Protein AF-A0A7Y0KJC0-F1 (afdb_monomer)

Sequence (390 aa):
MVLSLARPFLRVAARRPHVLVIAPAPVSDGLLDVRLAAEAALASRGWPAADSPADTDLVLVAGEVGPRLAEVVRAVWATVPAPRVLVRVGAPSELGDALDAAVAELARGGAGPVSGGGPLSGGGPLSGGGPLSASEASLLASSDRNAAFSMITGSPDDGAFLPLDASNDASLAPEATPVMAGLADDDRDGLALDVVHTALGPVLPHWPAGLVVHATLAGDLVTDARAEVLDVPGPRERAGRRRTPRGPDHLRLDALVRVLALAGADRAAARARALRDGHPGPGELTAFGRRIARSRTLAWTLRGIPLTATDHVPVPEPTVEARVRALAAGLGGSLAPPVRPAPHRAAAALVGLELGAARLALAALDPDTALGAGPVAPFKPAGSGHHHHG

Secondary structure (DSSP, 8-state):
-THHHHHHHHHHHTTS--EEEE-----STTHHHHHHHHHHHHHHHTPPBPSSGGG-SEEEEES---HHHHHHHHHHHHHSPSS-EEEEESSGGGHHHHHHHHHHHHTTT--SEEESS------------PPPPHHHHHHTT---TTSSS-S---------------------------------S----S--PPEEEEEE-SSSTTPPTTEEEEEEEETTEEEEEEEEETTPPPHHHHTT----PPPHHHHHHHHHHHHHHHTT-HHHHHHHHHHHHS---HHHHHHHHHHHHT-HHHHHHTTT-B---TT-PPPSS-BHHHHHHHHHHTTTTTPPPPPPPPHHHHHHTTTTSBHHHHHHHHHHH---GGG--PPPPPPPP---------

Mean predicted aligned error: 13.54 Å

Nearest PDB structures (foldseek):
  8bee-assembly1_B  TM=7.258E-01  e=5.549E-02  Arabidopsis thaliana
  7tgh-assembly1_S7  TM=7.296E-01  e=7.299E-02  Tetrahymena thermophila
  7z84-assembly1_B  TM=7.500E-01  e=1.132E-01  Escherichia coli BL21(DE3)
  7p7l-assembly1_B  TM=7.467E-01  e=1.132E-01  Escherichia coli BL21(DE3)
  8om1-assembly1_B  TM=6.259E-01  e=7.710E-02  Mus musculus

Radius of gyration: 25.55 Å; Cα contacts (8 Å, |Δi|>4): 611; chains: 1; bounding box: 79×64×82 Å

Foldseek 3Di:
DVVPVVLVVLLVQLQAFAEQEAFAFCLFPQRVVQVLLLVVVCLVSVHHHDQFLQRGAEYEYRADADPVVVLLVVLSPVSRDWPHEYEYDHHSVCNVVRSVVSSVQSSVTHDYYDYPDDDPPDDDDDPDDPDDDNVQSRLQTDDPPPPPPPDDDDDDDDDDDDDDDDDDDDDDDDDDDPDPDDPDDDPPVPCQQDWDFHWYDDRGQLHRHQKIWGFIDRPQATAATFIFGPPQDDPVVSVPHDDDDDAQLLVLLSLLLSLCVLLVVNVLSSVSSCPNSDDDALVVLLVSLVVCLPDPSNLVSFPPLAQDQPPPDDDPQGGLSSLNNVSSNCGSHRDDHDDAAARRSLRSSRHRPGNSSSSSSCSSNVHNCSVGDDDDDRDDPPPPPPPPPD

pLDDT: mean 75.75, std 24.28, range [25.44, 98.19]

Structure (mmCIF, N/CA/C/O backbone):
data_AF-A0A7Y0KJC0-F1
#
_entry.id   AF-A0A7Y0KJC0-F1
#
loop_
_atom_site.group_PDB
_atom_site.id
_atom_site.type_symbol
_atom_site.label_atom_id
_atom_site.label_alt_id
_atom_site.label_comp_id
_atom_site.label_asym_id
_atom_site.label_entity_id
_atom_site.label_seq_id
_atom_site.pdbx_PDB_ins_code
_atom_site.Cartn_x
_atom_site.Cartn_y
_atom_site.Cartn_z
_atom_site.occupancy
_atom_site.B_iso_or_equiv
_atom_site.auth_seq_id
_atom_site.auth_comp_id
_atom_site.auth_asym_id
_atom_site.auth_atom_id
_atom_site.pdbx_PDB_model_num
ATOM 1 N N . MET A 1 1 ? -4.320 -30.520 -32.447 1.00 40.81 1 MET A N 1
ATOM 2 C CA . MET A 1 1 ? -4.989 -29.271 -32.883 1.00 40.81 1 MET A CA 1
ATOM 3 C C . MET A 1 1 ? -5.417 -28.346 -31.728 1.00 40.81 1 MET A C 1
ATOM 5 O O . MET A 1 1 ? -5.697 -27.188 -31.989 1.00 40.81 1 MET A O 1
ATOM 9 N N . VAL A 1 2 ? -5.395 -28.791 -30.458 1.00 40.22 2 VAL A N 1
ATOM 10 C CA . VAL A 1 2 ? -5.778 -27.976 -29.275 1.00 40.22 2 VAL A CA 1
ATOM 11 C C . VAL A 1 2 ? -4.660 -27.021 -28.792 1.00 40.22 2 VAL A C 1
ATOM 13 O O . VAL A 1 2 ? -4.938 -25.993 -28.190 1.00 40.22 2 VAL A O 1
ATOM 16 N N . LEU A 1 3 ? -3.390 -27.269 -29.149 1.00 45.97 3 LEU A N 1
ATOM 17 C CA . LEU A 1 3 ? -2.247 -26.398 -28.803 1.00 45.97 3 LEU A CA 1
ATOM 18 C C . LEU A 1 3 ? -2.102 -25.123 -29.665 1.00 45.97 3 LEU A C 1
ATOM 20 O O . LEU A 1 3 ? -1.274 -24.270 -29.351 1.00 45.97 3 LEU A O 1
ATOM 24 N N . SER A 1 4 ? -2.872 -24.968 -30.750 1.00 52.59 4 SER A N 1
ATOM 25 C CA . SER A 1 4 ? -2.668 -23.858 -31.699 1.00 52.59 4 SER A CA 1
ATOM 26 C C . SER A 1 4 ? -3.444 -22.584 -31.344 1.00 52.59 4 SER A C 1
ATOM 28 O O . SER A 1 4 ? -3.046 -21.501 -31.769 1.00 52.59 4 SER A O 1
ATOM 30 N N . LEU A 1 5 ? -4.520 -22.696 -30.556 1.00 49.72 5 LEU A N 1
ATOM 31 C CA . LEU A 1 5 ? -5.348 -21.557 -30.138 1.00 49.72 5 LEU A CA 1
ATOM 32 C C . LEU A 1 5 ? -4.824 -20.886 -28.862 1.00 49.72 5 LEU A C 1
ATOM 34 O O . LEU A 1 5 ? -4.995 -19.686 -28.713 1.00 49.72 5 LEU A O 1
ATOM 38 N N . ALA A 1 6 ? -4.112 -21.596 -27.982 1.00 60.16 6 ALA A N 1
ATOM 39 C CA . ALA A 1 6 ? -3.609 -21.017 -26.731 1.00 60.16 6 ALA A CA 1
ATOM 40 C C . ALA A 1 6 ? -2.573 -19.896 -26.954 1.00 60.16 6 ALA A C 1
ATOM 42 O O . ALA A 1 6 ? -2.596 -18.878 -26.273 1.00 60.16 6 ALA A O 1
ATOM 43 N N . ARG A 1 7 ? -1.684 -20.036 -27.946 1.00 59.22 7 ARG A N 1
ATOM 44 C CA . ARG A 1 7 ? -0.598 -19.071 -28.213 1.00 59.22 7 ARG A CA 1
ATOM 45 C C . ARG A 1 7 ? -1.064 -17.645 -28.557 1.00 59.22 7 ARG A C 1
ATOM 47 O O . ARG A 1 7 ? -0.489 -16.708 -28.003 1.00 59.22 7 ARG A O 1
ATOM 54 N N . PRO A 1 8 ? -2.054 -17.422 -29.443 1.00 60.75 8 PRO A N 1
ATOM 55 C CA . PRO A 1 8 ? -2.571 -16.075 -29.678 1.00 60.75 8 PRO A CA 1
ATOM 56 C C . PRO A 1 8 ? -3.268 -15.479 -28.444 1.00 60.75 8 PRO A C 1
ATOM 58 O O . PRO A 1 8 ? -3.070 -14.296 -28.182 1.00 60.75 8 PRO A O 1
ATOM 61 N N . PHE A 1 9 ? -3.989 -16.273 -27.640 1.00 61.88 9 PHE A N 1
ATOM 62 C CA . PHE A 1 9 ? -4.581 -15.791 -26.380 1.00 61.88 9 PHE A CA 1
ATOM 63 C C . PHE A 1 9 ? -3.517 -15.398 -25.348 1.00 61.88 9 PHE A C 1
ATOM 65 O O . PHE A 1 9 ? -3.608 -14.318 -24.771 1.00 61.88 9 PHE A O 1
ATOM 72 N N . LEU A 1 10 ? -2.459 -16.200 -25.194 1.00 62.47 10 LEU A N 1
ATOM 73 C CA . LEU A 1 10 ? -1.319 -15.884 -24.325 1.00 62.47 10 LEU A CA 1
ATOM 74 C C . LEU A 1 10 ? -0.627 -14.577 -24.735 1.00 62.47 10 LEU A C 1
ATOM 76 O O . LEU A 1 10 ? -0.270 -13.772 -23.886 1.00 62.47 10 LEU A O 1
ATOM 80 N N . ARG A 1 11 ? -0.494 -14.315 -26.042 1.00 64.19 11 ARG A N 1
ATOM 81 C CA . ARG A 1 11 ? 0.065 -13.052 -26.557 1.00 64.19 11 ARG A CA 1
ATOM 82 C C . ARG A 1 11 ? -0.801 -11.834 -26.261 1.00 64.19 11 ARG A C 1
ATOM 84 O O . ARG A 1 11 ? -0.259 -10.742 -26.136 1.00 64.19 11 ARG A O 1
ATOM 91 N N . VAL A 1 12 ? -2.121 -11.997 -26.217 1.00 67.69 12 VAL A N 1
ATOM 92 C CA . VAL A 1 12 ? -3.048 -10.908 -25.883 1.00 67.69 12 VAL A CA 1
ATOM 93 C C . VAL A 1 12 ? -3.060 -10.672 -24.373 1.00 67.69 12 VAL A C 1
ATOM 95 O O . VAL A 1 12 ? -2.916 -9.525 -23.960 1.00 67.69 12 VAL A O 1
ATOM 98 N N . ALA A 1 13 ? -3.133 -11.734 -23.565 1.00 66.94 13 ALA A N 1
ATOM 99 C CA . ALA A 1 13 ? -3.069 -11.657 -22.103 1.00 66.94 13 ALA A CA 1
ATOM 100 C C . ALA A 1 13 ? -1.743 -11.041 -21.615 1.00 66.94 13 ALA A C 1
ATOM 102 O O . ALA A 1 13 ? -1.743 -10.132 -20.790 1.00 66.94 13 ALA A O 1
ATOM 103 N N . ALA A 1 14 ? -0.618 -11.416 -22.235 1.00 77.56 14 ALA A N 1
ATOM 104 C CA . ALA A 1 14 ? 0.705 -10.879 -21.911 1.00 77.56 14 ALA A CA 1
ATOM 105 C C . ALA A 1 14 ? 0.860 -9.364 -22.150 1.00 77.56 14 ALA A C 1
ATOM 107 O O . ALA A 1 14 ? 1.842 -8.785 -21.701 1.00 77.56 14 ALA A O 1
ATOM 108 N N . ARG A 1 15 ? -0.067 -8.690 -22.852 1.00 80.62 15 ARG A N 1
ATOM 109 C CA . ARG A 1 15 ? 0.010 -7.230 -23.074 1.00 80.62 15 ARG A CA 1
ATOM 110 C C . ARG A 1 15 ? -0.350 -6.411 -21.841 1.00 80.62 15 ARG A C 1
ATOM 112 O O . ARG A 1 15 ? -0.009 -5.228 -21.785 1.00 80.62 15 ARG A O 1
ATOM 119 N N . ARG A 1 16 ? -1.075 -7.009 -20.896 1.00 88.88 16 ARG A N 1
ATOM 120 C CA . ARG A 1 16 ? -1.544 -6.339 -19.684 1.00 88.88 16 ARG A CA 1
ATOM 121 C C . ARG A 1 16 ? -1.511 -7.308 -18.494 1.00 88.88 16 ARG A C 1
ATOM 123 O O . ARG A 1 16 ? -2.570 -7.612 -17.952 1.00 88.88 16 ARG A O 1
ATOM 130 N N . PRO A 1 17 ? -0.317 -7.804 -18.124 1.00 92.50 17 PRO A N 1
ATOM 131 C CA . PRO A 1 17 ? -0.175 -8.761 -17.041 1.00 92.50 17 PRO A CA 1
ATOM 132 C C . PRO A 1 17 ? -0.553 -8.132 -15.701 1.00 92.50 17 PRO A C 1
ATOM 134 O O . PRO A 1 17 ? -0.301 -6.945 -15.467 1.00 92.50 17 PRO A O 1
ATOM 137 N N . HIS A 1 18 ? -1.109 -8.944 -14.814 1.00 94.06 18 HIS A N 1
ATOM 138 C CA . HIS A 1 18 ? -1.318 -8.596 -13.419 1.00 94.06 18 HIS A CA 1
ATOM 139 C C . HIS A 1 18 ? -0.007 -8.774 -12.653 1.00 94.06 18 HIS A C 1
ATOM 141 O O . HIS A 1 18 ? 0.582 -9.861 -12.620 1.00 94.06 18 HIS A O 1
ATOM 147 N N . VAL A 1 19 ? 0.491 -7.678 -12.074 1.00 95.75 19 VAL A N 1
ATOM 148 C CA . VAL A 1 19 ? 1.839 -7.632 -11.497 1.00 95.75 19 VAL A CA 1
ATOM 149 C C . VAL A 1 19 ? 1.792 -7.582 -9.979 1.00 95.75 19 VAL A C 1
ATOM 151 O O . VAL A 1 19 ? 1.281 -6.623 -9.399 1.00 95.75 19 VAL A O 1
ATOM 154 N N . LEU A 1 20 ? 2.401 -8.570 -9.327 1.00 95.69 20 LEU A N 1
ATOM 155 C CA . LEU A 1 20 ? 2.646 -8.556 -7.889 1.00 95.69 20 LEU A CA 1
ATOM 156 C C . LEU A 1 20 ? 4.033 -7.970 -7.614 1.00 95.69 20 LEU A C 1
ATOM 158 O O . LEU A 1 20 ? 5.055 -8.595 -7.909 1.00 95.69 20 LEU A O 1
ATOM 162 N N . VAL A 1 21 ? 4.073 -6.762 -7.049 1.00 95.31 21 VAL A N 1
ATOM 163 C CA . VAL A 1 21 ? 5.326 -6.088 -6.681 1.00 95.31 21 VAL A CA 1
ATOM 164 C C . VAL A 1 21 ? 5.720 -6.473 -5.260 1.00 95.31 21 VAL A C 1
ATOM 166 O O . VAL A 1 21 ? 4.987 -6.205 -4.311 1.00 95.31 21 VAL A O 1
ATOM 169 N N . ILE A 1 22 ? 6.907 -7.054 -5.104 1.00 95.75 22 ILE A N 1
ATOM 170 C CA . ILE A 1 22 ? 7.496 -7.400 -3.809 1.00 95.75 22 ILE A CA 1
ATOM 171 C C . ILE A 1 22 ? 8.744 -6.544 -3.616 1.00 95.75 22 ILE A C 1
ATOM 173 O O . ILE A 1 22 ? 9.654 -6.575 -4.441 1.00 95.75 22 ILE A O 1
ATOM 177 N N . ALA A 1 23 ? 8.801 -5.786 -2.523 1.00 94.81 23 ALA A N 1
ATOM 178 C CA . ALA A 1 23 ? 9.929 -4.915 -2.207 1.00 94.81 23 ALA A CA 1
ATOM 179 C C . ALA A 1 23 ? 10.450 -5.176 -0.781 1.00 94.81 23 ALA A C 1
ATOM 181 O O . ALA A 1 23 ? 9.649 -5.442 0.125 1.00 94.81 23 ALA A O 1
ATOM 182 N N . PRO A 1 24 ? 11.772 -5.082 -0.554 1.00 94.00 24 PRO A N 1
ATOM 183 C CA . PRO A 1 24 ? 12.361 -5.136 0.777 1.00 94.00 24 PRO A CA 1
ATOM 184 C C . PRO A 1 24 ? 12.056 -3.865 1.578 1.00 94.00 24 PRO A C 1
ATOM 186 O O . PRO A 1 24 ? 11.663 -2.828 1.035 1.00 94.00 24 PRO A O 1
ATOM 189 N N . ALA A 1 25 ? 12.283 -3.925 2.890 1.00 91.75 25 ALA A N 1
ATOM 190 C CA . ALA A 1 25 ? 12.251 -2.729 3.722 1.00 91.75 25 ALA A CA 1
ATOM 191 C C . ALA A 1 25 ? 13.301 -1.706 3.225 1.00 91.75 25 ALA A C 1
ATOM 193 O O . ALA A 1 25 ? 14.432 -2.089 2.914 1.00 91.75 25 ALA A O 1
ATOM 194 N N . PRO A 1 26 ? 12.979 -0.399 3.166 1.00 88.88 26 PRO A N 1
ATOM 195 C CA . PRO A 1 26 ? 13.837 0.622 2.566 1.00 88.88 26 PRO A CA 1
ATOM 196 C C . PRO A 1 26 ? 14.949 1.066 3.533 1.00 88.88 26 PRO A C 1
ATOM 198 O O . PRO A 1 26 ? 14.973 2.202 4.011 1.00 88.88 26 PRO A O 1
ATOM 201 N N . VAL A 1 27 ? 15.861 0.144 3.849 1.00 83.69 27 VAL A N 1
ATOM 202 C CA . VAL A 1 27 ? 16.964 0.316 4.816 1.00 83.69 27 VAL A CA 1
ATOM 203 C C . VAL A 1 27 ? 18.165 1.094 4.267 1.00 83.69 27 VAL A C 1
ATOM 205 O O . VAL A 1 27 ? 19.078 1.428 5.021 1.00 83.69 27 VAL A O 1
ATOM 208 N N . SER A 1 28 ? 18.185 1.374 2.967 1.00 79.19 28 SER A N 1
ATOM 209 C CA . SER A 1 28 ? 19.205 2.163 2.273 1.00 79.19 28 SER A CA 1
ATOM 210 C C . SER A 1 28 ? 18.578 2.971 1.139 1.00 79.19 28 SER A C 1
ATOM 212 O O . SER A 1 28 ? 17.449 2.698 0.715 1.00 79.19 28 SER A O 1
ATOM 214 N N . ASP A 1 29 ? 19.323 3.959 0.646 1.00 72.31 29 ASP A N 1
ATOM 215 C CA . ASP A 1 29 ? 18.988 4.665 -0.590 1.00 72.31 29 ASP A CA 1
ATOM 216 C C . ASP A 1 29 ? 18.853 3.690 -1.773 1.00 72.31 29 ASP A C 1
ATOM 218 O O . ASP A 1 29 ? 19.462 2.618 -1.787 1.00 72.31 29 ASP A O 1
ATOM 222 N N . GLY A 1 30 ? 18.002 4.029 -2.744 1.00 80.19 30 GLY A N 1
ATOM 223 C CA . GLY A 1 30 ? 17.765 3.218 -3.941 1.00 80.19 30 GLY A CA 1
ATOM 224 C C . GLY A 1 30 ? 16.656 2.170 -3.804 1.00 80.19 30 GLY A C 1
ATOM 225 O O . GLY A 1 30 ? 15.834 2.058 -4.705 1.00 80.19 30 GLY A O 1
ATOM 226 N N . LEU A 1 31 ? 16.533 1.454 -2.677 1.00 84.75 31 LEU A N 1
ATOM 227 C CA . LEU A 1 31 ? 15.508 0.394 -2.540 1.00 84.75 31 LEU A CA 1
ATOM 228 C C . LEU A 1 31 ? 14.077 0.936 -2.674 1.00 84.75 31 LEU A C 1
ATOM 230 O O . LEU A 1 31 ? 13.231 0.364 -3.360 1.00 84.75 31 LEU A O 1
ATOM 234 N N . LEU A 1 32 ? 13.815 2.086 -2.049 1.00 87.88 32 LEU A N 1
ATOM 235 C CA . LEU A 1 32 ? 12.538 2.775 -2.209 1.00 87.88 32 LEU A CA 1
ATOM 236 C C . LEU A 1 32 ? 12.374 3.335 -3.634 1.00 87.88 32 LEU A C 1
ATOM 238 O O . LEU A 1 32 ? 11.268 3.298 -4.161 1.00 87.88 32 LEU A O 1
ATOM 242 N N . ASP A 1 33 ? 13.450 3.804 -4.274 1.00 89.56 33 ASP A N 1
ATOM 243 C CA . ASP A 1 33 ? 13.416 4.301 -5.658 1.00 89.56 33 ASP A CA 1
ATOM 244 C C . ASP A 1 33 ? 13.007 3.212 -6.647 1.00 89.56 33 ASP A C 1
ATOM 246 O O . ASP A 1 33 ? 12.173 3.472 -7.510 1.00 89.56 33 ASP A O 1
ATOM 250 N N . VAL A 1 34 ? 13.517 1.986 -6.495 1.00 92.94 34 VAL A N 1
ATOM 251 C CA . VAL A 1 34 ? 13.146 0.862 -7.369 1.00 92.94 34 VAL A CA 1
ATOM 252 C C . VAL A 1 34 ? 11.662 0.524 -7.220 1.00 92.94 34 VAL A C 1
ATOM 254 O O . VAL A 1 34 ? 10.981 0.364 -8.232 1.00 92.94 34 VAL A O 1
ATOM 257 N N . ARG A 1 35 ? 11.119 0.483 -5.989 1.00 93.50 35 ARG A N 1
ATOM 258 C CA . ARG A 1 35 ? 9.671 0.279 -5.769 1.00 93.50 35 ARG A CA 1
ATOM 259 C C . ARG A 1 35 ? 8.841 1.369 -6.449 1.00 93.50 35 ARG A C 1
ATOM 261 O O . ARG A 1 35 ? 7.863 1.066 -7.125 1.00 93.50 35 ARG A O 1
ATOM 268 N N . LEU A 1 36 ? 9.204 2.634 -6.252 1.00 92.06 36 LEU A N 1
ATOM 269 C CA . LEU A 1 36 ? 8.443 3.760 -6.800 1.00 92.06 36 LEU A CA 1
ATOM 270 C C . LEU A 1 36 ? 8.524 3.799 -8.329 1.00 92.06 36 LEU A C 1
ATOM 272 O O . LEU A 1 36 ? 7.503 3.991 -8.985 1.00 92.06 36 LEU A O 1
ATOM 276 N N . ALA A 1 37 ? 9.703 3.537 -8.896 1.00 93.56 37 ALA A N 1
ATOM 277 C CA . ALA A 1 37 ? 9.887 3.395 -10.334 1.00 93.56 37 ALA A CA 1
ATOM 278 C C . ALA A 1 37 ? 9.060 2.229 -10.895 1.00 93.56 37 ALA A C 1
ATOM 280 O O . ALA A 1 37 ? 8.418 2.396 -11.929 1.00 93.56 37 ALA A O 1
ATOM 281 N N . ALA A 1 38 ? 9.011 1.087 -10.195 1.00 95.00 38 ALA A N 1
ATOM 282 C CA . ALA A 1 38 ? 8.151 -0.045 -10.541 1.00 95.00 38 ALA A CA 1
ATOM 283 C C . ALA A 1 38 ? 6.680 0.374 -10.607 1.00 95.00 38 ALA A C 1
ATOM 285 O O . ALA A 1 38 ? 6.039 0.207 -11.642 1.00 95.00 38 ALA A O 1
ATOM 286 N N . GLU A 1 39 ? 6.153 0.995 -9.553 1.00 93.94 39 GLU A N 1
ATOM 287 C CA . GLU A 1 39 ? 4.765 1.468 -9.529 1.00 93.94 39 GLU A CA 1
ATOM 288 C C . GLU A 1 39 ? 4.456 2.483 -10.644 1.00 93.94 39 GLU A C 1
ATOM 290 O O . GLU A 1 39 ? 3.412 2.383 -11.293 1.00 93.94 39 GLU A O 1
ATOM 295 N N . ALA A 1 40 ? 5.362 3.430 -10.904 1.00 92.94 40 ALA A N 1
ATOM 296 C CA . ALA A 1 40 ? 5.219 4.417 -11.974 1.00 92.94 40 ALA A CA 1
ATOM 297 C C . ALA A 1 40 ? 5.264 3.768 -13.374 1.00 92.94 40 ALA A C 1
ATOM 299 O O . ALA A 1 40 ? 4.500 4.133 -14.275 1.00 92.94 40 ALA A O 1
ATOM 300 N N . ALA A 1 41 ? 6.118 2.761 -13.566 1.00 94.19 41 ALA A N 1
ATOM 301 C CA . ALA A 1 41 ? 6.226 2.014 -14.815 1.00 94.19 41 ALA A CA 1
ATOM 302 C C . ALA A 1 41 ? 4.974 1.173 -15.100 1.00 94.19 41 ALA A C 1
ATOM 304 O O . ALA A 1 41 ? 4.538 1.113 -16.250 1.00 94.19 41 ALA A O 1
ATOM 305 N N . LEU A 1 42 ? 4.374 0.566 -14.070 1.00 93.69 42 LEU A N 1
ATOM 306 C CA . LEU A 1 42 ? 3.102 -0.152 -14.197 1.00 93.69 42 LEU A CA 1
ATOM 307 C C . LEU A 1 42 ? 1.957 0.809 -14.527 1.00 93.69 42 LEU A C 1
ATOM 309 O O . LEU A 1 42 ? 1.183 0.557 -15.451 1.00 93.69 42 LEU A O 1
ATOM 313 N N . ALA A 1 43 ? 1.893 1.949 -13.832 1.00 90.94 43 ALA A N 1
ATOM 314 C CA . ALA A 1 43 ? 0.876 2.968 -14.070 1.00 90.94 43 ALA A CA 1
ATOM 315 C C . ALA A 1 43 ? 0.951 3.546 -15.493 1.00 90.94 43 ALA A C 1
ATOM 317 O O . ALA A 1 43 ? -0.076 3.653 -16.161 1.00 90.94 43 ALA A O 1
ATOM 318 N N . SER A 1 44 ? 2.151 3.868 -15.985 1.00 91.81 44 SER A N 1
ATOM 319 C CA . SER A 1 44 ? 2.342 4.402 -17.345 1.00 91.81 44 SER A CA 1
ATOM 320 C C . SER A 1 44 ? 2.016 3.388 -18.447 1.00 91.81 44 SER A C 1
ATOM 322 O O . SER A 1 44 ? 1.551 3.783 -19.514 1.00 91.81 44 SER A O 1
ATOM 324 N N . ARG A 1 45 ? 2.189 2.085 -18.184 1.00 92.62 45 ARG A N 1
ATOM 325 C CA . ARG A 1 45 ? 1.796 0.989 -19.090 1.00 92.62 45 ARG A CA 1
ATOM 326 C C . ARG A 1 45 ? 0.323 0.578 -18.961 1.00 92.62 45 ARG A C 1
ATOM 328 O O . ARG A 1 45 ? -0.159 -0.226 -19.756 1.00 92.62 45 ARG A O 1
ATOM 335 N N . GLY A 1 46 ? -0.399 1.094 -17.964 1.00 92.06 46 GLY A N 1
ATOM 336 C CA . GLY A 1 46 ? -1.776 0.687 -17.665 1.00 92.06 46 GLY A CA 1
ATOM 337 C C . GLY A 1 46 ? -1.900 -0.755 -17.155 1.00 92.06 46 GLY A C 1
ATOM 338 O O . GLY A 1 46 ? -2.968 -1.365 -17.292 1.00 92.06 46 GLY A O 1
ATOM 339 N N . TRP A 1 47 ? -0.820 -1.310 -16.598 1.00 93.94 47 TRP A N 1
ATOM 340 C CA . TRP A 1 47 ? -0.787 -2.666 -16.053 1.00 93.94 47 TRP A CA 1
ATOM 341 C C . TRP A 1 47 ? -1.386 -2.688 -14.640 1.00 93.94 47 TRP A C 1
ATOM 343 O O . TRP A 1 47 ? -1.019 -1.846 -13.814 1.00 93.94 47 TRP A O 1
ATOM 353 N N . PRO A 1 48 ? -2.332 -3.599 -14.352 1.00 91.88 48 PRO A N 1
ATOM 354 C CA . PRO A 1 48 ? -2.915 -3.724 -13.024 1.00 91.88 48 PRO A CA 1
ATOM 355 C C . PRO A 1 48 ? -1.903 -4.305 -12.027 1.00 91.88 48 PRO A C 1
ATOM 357 O O . PRO A 1 48 ? -1.104 -5.182 -12.358 1.00 91.88 48 PRO A O 1
ATOM 360 N N . ALA A 1 49 ? -1.956 -3.814 -10.789 1.00 90.75 49 ALA A N 1
ATOM 361 C CA . ALA A 1 49 ? -1.316 -4.496 -9.673 1.00 90.75 49 ALA A CA 1
ATOM 362 C C . ALA A 1 49 ? -2.179 -5.704 -9.286 1.00 90.75 49 ALA A C 1
ATOM 364 O O . ALA A 1 49 ? -3.398 -5.566 -9.201 1.00 90.75 49 ALA A O 1
ATOM 365 N N . ALA A 1 50 ? -1.552 -6.856 -9.066 1.00 92.31 50 ALA A N 1
ATOM 366 C CA . ALA A 1 50 ? -2.244 -8.061 -8.631 1.00 92.31 50 ALA A CA 1
ATOM 367 C C . ALA A 1 50 ? -2.657 -7.940 -7.158 1.00 92.31 50 ALA A C 1
ATOM 369 O O . ALA A 1 50 ? -1.879 -7.473 -6.320 1.00 92.31 50 ALA A O 1
ATOM 370 N N . ASP A 1 51 ? -3.867 -8.401 -6.841 1.00 86.31 51 ASP A N 1
ATOM 371 C CA . ASP A 1 51 ? -4.389 -8.391 -5.470 1.00 86.31 51 ASP A CA 1
ATOM 372 C C . ASP A 1 51 ? -4.069 -9.674 -4.687 1.00 86.31 51 ASP A C 1
ATOM 374 O O . ASP A 1 51 ? -4.143 -9.691 -3.456 1.00 86.31 51 ASP A O 1
ATOM 378 N N . SER A 1 52 ? -3.699 -10.745 -5.394 1.00 89.00 52 SER A N 1
ATOM 379 C CA . SER A 1 52 ? -3.312 -12.033 -4.818 1.00 89.00 52 SER A CA 1
ATOM 380 C C . SER A 1 52 ? -2.370 -12.804 -5.758 1.00 89.00 52 SER A C 1
ATOM 382 O O . SER A 1 52 ? -2.345 -12.529 -6.962 1.00 89.00 52 SER A O 1
ATOM 384 N N . PRO A 1 53 ? -1.632 -13.816 -5.262 1.00 91.12 53 PRO A N 1
ATOM 385 C CA . PRO A 1 53 ? -0.813 -14.687 -6.107 1.00 91.12 53 PRO A CA 1
ATOM 386 C C . PRO A 1 53 ? -1.622 -15.440 -7.165 1.00 91.12 53 PRO A C 1
ATOM 388 O O . PRO A 1 53 ? -1.118 -15.681 -8.256 1.00 91.12 53 PRO A O 1
ATOM 391 N N . ALA A 1 54 ? -2.879 -15.782 -6.864 1.00 89.94 54 ALA A N 1
ATOM 392 C CA . ALA A 1 54 ? -3.760 -16.487 -7.793 1.00 89.94 54 ALA A CA 1
ATOM 393 C C . ALA A 1 54 ? -4.143 -15.633 -9.015 1.00 89.94 54 ALA A C 1
ATOM 395 O O . ALA A 1 54 ? -4.393 -16.176 -10.085 1.00 89.94 54 ALA A O 1
ATOM 396 N N . ASP A 1 55 ? -4.152 -14.309 -8.854 1.00 91.06 55 ASP A N 1
ATOM 397 C CA . ASP A 1 55 ? -4.410 -13.316 -9.902 1.00 91.06 55 ASP A CA 1
ATOM 398 C C . ASP A 1 55 ? -3.106 -12.771 -10.517 1.00 91.06 55 ASP A C 1
ATOM 400 O O . ASP A 1 55 ? -3.114 -11.770 -11.214 1.00 91.06 55 ASP A O 1
ATOM 404 N N . THR A 1 56 ? -1.946 -13.365 -10.223 1.00 94.19 56 THR A N 1
ATOM 405 C CA . THR A 1 56 ? -0.652 -12.835 -10.676 1.00 94.19 56 THR A CA 1
ATOM 406 C C . THR A 1 56 ? -0.175 -13.520 -11.955 1.00 94.19 56 THR A C 1
ATOM 408 O O . THR A 1 56 ? -0.086 -14.741 -12.008 1.00 94.19 56 THR A O 1
ATOM 411 N N . ASP A 1 57 ? 0.261 -12.731 -12.938 1.00 93.81 57 ASP A N 1
ATOM 412 C CA . ASP A 1 57 ? 1.010 -13.217 -14.107 1.00 93.81 57 ASP A CA 1
ATOM 413 C C . ASP A 1 57 ? 2.521 -12.958 -13.951 1.00 93.81 57 ASP A C 1
ATOM 415 O O . ASP A 1 57 ? 3.369 -13.741 -14.389 1.00 93.81 57 ASP A O 1
ATOM 419 N N . LEU A 1 58 ? 2.882 -11.833 -13.322 1.00 94.94 58 LEU A N 1
ATOM 420 C CA . LEU A 1 58 ? 4.263 -11.376 -13.166 1.00 94.94 58 LEU A CA 1
ATOM 421 C C . LEU A 1 58 ? 4.574 -11.055 -11.701 1.00 94.94 58 LEU A C 1
ATOM 423 O O . LEU A 1 58 ? 4.009 -10.128 -11.126 1.00 94.94 58 LEU A O 1
ATOM 427 N N . VAL A 1 59 ? 5.542 -11.762 -11.118 1.00 96.44 59 VAL A N 1
ATOM 428 C CA . VAL A 1 59 ? 6.139 -11.388 -9.828 1.00 96.44 59 VAL A CA 1
ATOM 429 C C . VAL A 1 59 ? 7.343 -10.489 -10.091 1.00 96.44 59 VAL A C 1
ATOM 431 O O . VAL A 1 59 ? 8.350 -10.940 -10.640 1.00 96.44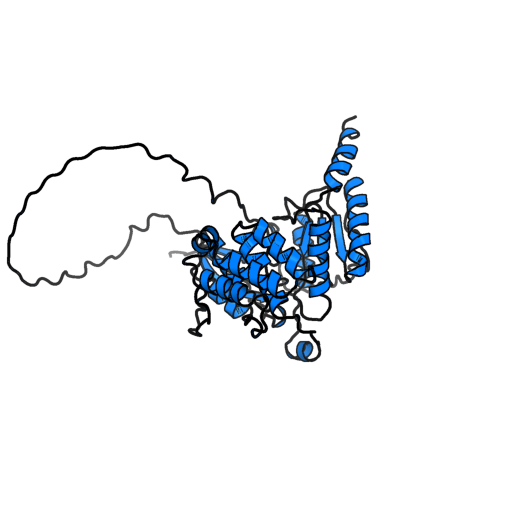 59 VAL A O 1
ATOM 434 N N . LEU A 1 60 ? 7.253 -9.222 -9.686 1.00 96.56 60 LEU A N 1
ATOM 435 C CA . LEU A 1 60 ? 8.336 -8.248 -9.797 1.00 96.56 60 LEU A CA 1
ATOM 436 C C . LEU A 1 60 ? 8.969 -8.010 -8.425 1.00 96.56 60 LEU A C 1
ATOM 438 O O . LEU A 1 60 ? 8.362 -7.398 -7.547 1.00 96.56 60 LEU A O 1
ATOM 442 N N . VAL A 1 61 ? 10.213 -8.447 -8.256 1.00 96.69 61 VAL A N 1
ATOM 443 C CA . VAL A 1 61 ? 11.012 -8.143 -7.066 1.00 96.69 61 VAL A CA 1
ATOM 444 C C . VAL A 1 61 ? 11.773 -6.839 -7.299 1.00 96.69 61 VAL A C 1
ATOM 446 O O . VAL A 1 61 ? 12.687 -6.783 -8.124 1.00 96.69 61 VAL A O 1
ATOM 449 N N . ALA A 1 62 ? 11.369 -5.790 -6.587 1.00 94.94 62 ALA A N 1
ATOM 450 C CA . ALA A 1 62 ? 11.891 -4.435 -6.711 1.00 94.94 62 ALA A CA 1
ATOM 451 C C . ALA A 1 62 ? 12.959 -4.162 -5.639 1.00 94.94 62 ALA A C 1
ATOM 453 O O . ALA A 1 62 ? 12.636 -3.766 -4.519 1.00 94.94 62 ALA A O 1
ATOM 454 N N . GLY A 1 63 ? 14.227 -4.358 -5.994 1.00 91.69 63 GLY A N 1
ATOM 455 C CA . GLY A 1 63 ? 15.393 -4.195 -5.127 1.00 91.69 63 GLY A CA 1
ATOM 456 C C . GLY A 1 63 ? 16.014 -5.522 -4.684 1.00 91.69 63 GLY A C 1
ATOM 457 O O . GLY A 1 63 ? 15.461 -6.604 -4.889 1.00 91.69 63 GLY A O 1
ATOM 458 N N . GLU A 1 64 ? 17.188 -5.434 -4.059 1.00 89.69 64 GLU A N 1
ATOM 459 C CA . GLU A 1 64 ? 17.880 -6.599 -3.504 1.00 89.69 64 GLU A CA 1
ATOM 460 C C . GLU A 1 64 ? 17.165 -7.119 -2.253 1.00 89.69 64 GLU A C 1
ATOM 462 O O . GLU A 1 64 ? 16.929 -6.381 -1.295 1.00 89.69 64 GLU A O 1
ATOM 467 N N . VAL A 1 65 ? 16.826 -8.409 -2.255 1.00 89.06 65 VAL A N 1
ATOM 468 C CA . VAL A 1 65 ? 16.133 -9.068 -1.142 1.00 89.06 65 VAL A CA 1
ATOM 469 C C . VAL A 1 65 ? 17.109 -9.871 -0.294 1.00 89.06 65 VAL A C 1
ATOM 471 O O . VAL A 1 65 ? 17.987 -10.555 -0.822 1.00 89.06 65 VAL A O 1
ATOM 474 N N . GLY A 1 66 ? 16.940 -9.809 1.026 1.00 90.12 66 GLY A N 1
ATOM 475 C CA . GLY A 1 66 ? 17.671 -10.670 1.946 1.00 90.12 66 GLY A CA 1
ATOM 476 C C . GLY A 1 66 ? 17.120 -12.103 1.968 1.00 90.12 66 GLY A C 1
ATOM 477 O O . GLY A 1 66 ? 16.158 -12.427 1.261 1.00 90.12 66 GLY A O 1
ATOM 478 N N . PRO A 1 67 ? 17.742 -12.994 2.758 1.00 90.56 67 PRO A N 1
ATOM 479 C CA . PRO A 1 67 ? 17.419 -14.418 2.755 1.00 90.56 67 PRO A CA 1
ATOM 480 C C . PRO A 1 67 ? 15.969 -14.708 3.161 1.00 90.56 67 PRO A C 1
ATOM 482 O O . PRO A 1 67 ? 15.334 -15.565 2.542 1.00 90.56 67 PRO A O 1
ATOM 485 N N . ARG A 1 68 ? 15.416 -13.977 4.140 1.00 92.56 68 ARG A N 1
ATOM 486 C CA . ARG A 1 68 ? 14.064 -14.248 4.650 1.00 92.56 68 ARG A CA 1
ATOM 487 C C . ARG A 1 68 ? 12.992 -13.797 3.668 1.00 92.56 68 ARG A C 1
ATOM 489 O O . ARG A 1 68 ? 12.047 -14.532 3.399 1.00 92.56 68 ARG A O 1
ATOM 496 N N . LEU A 1 69 ? 13.142 -12.624 3.060 1.00 92.62 69 LEU A N 1
ATOM 497 C CA . LEU A 1 69 ? 12.234 -12.185 2.006 1.00 92.62 69 LEU A CA 1
ATOM 498 C C . LEU A 1 69 ? 12.388 -13.045 0.743 1.00 92.62 69 LEU A C 1
ATOM 500 O O . LEU A 1 69 ? 11.400 -13.299 0.058 1.00 92.62 69 LEU A O 1
ATOM 504 N N . ALA A 1 70 ? 13.584 -13.565 0.448 1.00 93.69 70 ALA A N 1
ATOM 505 C CA . ALA A 1 70 ? 13.773 -14.513 -0.648 1.00 93.69 70 ALA A CA 1
ATOM 506 C C . ALA A 1 70 ? 13.007 -15.833 -0.434 1.00 93.69 70 ALA A C 1
ATOM 508 O O . ALA A 1 70 ? 12.557 -16.429 -1.415 1.00 93.69 70 ALA A O 1
ATOM 509 N N . GLU A 1 71 ? 12.844 -16.298 0.809 1.00 93.75 71 GLU A N 1
ATOM 510 C CA . GLU A 1 71 ? 11.968 -17.432 1.149 1.00 93.75 71 GLU A CA 1
ATOM 511 C C . GLU A 1 71 ? 10.502 -17.115 0.870 1.00 93.75 71 GLU A C 1
ATOM 513 O O . GLU A 1 71 ? 9.836 -17.891 0.186 1.00 93.75 71 GLU A O 1
ATOM 518 N N . VAL A 1 72 ? 10.030 -15.942 1.302 1.00 94.12 72 VAL A N 1
ATOM 519 C CA . VAL A 1 72 ? 8.667 -15.470 1.013 1.00 94.12 72 VAL A CA 1
ATOM 520 C C . VAL A 1 72 ? 8.424 -15.396 -0.496 1.00 94.12 72 VAL A C 1
ATOM 522 O O . VAL A 1 72 ? 7.416 -15.902 -0.980 1.00 94.12 72 VAL A O 1
ATOM 525 N N . VAL A 1 73 ? 9.364 -14.839 -1.266 1.00 95.00 73 VAL A N 1
ATOM 526 C CA . VAL A 1 73 ? 9.270 -14.777 -2.735 1.00 95.00 73 VAL A CA 1
ATOM 527 C C . VAL A 1 73 ? 9.151 -16.177 -3.343 1.00 95.00 73 VAL A C 1
ATOM 529 O O . VAL A 1 73 ? 8.343 -16.374 -4.248 1.00 95.00 73 VAL A O 1
ATOM 532 N N . ARG A 1 74 ? 9.924 -17.161 -2.858 1.00 94.25 74 ARG A N 1
ATOM 533 C CA . ARG A 1 74 ? 9.823 -18.553 -3.334 1.00 94.25 74 ARG A CA 1
ATOM 534 C C . ARG A 1 74 ? 8.466 -19.172 -3.005 1.00 94.25 74 ARG A C 1
ATOM 536 O O . ARG A 1 74 ? 7.895 -19.829 -3.870 1.00 94.25 74 ARG A O 1
ATOM 543 N N . ALA A 1 75 ? 7.960 -18.953 -1.792 1.00 92.00 75 ALA A N 1
ATOM 544 C CA . ALA A 1 75 ? 6.663 -19.466 -1.360 1.00 92.00 75 ALA A CA 1
ATOM 545 C C . ALA A 1 75 ? 5.514 -18.866 -2.183 1.00 92.00 75 ALA A C 1
ATOM 547 O O . ALA A 1 75 ? 4.679 -19.604 -2.695 1.00 92.00 75 ALA A O 1
ATOM 548 N N . VAL A 1 76 ? 5.521 -17.547 -2.395 1.00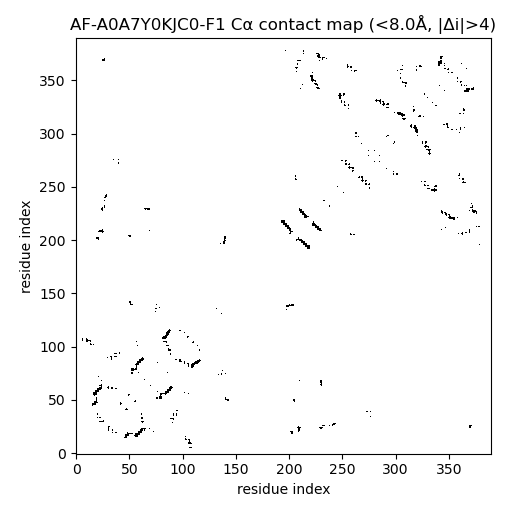 93.06 76 VAL A N 1
ATOM 549 C CA . VAL A 1 76 ? 4.540 -16.854 -3.244 1.00 93.06 76 VAL A CA 1
ATOM 550 C C . VAL A 1 76 ? 4.623 -17.350 -4.682 1.00 93.06 76 VAL A C 1
ATOM 552 O O . VAL A 1 76 ? 3.614 -17.715 -5.266 1.00 93.06 76 VAL A O 1
ATOM 555 N N . TRP A 1 77 ? 5.822 -17.439 -5.258 1.00 94.38 77 TRP A N 1
ATOM 556 C CA . TRP A 1 77 ? 5.999 -17.931 -6.625 1.00 94.38 77 TRP A CA 1
ATOM 557 C C . TRP A 1 77 ? 5.439 -19.345 -6.845 1.00 94.38 77 TRP A C 1
ATOM 559 O O . TRP A 1 77 ? 4.971 -19.660 -7.939 1.00 94.38 77 TRP A O 1
ATOM 569 N N . ALA A 1 78 ? 5.474 -20.197 -5.817 1.00 93.50 78 ALA A N 1
ATOM 570 C CA . ALA A 1 78 ? 4.925 -21.546 -5.887 1.00 93.50 78 ALA A CA 1
ATOM 571 C C . ALA A 1 78 ? 3.390 -21.572 -6.001 1.00 93.50 78 ALA A C 1
ATOM 573 O O . ALA A 1 78 ? 2.855 -22.543 -6.534 1.00 93.50 78 ALA A O 1
ATOM 574 N N . THR A 1 79 ? 2.693 -20.526 -5.541 1.00 93.44 79 THR A N 1
ATOM 575 C CA . THR A 1 79 ? 1.223 -20.430 -5.584 1.00 93.44 79 THR A CA 1
ATOM 576 C C . THR A 1 79 ? 0.695 -19.676 -6.805 1.00 93.44 79 THR A C 1
ATOM 578 O O . THR A 1 79 ? -0.496 -19.755 -7.098 1.00 93.44 79 THR A O 1
ATOM 581 N N . VAL A 1 80 ? 1.565 -18.988 -7.551 1.00 93.12 80 VAL A N 1
ATOM 582 C CA . VAL A 1 80 ? 1.195 -18.289 -8.789 1.00 93.12 80 VAL A CA 1
ATOM 583 C C . VAL A 1 80 ? 0.877 -19.311 -9.899 1.00 93.12 80 VAL A C 1
ATOM 585 O O . VAL A 1 80 ? 1.686 -20.216 -10.136 1.00 93.12 80 VAL A O 1
ATOM 588 N N . PRO A 1 81 ? -0.265 -19.220 -10.605 1.00 90.44 81 PRO A N 1
ATOM 589 C CA . PRO A 1 81 ? -0.607 -20.135 -11.698 1.00 90.44 81 PRO A CA 1
ATOM 590 C C . PRO A 1 81 ? 0.239 -19.879 -12.956 1.00 90.44 81 PRO A C 1
ATOM 592 O O . PRO A 1 81 ? 0.818 -18.818 -13.121 1.00 90.44 81 PRO A O 1
ATOM 595 N N . ALA A 1 82 ? 0.349 -20.860 -13.857 1.00 88.31 82 ALA A N 1
ATOM 596 C CA . ALA A 1 82 ? 0.951 -20.635 -15.177 1.00 88.31 82 ALA A CA 1
ATOM 597 C C . ALA A 1 82 ? -0.099 -20.071 -16.161 1.00 88.31 82 ALA A C 1
ATOM 599 O O . ALA A 1 82 ? -1.260 -20.479 -16.071 1.00 88.31 82 ALA A O 1
ATOM 600 N N . PRO A 1 83 ? 0.279 -19.224 -17.142 1.00 89.12 83 PRO A N 1
ATOM 601 C CA . PRO A 1 83 ? 1.627 -18.730 -17.451 1.00 89.12 83 PRO A CA 1
ATOM 602 C C . PRO A 1 83 ? 2.117 -17.705 -16.419 1.00 89.12 83 PRO A C 1
ATOM 604 O O . PRO A 1 83 ? 1.388 -16.796 -16.054 1.00 89.12 83 PRO A O 1
ATOM 607 N N . ARG A 1 84 ? 3.374 -17.824 -15.983 1.00 92.06 84 ARG A N 1
ATOM 608 C CA . ARG A 1 84 ? 3.951 -16.905 -14.997 1.00 92.06 84 ARG A CA 1
ATOM 609 C C . ARG A 1 84 ? 5.393 -16.562 -15.285 1.00 92.06 84 ARG A C 1
ATOM 611 O O . ARG A 1 84 ? 6.144 -17.404 -15.781 1.00 92.06 84 ARG A O 1
ATOM 618 N N . VAL A 1 85 ? 5.796 -15.358 -14.900 1.00 94.31 85 VAL A N 1
ATOM 619 C CA . VAL A 1 85 ? 7.186 -14.892 -14.967 1.00 94.31 85 VAL A CA 1
ATOM 620 C C . VAL A 1 85 ? 7.593 -14.270 -13.632 1.00 94.31 85 VAL A C 1
ATOM 622 O O . VAL A 1 85 ? 6.803 -13.590 -12.982 1.00 94.31 85 VAL A O 1
ATOM 625 N N . LEU A 1 86 ? 8.839 -14.504 -13.215 1.00 94.88 86 LEU A N 1
ATOM 626 C CA . LEU A 1 86 ? 9.453 -13.826 -12.075 1.00 94.88 86 LEU A CA 1
ATOM 627 C C . LEU A 1 86 ? 10.640 -13.006 -12.567 1.00 94.88 86 LEU A C 1
ATOM 629 O O . LEU A 1 86 ? 11.546 -13.555 -13.193 1.00 94.88 86 LEU A O 1
ATOM 633 N N . VAL A 1 87 ? 10.638 -11.715 -12.247 1.00 94.62 87 VAL A N 1
ATOM 634 C CA . VAL A 1 87 ? 11.693 -10.759 -12.595 1.00 94.62 87 VAL A CA 1
ATOM 635 C C . VAL A 1 87 ? 12.234 -10.112 -11.329 1.00 94.62 87 VAL A C 1
ATOM 637 O O . VAL A 1 87 ? 11.497 -9.836 -10.383 1.00 94.62 87 VAL A O 1
ATOM 640 N N . ARG A 1 88 ? 13.542 -9.852 -11.322 1.00 94.31 88 ARG A N 1
ATOM 641 C CA . ARG A 1 88 ? 14.221 -9.093 -10.271 1.00 94.31 88 ARG A CA 1
ATOM 642 C C . ARG A 1 88 ? 14.914 -7.892 -10.883 1.00 94.31 88 ARG A C 1
ATOM 644 O O . ARG A 1 88 ? 15.598 -8.046 -11.890 1.00 94.31 88 ARG A O 1
ATOM 651 N N . VAL A 1 89 ? 14.735 -6.735 -10.261 1.00 94.50 89 VAL A N 1
ATOM 652 C CA . VAL A 1 89 ? 15.300 -5.461 -10.711 1.00 94.50 89 VAL A CA 1
ATOM 653 C C . VAL A 1 89 ? 16.058 -4.840 -9.549 1.00 94.50 89 VAL A C 1
ATOM 655 O O . VAL A 1 89 ? 15.476 -4.646 -8.482 1.00 94.50 89 VAL A O 1
ATOM 658 N N . GLY A 1 90 ? 17.345 -4.548 -9.742 1.00 90.81 90 GLY A N 1
ATOM 659 C CA . GLY A 1 90 ? 18.187 -3.925 -8.719 1.00 90.81 90 GLY A CA 1
ATOM 660 C C . GLY A 1 90 ? 18.204 -2.401 -8.819 1.00 90.81 90 GLY A C 1
ATOM 661 O O . GLY A 1 90 ? 18.344 -1.719 -7.804 1.00 90.81 90 GLY A O 1
ATOM 662 N N . ALA A 1 91 ? 18.011 -1.867 -10.029 1.00 90.81 91 ALA A N 1
ATOM 663 C CA . ALA A 1 91 ? 18.067 -0.436 -10.306 1.00 90.81 91 ALA A CA 1
ATOM 664 C C . ALA A 1 91 ? 16.878 0.055 -11.156 1.00 90.81 91 ALA A C 1
ATOM 666 O O . ALA A 1 91 ? 16.419 -0.659 -12.048 1.00 90.81 91 ALA A O 1
ATOM 667 N N . PRO A 1 92 ? 16.407 1.307 -10.970 1.00 92.06 92 PRO A N 1
ATOM 668 C CA . PRO A 1 92 ? 15.307 1.857 -11.766 1.00 92.06 92 PRO A CA 1
ATOM 669 C C . PRO A 1 92 ? 15.549 1.840 -13.284 1.00 92.06 92 PRO A C 1
ATOM 671 O O . PRO A 1 92 ? 14.598 1.713 -14.050 1.00 92.06 92 PRO A O 1
ATOM 674 N N . SER A 1 93 ? 16.806 1.955 -13.724 1.00 92.00 93 SER A N 1
ATOM 675 C CA . SER A 1 93 ? 17.185 1.960 -15.144 1.00 92.00 93 SER A CA 1
ATOM 676 C C . SER A 1 93 ? 16.946 0.623 -15.848 1.00 92.00 93 SER A C 1
ATOM 678 O O . SER A 1 93 ? 16.672 0.614 -17.040 1.00 92.00 93 SER A O 1
ATOM 680 N N . GLU A 1 94 ? 17.021 -0.495 -15.125 1.00 92.81 94 GLU A N 1
ATOM 681 C CA . GLU A 1 94 ? 16.858 -1.851 -15.678 1.00 92.81 94 GLU A CA 1
ATOM 682 C C . GLU A 1 94 ? 15.382 -2.226 -15.870 1.00 92.81 94 GLU A C 1
ATOM 684 O O . GLU A 1 94 ? 15.045 -3.180 -16.568 1.00 92.81 94 GLU A O 1
ATOM 689 N N . LEU A 1 95 ? 14.483 -1.480 -15.226 1.00 93.81 95 LEU A N 1
ATOM 690 C CA . LEU A 1 95 ? 13.076 -1.828 -15.114 1.00 93.81 95 LEU A CA 1
ATOM 691 C C . LEU A 1 95 ? 12.372 -1.891 -16.473 1.00 93.81 95 LEU A C 1
ATOM 693 O O . LEU A 1 95 ? 11.564 -2.786 -16.692 1.00 93.81 95 LEU A O 1
ATOM 697 N N . GLY A 1 96 ? 12.660 -0.952 -17.380 1.00 93.25 96 GLY A N 1
ATOM 698 C CA . GLY A 1 96 ? 12.033 -0.917 -18.704 1.00 93.25 96 GLY A CA 1
ATOM 699 C C . GLY A 1 96 ? 12.297 -2.200 -19.490 1.00 93.25 96 GLY A C 1
ATOM 700 O O . GLY A 1 96 ? 11.353 -2.909 -19.840 1.00 93.25 96 GLY A O 1
ATOM 701 N N . ASP A 1 97 ? 13.577 -2.526 -19.660 1.00 92.94 97 ASP A N 1
ATOM 702 C CA . ASP A 1 97 ? 14.032 -3.713 -20.385 1.00 92.94 97 ASP A CA 1
ATOM 703 C C . ASP A 1 97 ? 13.532 -5.005 -19.726 1.00 92.94 97 ASP A C 1
ATOM 705 O O . ASP A 1 97 ? 13.104 -5.940 -20.406 1.00 92.94 97 ASP A O 1
ATOM 709 N N . ALA A 1 98 ? 13.527 -5.052 -18.390 1.00 94.00 98 ALA A N 1
ATOM 710 C CA . ALA A 1 98 ? 13.072 -6.214 -17.640 1.00 94.00 98 ALA A CA 1
ATOM 711 C C . ALA A 1 98 ? 11.562 -6.476 -17.810 1.00 94.00 98 ALA A C 1
ATOM 713 O O . ALA A 1 98 ? 11.148 -7.631 -17.948 1.00 94.00 98 ALA A O 1
ATOM 714 N N . LEU A 1 99 ? 10.731 -5.426 -17.843 1.00 94.50 99 LEU A N 1
ATOM 715 C CA . LEU A 1 99 ? 9.289 -5.556 -18.091 1.00 94.50 99 LEU A CA 1
ATOM 716 C C . LEU A 1 99 ? 9.001 -5.986 -19.537 1.00 94.50 99 LEU A C 1
ATOM 718 O O . LEU A 1 99 ? 8.139 -6.838 -19.761 1.00 94.50 99 LEU A O 1
ATOM 722 N N . ASP A 1 100 ? 9.736 -5.455 -20.513 1.00 92.62 100 ASP A N 1
ATOM 723 C CA . ASP A 1 100 ? 9.563 -5.823 -21.922 1.00 92.62 100 ASP A CA 1
ATOM 724 C C . ASP A 1 100 ? 9.991 -7.284 -22.174 1.00 92.62 100 ASP A C 1
ATOM 726 O O . ASP A 1 100 ? 9.301 -8.039 -22.872 1.00 92.62 100 ASP A O 1
ATOM 730 N N . ALA A 1 101 ? 11.074 -7.730 -21.527 1.00 91.38 101 ALA A N 1
ATOM 731 C CA . ALA A 1 101 ? 11.493 -9.130 -21.526 1.00 91.38 101 ALA A CA 1
ATOM 732 C C . ALA A 1 101 ? 10.444 -10.051 -20.877 1.00 91.38 101 ALA A C 1
ATOM 734 O O . ALA A 1 101 ? 10.170 -11.135 -21.403 1.00 91.38 101 ALA A O 1
ATOM 735 N N . ALA A 1 102 ? 9.812 -9.614 -19.781 1.00 91.88 102 ALA A N 1
ATOM 736 C CA . ALA A 1 102 ? 8.759 -10.374 -19.110 1.00 91.88 102 ALA A CA 1
ATOM 737 C C . ALA A 1 102 ? 7.540 -10.607 -20.013 1.00 91.88 102 ALA A C 1
ATOM 739 O O . ALA A 1 102 ? 7.031 -11.725 -20.083 1.00 91.88 102 ALA A O 1
ATOM 740 N N . VAL A 1 103 ? 7.104 -9.584 -20.755 1.00 91.12 103 VAL A N 1
ATOM 741 C CA . VAL A 1 103 ? 6.004 -9.701 -21.732 1.00 91.12 103 VAL A CA 1
ATOM 742 C C . VAL A 1 103 ? 6.350 -10.700 -22.826 1.00 91.12 103 VAL A C 1
ATOM 744 O O . VAL A 1 103 ? 5.525 -11.544 -23.188 1.00 91.12 103 VAL A O 1
ATOM 747 N N . ALA A 1 104 ? 7.577 -10.627 -23.351 1.00 89.38 104 ALA A N 1
ATOM 748 C CA . ALA A 1 104 ? 8.040 -11.562 -24.366 1.00 89.38 104 ALA A CA 1
ATOM 749 C C . ALA A 1 104 ? 8.022 -13.009 -23.850 1.00 89.38 104 ALA A C 1
ATOM 751 O O . ALA A 1 104 ? 7.691 -13.919 -24.610 1.00 89.38 104 ALA A O 1
ATOM 752 N N . GLU A 1 105 ? 8.335 -13.219 -22.572 1.00 89.19 105 GLU A N 1
ATOM 753 C CA . GLU A 1 105 ? 8.353 -14.543 -21.956 1.00 89.19 105 GLU A CA 1
ATOM 754 C C . GLU A 1 105 ? 6.957 -15.081 -21.620 1.00 89.19 105 GLU A C 1
ATOM 756 O O . GLU A 1 105 ? 6.638 -16.225 -21.959 1.00 89.19 105 GLU A O 1
ATOM 761 N N . LEU A 1 106 ? 6.067 -14.244 -21.079 1.00 89.44 106 LEU A N 1
ATOM 762 C CA . LEU A 1 106 ? 4.652 -14.591 -20.903 1.00 89.44 106 LEU A CA 1
ATOM 763 C C . LEU A 1 106 ? 4.012 -14.995 -22.240 1.00 89.44 106 LEU A C 1
ATOM 765 O O . LEU A 1 106 ? 3.316 -16.008 -22.328 1.00 89.44 106 LEU A O 1
ATOM 769 N N . ALA A 1 107 ? 4.334 -14.280 -23.321 1.00 86.62 107 ALA A N 1
ATOM 770 C CA . ALA A 1 107 ? 3.862 -14.586 -24.670 1.00 86.62 107 ALA A CA 1
ATOM 771 C C . ALA A 1 107 ? 4.362 -15.937 -25.233 1.00 86.62 107 ALA A C 1
ATOM 773 O O . ALA A 1 107 ? 3.769 -16.451 -26.190 1.00 86.62 107 ALA A O 1
ATOM 774 N N . ARG A 1 108 ? 5.437 -16.518 -24.677 1.00 85.06 108 ARG A N 1
ATOM 775 C CA . ARG A 1 108 ? 5.950 -17.856 -25.037 1.00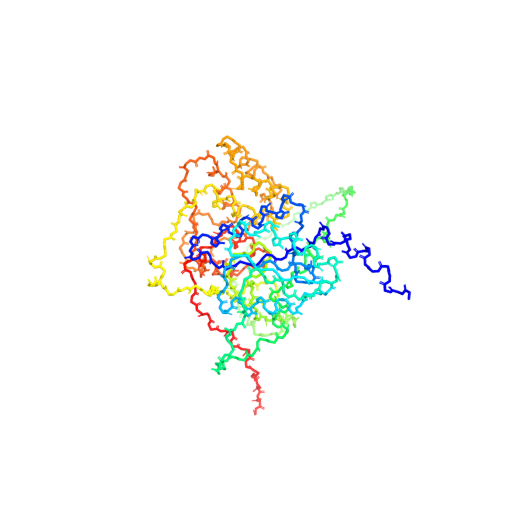 85.06 108 ARG A CA 1
ATOM 776 C C . ARG A 1 108 ? 5.332 -18.986 -24.211 1.00 85.06 108 ARG A C 1
ATOM 778 O O . ARG A 1 108 ? 5.533 -20.148 -24.561 1.00 85.06 108 ARG A O 1
ATOM 785 N N . GLY A 1 109 ? 4.543 -18.657 -23.188 1.00 76.00 109 GLY A N 1
ATOM 786 C CA . GLY A 1 109 ? 3.935 -19.614 -22.261 1.00 76.00 109 GLY A CA 1
ATOM 787 C C . GLY A 1 109 ? 4.498 -19.555 -20.840 1.00 76.00 109 GLY A C 1
ATOM 788 O O . GLY A 1 109 ? 4.018 -20.312 -20.005 1.00 76.00 109 GLY A O 1
ATOM 789 N N . GLY A 1 110 ? 5.454 -18.655 -20.568 1.00 67.56 110 GLY A N 1
ATOM 790 C CA . GLY A 1 110 ? 6.056 -18.434 -19.252 1.00 67.56 110 GLY A CA 1
ATOM 791 C C . GLY A 1 110 ? 6.917 -19.609 -18.786 1.00 67.56 110 GLY A C 1
ATOM 792 O O . GLY A 1 110 ? 6.397 -20.597 -18.273 1.00 67.56 110 GLY A O 1
ATOM 793 N N . ALA A 1 111 ? 8.240 -19.510 -18.929 1.00 59.22 111 ALA A N 1
ATOM 794 C CA . ALA A 1 111 ? 9.167 -20.522 -18.432 1.00 59.22 111 ALA A CA 1
ATOM 795 C C . ALA A 1 111 ? 10.087 -19.958 -17.337 1.00 59.22 111 ALA A C 1
ATOM 797 O O . ALA A 1 111 ? 11.239 -19.615 -17.578 1.00 59.22 111 ALA A O 1
ATOM 798 N N . GLY A 1 112 ? 9.598 -19.936 -16.095 1.00 56.94 112 GLY A N 1
ATOM 799 C CA . GLY A 1 112 ? 10.461 -19.776 -14.919 1.00 56.94 112 GLY A CA 1
ATOM 800 C C . GLY A 1 112 ? 11.099 -18.384 -14.742 1.00 56.94 112 GLY A C 1
ATOM 801 O O . GLY A 1 112 ? 10.703 -17.423 -15.399 1.00 56.94 112 GLY A O 1
ATOM 802 N N . PRO A 1 113 ? 12.027 -18.235 -13.777 1.00 50.88 113 PRO A N 1
ATOM 803 C CA . PRO A 1 113 ? 12.610 -16.942 -13.424 1.00 50.88 113 PRO A CA 1
ATOM 804 C C . PRO A 1 113 ? 13.485 -16.388 -14.557 1.00 50.88 113 PRO A C 1
ATOM 806 O O . PRO A 1 113 ? 14.443 -17.034 -14.980 1.00 50.88 113 PRO A O 1
ATOM 809 N N . VAL A 1 114 ? 13.190 -15.166 -15.002 1.00 52.19 114 VAL A N 1
ATOM 810 C CA . VAL A 1 114 ? 14.014 -14.414 -15.955 1.00 52.19 114 VAL A CA 1
ATOM 811 C C . VAL A 1 114 ? 14.922 -13.504 -15.130 1.00 52.19 114 VAL A C 1
ATOM 813 O O . VAL A 1 114 ? 14.504 -12.464 -14.621 1.00 52.19 114 VAL A O 1
ATOM 816 N N . SER A 1 115 ? 16.164 -13.937 -14.913 1.00 51.81 115 SER A N 1
ATOM 817 C CA . SER A 1 115 ? 17.145 -13.159 -14.153 1.00 51.81 115 SER A CA 1
ATOM 818 C C . SER A 1 115 ? 17.733 -12.028 -14.997 1.00 51.81 115 SER A C 1
ATOM 820 O O . SER A 1 115 ? 18.350 -12.286 -16.026 1.00 51.81 115 SER A O 1
ATOM 822 N N . GLY A 1 116 ? 17.643 -10.796 -14.489 1.00 40.44 116 GLY A N 1
ATOM 823 C CA . GLY A 1 116 ? 18.492 -9.662 -14.875 1.00 40.44 116 GLY A CA 1
ATOM 824 C C . GLY A 1 116 ? 19.820 -9.586 -14.102 1.00 40.44 116 GLY A C 1
ATOM 825 O O . GLY A 1 116 ? 20.485 -8.562 -14.151 1.00 40.44 116 GLY A O 1
ATOM 826 N N . GLY A 1 117 ? 20.217 -10.639 -13.371 1.00 32.47 117 GLY A N 1
ATOM 827 C CA . GLY A 1 117 ? 21.504 -10.697 -12.664 1.00 32.47 117 GLY A CA 1
ATOM 828 C C . GLY A 1 117 ? 21.564 -11.744 -11.542 1.00 32.47 117 GLY A C 1
ATOM 829 O O . GLY A 1 117 ? 20.697 -11.767 -10.674 1.00 32.47 117 GLY A O 1
ATOM 830 N N . GLY A 1 118 ? 22.607 -12.590 -11.570 1.00 29.33 118 GLY A N 1
ATOM 831 C CA . GLY A 1 118 ? 23.112 -13.422 -10.459 1.00 29.33 118 GLY A CA 1
ATOM 832 C C . GLY A 1 118 ? 22.323 -14.698 -10.076 1.00 29.33 118 GLY A C 1
ATOM 833 O O . GLY A 1 118 ? 21.111 -14.635 -9.870 1.00 29.33 118 GLY A O 1
ATOM 834 N N . PRO A 1 119 ? 22.977 -15.875 -9.930 1.00 33.47 119 PRO A N 1
ATOM 835 C CA . PRO A 1 119 ? 22.321 -17.103 -9.477 1.00 33.47 119 PRO A CA 1
ATOM 836 C C . PRO A 1 119 ? 21.983 -17.076 -7.978 1.00 33.47 119 PRO A C 1
ATOM 838 O O . PRO A 1 119 ? 22.724 -16.541 -7.155 1.00 33.47 119 PRO A O 1
ATOM 841 N N . LEU A 1 120 ? 20.880 -17.740 -7.619 1.00 40.28 120 LEU A N 1
ATOM 842 C CA . LEU A 1 120 ? 20.556 -18.147 -6.250 1.00 40.28 120 LEU A CA 1
ATOM 843 C C . LEU A 1 120 ? 21.526 -19.254 -5.796 1.00 40.28 120 LEU A C 1
ATOM 845 O O . LEU A 1 120 ? 21.153 -20.423 -5.755 1.00 40.28 120 LEU A O 1
ATOM 849 N N . SER A 1 121 ? 22.770 -18.907 -5.479 1.00 34.97 121 SER A N 1
ATOM 850 C CA . SER A 1 121 ? 23.737 -19.852 -4.911 1.00 34.97 121 SER A CA 1
ATOM 851 C C . SER A 1 121 ? 23.972 -19.529 -3.441 1.00 34.97 121 SER A C 1
ATOM 853 O O . SER A 1 121 ? 24.633 -18.552 -3.107 1.00 34.97 121 SER A O 1
ATOM 855 N N . GLY A 1 122 ? 23.413 -20.362 -2.562 1.00 28.48 122 GLY A N 1
ATOM 856 C CA . GLY A 1 122 ? 23.588 -20.251 -1.114 1.00 28.48 122 GLY A CA 1
ATOM 857 C C . GLY A 1 122 ? 22.796 -21.292 -0.323 1.00 28.48 122 GLY A C 1
ATOM 858 O O . GLY A 1 122 ? 22.186 -20.954 0.682 1.00 28.48 122 GLY A O 1
ATOM 859 N N . GLY A 1 123 ? 22.741 -22.540 -0.799 1.00 27.12 123 GLY A N 1
ATOM 860 C CA . GLY A 1 123 ? 22.158 -23.660 -0.058 1.00 27.12 123 GLY A CA 1
ATOM 861 C C . GLY A 1 123 ? 23.225 -24.383 0.759 1.00 27.12 123 GLY A C 1
ATOM 862 O O . GLY A 1 123 ? 23.829 -25.331 0.268 1.00 27.12 123 GLY A O 1
ATOM 863 N N . GLY A 1 124 ? 23.462 -23.930 1.988 1.00 25.48 124 GLY A N 1
ATOM 864 C CA . GLY A 1 124 ? 24.085 -24.731 3.044 1.00 25.48 124 GLY A CA 1
ATOM 865 C C . GLY A 1 124 ? 23.018 -25.092 4.085 1.00 25.48 124 GLY A C 1
ATOM 866 O O . GLY A 1 124 ? 22.172 -24.243 4.370 1.00 25.48 124 GLY A O 1
ATOM 867 N N . PRO A 1 125 ? 22.996 -26.319 4.634 1.00 25.44 125 PRO A N 1
ATOM 868 C CA . PRO A 1 125 ? 21.955 -26.727 5.564 1.00 25.44 125 PRO A CA 1
ATOM 869 C C . PRO A 1 125 ? 22.152 -25.994 6.893 1.00 25.44 125 PRO A C 1
ATOM 871 O O . PRO A 1 125 ? 23.106 -26.258 7.622 1.00 25.44 125 PRO A O 1
ATOM 874 N N . LEU A 1 126 ? 21.247 -25.073 7.214 1.00 28.55 126 LEU A N 1
ATOM 875 C CA . LEU A 1 126 ? 21.095 -24.562 8.569 1.00 28.55 126 LEU A CA 1
ATOM 876 C C . LEU A 1 126 ? 19.923 -25.306 9.208 1.00 28.55 126 LEU A C 1
ATOM 878 O O . LEU A 1 126 ? 18.759 -25.077 8.887 1.00 28.55 126 LEU A O 1
ATOM 882 N N . SER A 1 127 ? 20.261 -26.249 10.083 1.00 32.53 127 SER A N 1
ATOM 883 C CA . SER A 1 127 ? 19.328 -26.891 11.003 1.00 32.53 127 SER A CA 1
ATOM 884 C C . SER A 1 127 ? 18.681 -25.844 11.911 1.00 32.53 127 SER A C 1
ATOM 886 O O . SER A 1 127 ? 19.391 -25.087 12.568 1.00 32.53 127 SER A O 1
ATOM 888 N N . GLY A 1 128 ? 17.348 -25.852 12.002 1.00 30.75 128 GLY A N 1
ATOM 889 C CA . GLY A 1 128 ? 16.607 -25.126 13.041 1.00 30.75 128 GLY A CA 1
ATOM 890 C C . GLY A 1 128 ? 15.523 -24.188 12.517 1.00 30.75 128 GLY A C 1
ATOM 891 O O . GLY A 1 128 ? 15.572 -22.991 12.761 1.00 30.75 128 GLY A O 1
ATOM 892 N N . GLY A 1 129 ? 14.528 -24.735 11.825 1.00 30.67 129 GLY A N 1
ATOM 893 C CA . GLY A 1 129 ? 13.316 -24.024 11.430 1.00 30.67 129 GLY A CA 1
ATOM 894 C C . GLY A 1 129 ? 12.501 -24.934 10.529 1.00 30.67 129 GLY A C 1
ATOM 895 O O . GLY A 1 129 ? 12.920 -25.214 9.410 1.00 30.67 129 GLY A O 1
ATOM 896 N N . GLY A 1 130 ? 11.403 -25.487 11.045 1.00 27.20 130 GLY A N 1
ATOM 897 C CA . GLY A 1 130 ? 10.522 -26.330 10.239 1.00 27.20 130 GLY A CA 1
ATOM 898 C C . GLY A 1 130 ? 10.034 -25.556 9.006 1.00 27.20 130 GLY A C 1
ATOM 899 O O . GLY A 1 130 ? 9.805 -24.350 9.114 1.00 27.20 130 GLY A O 1
ATOM 900 N N . PRO A 1 131 ? 9.914 -26.201 7.834 1.00 30.61 131 PRO A N 1
ATOM 901 C CA . PRO A 1 131 ? 9.406 -25.536 6.643 1.00 30.61 131 PRO A CA 1
ATOM 902 C C . PRO A 1 131 ? 7.988 -25.020 6.906 1.00 30.61 131 PRO A C 1
ATOM 904 O O . PRO A 1 131 ? 7.160 -25.755 7.443 1.00 30.61 131 PRO A O 1
ATOM 907 N N . LEU A 1 132 ? 7.712 -23.775 6.508 1.00 35.53 132 LEU A N 1
ATOM 908 C CA . LEU A 1 132 ? 6.350 -23.243 6.478 1.00 35.53 132 LEU A CA 1
ATOM 909 C C . LEU A 1 132 ? 5.507 -24.137 5.567 1.00 35.53 132 LEU A C 1
ATOM 911 O O . LEU A 1 132 ? 5.881 -24.410 4.421 1.00 35.53 132 LEU A O 1
ATOM 915 N N . SER A 1 133 ? 4.390 -24.625 6.092 1.00 31.38 133 SER A N 1
ATOM 916 C CA . SER A 1 133 ? 3.475 -25.474 5.339 1.00 31.38 133 SER A CA 1
ATOM 917 C C . SER A 1 133 ? 2.810 -24.664 4.219 1.00 31.38 133 SER A C 1
ATOM 919 O O . SER A 1 133 ? 2.564 -23.465 4.353 1.00 31.38 133 SER A O 1
ATOM 921 N N . ALA A 1 134 ? 2.481 -25.312 3.098 1.00 31.86 134 ALA A N 1
ATOM 922 C CA . ALA A 1 134 ? 1.794 -24.664 1.976 1.00 31.86 134 ALA A CA 1
ATOM 923 C C . ALA A 1 134 ? 0.465 -23.988 2.391 1.00 31.86 134 ALA A C 1
ATOM 925 O O . ALA A 1 134 ? 0.057 -23.006 1.776 1.00 31.86 134 ALA A O 1
ATOM 926 N N . SER A 1 135 ? -0.165 -24.462 3.472 1.00 30.81 135 SER A N 1
ATOM 927 C CA . SER A 1 135 ? -1.347 -23.864 4.103 1.00 30.81 135 SER A CA 1
ATOM 928 C C . SER A 1 135 ? -1.078 -22.508 4.760 1.00 30.81 135 SER A C 1
ATOM 930 O O . SER A 1 135 ? -1.900 -21.604 4.637 1.00 30.81 135 SER A O 1
ATOM 932 N N . GLU A 1 136 ? 0.077 -22.320 5.403 1.00 32.97 136 GLU A N 1
ATOM 933 C CA . GLU A 1 136 ? 0.449 -21.035 6.012 1.00 32.97 136 GLU A CA 1
ATOM 934 C C . GLU A 1 136 ? 0.765 -19.993 4.931 1.00 32.97 136 GLU A C 1
ATOM 936 O O . GLU A 1 136 ? 0.373 -18.838 5.059 1.00 32.97 136 GLU A O 1
ATOM 941 N N . ALA A 1 137 ? 1.367 -20.407 3.809 1.00 35.47 137 ALA A N 1
ATOM 942 C CA . ALA A 1 137 ? 1.639 -19.530 2.668 1.00 35.47 137 ALA A CA 1
ATOM 943 C C . ALA A 1 137 ? 0.366 -19.045 1.941 1.00 35.47 137 ALA A C 1
ATOM 945 O O . ALA A 1 137 ? 0.343 -17.921 1.438 1.00 35.47 137 ALA A O 1
ATOM 946 N N . SER A 1 138 ? -0.702 -19.851 1.910 1.00 31.94 138 SER A N 1
ATOM 947 C CA . SER A 1 138 ? -2.008 -19.439 1.372 1.00 31.94 138 SER A CA 1
ATOM 948 C C . SER A 1 138 ? -2.709 -18.388 2.243 1.00 31.94 138 SER A C 1
ATOM 950 O O . SER A 1 138 ? -3.396 -17.519 1.704 1.00 31.94 138 SER A O 1
ATOM 952 N N . LEU A 1 139 ? -2.494 -18.405 3.564 1.00 38.97 139 LEU A N 1
ATOM 953 C CA . LEU A 1 139 ? -3.038 -17.403 4.492 1.00 38.97 139 LEU A CA 1
ATOM 954 C C . LEU A 1 139 ? -2.295 -16.056 4.424 1.00 38.97 139 LEU A C 1
ATOM 956 O O . LEU A 1 139 ? -2.902 -15.017 4.664 1.00 38.97 139 LEU A O 1
ATOM 960 N N . LEU A 1 140 ? -1.020 -16.047 4.008 1.00 40.41 140 LEU A N 1
ATOM 961 C CA . LEU A 1 140 ? -0.235 -14.819 3.788 1.00 40.41 140 LEU A CA 1
ATOM 962 C C . LEU A 1 140 ? -0.740 -13.965 2.606 1.00 40.41 140 LEU A C 1
ATOM 964 O O . LEU A 1 140 ? -0.306 -12.819 2.447 1.00 40.41 140 LEU A O 1
ATOM 968 N N . ALA A 1 141 ? -1.591 -14.524 1.738 1.00 36.25 141 ALA A N 1
ATOM 969 C CA . ALA A 1 141 ? -1.839 -13.973 0.408 1.00 36.25 141 ALA A CA 1
ATOM 970 C C . ALA A 1 141 ? -3.308 -13.986 -0.061 1.00 36.25 141 ALA A C 1
ATOM 972 O O . ALA A 1 141 ? -3.595 -13.472 -1.144 1.00 36.25 141 ALA A O 1
ATOM 973 N N . SER A 1 142 ? -4.232 -14.538 0.734 1.00 34.31 142 SER A N 1
ATOM 974 C CA . SER A 1 142 ? -5.665 -14.516 0.434 1.00 34.31 142 SER A CA 1
ATOM 975 C C . SER A 1 142 ? -6.354 -13.358 1.153 1.00 34.31 142 SER A C 1
ATOM 977 O O . SER A 1 142 ? -6.368 -13.273 2.378 1.00 34.31 142 SER A O 1
ATOM 979 N N . SER A 1 143 ? -6.930 -12.448 0.376 1.00 39.47 143 SER A N 1
ATOM 980 C CA . SER A 1 143 ? -7.891 -11.454 0.842 1.00 39.47 143 SER A CA 1
ATOM 981 C C . SER A 1 143 ? -9.035 -11.467 -0.159 1.00 39.47 143 SER A C 1
ATOM 9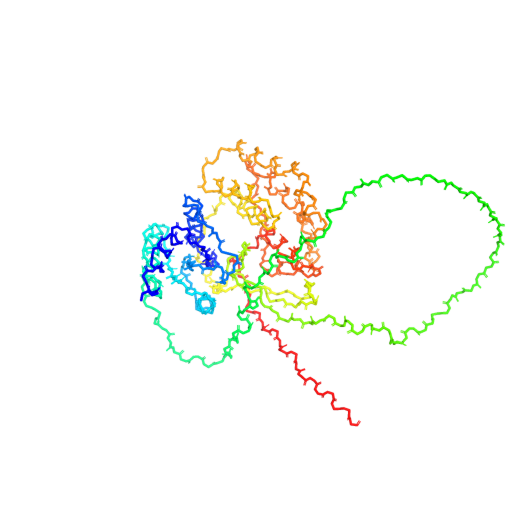83 O O . SER A 1 143 ? -8.999 -10.723 -1.139 1.00 39.47 143 SER A O 1
ATOM 985 N N . ASP A 1 144 ? -10.033 -12.316 0.075 1.00 34.31 144 ASP A N 1
ATOM 986 C CA . ASP A 1 144 ? -11.278 -12.310 -0.691 1.00 34.31 144 ASP A CA 1
ATOM 987 C C . ASP A 1 144 ? -11.976 -10.953 -0.516 1.00 34.31 144 ASP A C 1
ATOM 989 O O . ASP A 1 144 ? -12.617 -10.669 0.493 1.00 34.31 144 ASP A O 1
ATOM 993 N N . ARG A 1 145 ? -11.837 -10.077 -1.519 1.00 38.88 145 ARG A N 1
ATOM 994 C CA . ARG A 1 145 ? -12.486 -8.755 -1.561 1.00 38.88 145 ARG A CA 1
ATOM 995 C C . ARG A 1 145 ? -14.008 -8.831 -1.781 1.00 38.88 145 ARG A C 1
ATOM 997 O O . ARG A 1 145 ? -14.671 -7.802 -1.705 1.00 38.88 145 ARG A O 1
ATOM 1004 N N . ASN A 1 146 ? -14.577 -10.011 -2.043 1.00 31.66 146 ASN A N 1
ATOM 1005 C CA . ASN A 1 146 ? -15.961 -10.143 -2.518 1.00 31.66 146 ASN A CA 1
ATOM 1006 C C . ASN A 1 146 ? -17.034 -10.402 -1.447 1.00 31.66 146 ASN A C 1
ATOM 1008 O O . ASN A 1 146 ? -18.211 -10.432 -1.797 1.00 31.66 146 ASN A O 1
ATOM 1012 N N . ALA A 1 147 ? -16.692 -10.538 -0.163 1.00 32.09 147 ALA A N 1
ATOM 1013 C CA . ALA A 1 147 ? -17.705 -10.803 0.870 1.00 32.09 147 ALA A CA 1
ATOM 1014 C C . ALA A 1 147 ? -18.344 -9.538 1.486 1.00 32.09 147 ALA A C 1
ATOM 1016 O O . ALA A 1 147 ? -19.394 -9.632 2.111 1.00 32.09 147 ALA A O 1
ATOM 1017 N N . ALA A 1 148 ? -17.760 -8.347 1.303 1.00 29.77 148 ALA A N 1
ATOM 1018 C CA . ALA A 1 148 ? -18.120 -7.173 2.112 1.00 29.77 148 ALA A CA 1
ATOM 1019 C C . ALA A 1 148 ? -19.102 -6.169 1.468 1.00 29.77 148 ALA A C 1
ATOM 1021 O O . ALA A 1 148 ? -19.369 -5.131 2.069 1.00 29.77 148 ALA A O 1
ATOM 1022 N N . PHE A 1 149 ? -19.641 -6.408 0.264 1.00 26.67 149 PHE A N 1
ATOM 1023 C CA . PHE A 1 149 ? -20.485 -5.392 -0.399 1.00 26.67 149 PHE A CA 1
ATOM 1024 C C . PHE A 1 149 ? -21.694 -5.927 -1.177 1.00 26.67 149 PHE A C 1
ATOM 1026 O O . PHE A 1 149 ? -22.111 -5.347 -2.177 1.00 26.67 149 PHE A O 1
ATOM 1033 N N . SER A 1 150 ? -22.299 -7.021 -0.719 1.00 27.69 150 SER A N 1
ATOM 1034 C CA . SER A 1 150 ? -23.622 -7.414 -1.208 1.00 27.69 150 SER A CA 1
ATOM 1035 C C . SER A 1 150 ? -24.578 -7.599 -0.042 1.00 27.69 150 SER A C 1
ATOM 1037 O O . SER A 1 150 ? -24.784 -8.710 0.416 1.00 27.69 150 SER A O 1
ATOM 1039 N N . MET A 1 151 ? -25.094 -6.482 0.470 1.00 28.77 151 MET A N 1
ATOM 1040 C CA . MET A 1 151 ? -26.452 -6.286 0.993 1.00 28.77 151 MET A CA 1
ATOM 1041 C C . MET A 1 151 ? -26.624 -4.780 1.242 1.00 28.77 151 MET A C 1
ATOM 1043 O O . MET A 1 151 ? -25.662 -4.094 1.564 1.00 28.77 151 MET A O 1
ATOM 1047 N N . ILE A 1 152 ? -27.850 -4.271 1.112 1.00 31.34 152 ILE A N 1
ATOM 1048 C CA . ILE A 1 152 ? -28.254 -2.853 1.215 1.00 31.34 152 ILE A CA 1
ATOM 1049 C C . ILE A 1 152 ? -28.176 -2.064 -0.108 1.00 31.34 152 ILE A C 1
ATOM 1051 O O . ILE A 1 152 ? -27.551 -1.015 -0.213 1.00 31.34 152 ILE A O 1
ATOM 1055 N N . THR A 1 153 ? -28.942 -2.511 -1.106 1.00 30.34 153 THR A N 1
ATOM 1056 C CA . THR A 1 153 ? -29.753 -1.562 -1.890 1.00 30.34 153 THR A CA 1
ATOM 1057 C C . THR A 1 153 ? -31.169 -2.127 -2.015 1.00 30.34 153 THR A C 1
ATOM 1059 O O . THR A 1 153 ? -31.425 -3.049 -2.780 1.00 30.34 153 THR A O 1
ATOM 1062 N N . GLY A 1 154 ? -32.078 -1.610 -1.190 1.00 26.84 154 GLY A N 1
ATOM 1063 C CA . GLY A 1 154 ? -33.518 -1.840 -1.263 1.00 26.84 154 GLY A CA 1
ATOM 1064 C C . GLY A 1 154 ? -34.210 -0.493 -1.077 1.00 26.84 154 GLY A C 1
ATOM 1065 O O . GLY A 1 154 ? -34.005 0.163 -0.060 1.00 26.84 154 GLY A O 1
ATOM 1066 N N . SER A 1 155 ? -34.912 -0.061 -2.120 1.00 29.20 155 SER A N 1
ATOM 1067 C CA . SER A 1 155 ? -35.595 1.229 -2.303 1.00 29.20 155 SER A CA 1
ATOM 1068 C C . SER A 1 155 ? -36.658 1.523 -1.222 1.00 29.20 155 SER A C 1
ATOM 1070 O O . SER A 1 155 ? -37.195 0.569 -0.660 1.00 29.20 155 SER A O 1
ATOM 1072 N N . PRO A 1 156 ? -37.007 2.799 -0.944 1.00 34.34 156 PRO A N 1
ATOM 1073 C CA . PRO A 1 156 ? -38.098 3.148 -0.039 1.00 34.34 156 PRO A CA 1
ATOM 1074 C C . PRO A 1 156 ? -39.426 3.252 -0.803 1.00 34.34 156 PRO A C 1
ATOM 1076 O O . PRO A 1 156 ? -39.449 3.847 -1.875 1.00 34.34 156 PRO A O 1
ATOM 1079 N N . ASP A 1 157 ? -40.506 2.733 -0.221 1.00 30.09 157 ASP A N 1
ATOM 1080 C CA . ASP A 1 157 ? -41.881 3.126 -0.549 1.00 30.09 157 ASP A CA 1
ATOM 1081 C C . ASP A 1 157 ? -42.695 3.263 0.752 1.00 30.09 157 ASP A C 1
ATOM 1083 O O . ASP A 1 157 ? -42.818 2.332 1.545 1.00 30.09 157 ASP A O 1
ATOM 1087 N N . ASP A 1 158 ? -43.142 4.499 0.968 1.00 28.95 158 ASP A N 1
ATOM 1088 C CA . ASP A 1 158 ? -44.432 4.975 1.473 1.00 28.95 158 ASP A CA 1
ATOM 1089 C C . ASP A 1 158 ? -45.195 4.262 2.613 1.00 28.95 158 ASP A C 1
ATOM 1091 O O . ASP A 1 158 ? -45.802 3.209 2.455 1.00 28.95 158 ASP A O 1
ATOM 1095 N N . GLY A 1 159 ? -45.348 5.021 3.712 1.00 28.44 159 GLY A N 1
ATOM 1096 C CA . GLY A 1 159 ? -46.665 5.470 4.191 1.00 28.44 159 GLY A CA 1
ATOM 1097 C C . GLY A 1 159 ? -47.473 4.559 5.126 1.00 28.44 159 GLY A C 1
ATOM 1098 O O . GLY A 1 159 ? -48.070 3.591 4.682 1.00 28.44 159 GLY A O 1
ATOM 1099 N N . ALA A 1 160 ? -47.643 4.973 6.392 1.00 29.41 160 ALA A N 1
ATOM 1100 C CA . ALA A 1 160 ? -48.959 5.296 6.977 1.00 29.41 160 ALA A CA 1
ATOM 1101 C C . ALA A 1 160 ? -48.913 5.536 8.502 1.00 29.41 160 ALA A C 1
ATOM 1103 O O . ALA A 1 160 ? -48.332 4.797 9.288 1.00 29.41 160 ALA A O 1
ATOM 1104 N N . PHE A 1 161 ? -49.596 6.615 8.857 1.00 26.34 161 PHE A N 1
ATOM 1105 C CA . PHE A 1 161 ? -49.957 7.197 10.146 1.00 26.34 161 PHE A CA 1
ATOM 1106 C C . PHE A 1 161 ? -50.892 6.293 10.990 1.00 26.34 161 PHE A C 1
ATOM 1108 O O . PHE A 1 161 ? -51.792 5.684 10.416 1.00 26.34 161 PHE A O 1
ATOM 1115 N N . LEU A 1 162 ? -50.766 6.278 12.331 1.00 34.38 162 LEU A N 1
ATOM 1116 C CA . LEU A 1 162 ? -51.768 6.778 13.309 1.00 34.38 162 LEU A CA 1
ATOM 1117 C C . LEU A 1 162 ? -51.372 6.471 14.790 1.00 34.38 162 LEU A C 1
ATOM 1119 O O . LEU A 1 162 ? -50.624 5.527 15.033 1.00 34.38 162 LEU A O 1
ATOM 1123 N N . PRO A 1 163 ? -51.842 7.282 15.768 1.00 45.00 163 PRO A N 1
ATOM 1124 C CA . PRO A 1 163 ? -51.326 7.401 17.141 1.00 45.00 163 PRO A CA 1
ATOM 1125 C C . PRO A 1 163 ? -52.183 6.659 18.180 1.00 45.00 163 PRO A C 1
ATOM 1127 O O . PRO A 1 163 ? -53.309 6.302 17.859 1.00 45.00 163 PRO A O 1
ATOM 1130 N N . LEU A 1 164 ? -51.717 6.547 19.435 1.00 33.34 164 LEU A N 1
ATOM 1131 C CA . LEU A 1 164 ? -52.581 6.494 20.629 1.00 33.34 164 LEU A CA 1
ATOM 1132 C C . LEU A 1 164 ? -51.805 6.850 21.917 1.00 33.34 164 LEU A C 1
ATOM 1134 O O . LEU A 1 164 ? -50.742 6.307 22.205 1.00 33.34 164 LEU A O 1
ATOM 1138 N N . ASP A 1 165 ? -52.388 7.796 22.648 1.00 29.72 165 ASP A N 1
ATOM 1139 C CA . ASP A 1 165 ? -52.126 8.228 24.025 1.00 29.72 165 ASP A CA 1
ATOM 1140 C C . ASP A 1 165 ? -52.770 7.244 25.021 1.00 29.72 165 ASP A C 1
ATOM 1142 O O . ASP A 1 165 ? -53.864 6.751 24.746 1.00 29.72 165 ASP A O 1
ATOM 1146 N N . ALA A 1 166 ? -52.122 6.982 26.162 1.00 33.25 166 ALA A N 1
ATOM 1147 C CA . ALA A 1 166 ? -52.793 6.930 27.466 1.00 33.25 166 ALA A CA 1
ATOM 1148 C C . ALA A 1 166 ? -51.775 6.844 28.615 1.00 33.25 166 ALA A C 1
ATOM 1150 O O . ALA A 1 166 ? -50.867 6.014 28.645 1.00 33.25 166 ALA A O 1
ATOM 1151 N N . SER A 1 167 ? -51.992 7.718 29.584 1.00 33.47 167 SER A N 1
ATOM 1152 C CA . SER A 1 167 ? -51.288 7.914 30.846 1.00 33.47 167 SER A CA 1
ATOM 1153 C C . SER A 1 167 ? -51.572 6.790 31.855 1.00 33.47 167 SER A C 1
ATOM 1155 O O . SER A 1 167 ? -52.692 6.286 31.901 1.00 33.47 167 SER A O 1
ATOM 1157 N N . ASN A 1 168 ? -50.625 6.489 32.755 1.00 33.19 168 ASN A N 1
ATOM 1158 C CA . ASN A 1 168 ? -50.971 6.372 34.176 1.00 33.19 168 ASN A CA 1
ATOM 1159 C C . ASN A 1 168 ? -49.764 6.559 35.107 1.00 33.19 168 ASN A C 1
ATOM 1161 O O . ASN A 1 168 ? -48.690 5.999 34.900 1.00 33.19 168 ASN A O 1
ATOM 1165 N N . ASP A 1 169 ? -50.011 7.363 36.131 1.00 32.06 169 ASP A N 1
ATOM 1166 C CA . ASP A 1 169 ? -49.157 7.719 37.257 1.00 32.06 169 ASP A CA 1
ATOM 1167 C C . ASP A 1 169 ? -49.417 6.732 38.411 1.00 32.06 169 ASP A C 1
ATOM 1169 O O . ASP A 1 169 ? -50.573 6.418 38.703 1.00 32.06 169 ASP A O 1
ATOM 1173 N N . ALA A 1 170 ? -48.365 6.232 39.062 1.00 37.12 170 ALA A N 1
ATOM 1174 C CA . ALA A 1 170 ? -48.458 5.605 40.379 1.00 37.12 170 ALA A CA 1
ATOM 1175 C C . ALA A 1 170 ? -47.094 5.627 41.085 1.00 37.12 170 ALA A C 1
ATOM 1177 O O . ALA A 1 170 ? -46.072 5.161 40.586 1.00 37.12 170 ALA A O 1
ATOM 1178 N N . SER A 1 171 ? -47.132 6.194 42.278 1.00 31.53 171 SER A N 1
ATOM 1179 C CA . SER A 1 171 ? -46.044 6.652 43.128 1.00 31.53 171 SER A CA 1
ATOM 1180 C C . SER A 1 171 ? -45.534 5.625 44.159 1.00 31.53 171 SER A C 1
ATOM 1182 O O . SER A 1 171 ? -46.308 4.790 44.615 1.00 31.53 171 SER A O 1
ATOM 1184 N N . LEU A 1 172 ? -44.310 5.884 44.657 1.00 34.09 172 LEU A N 1
ATOM 1185 C CA . LEU A 1 172 ? -43.714 5.570 45.982 1.00 34.09 172 LEU A CA 1
ATOM 1186 C C . LEU A 1 172 ? -42.871 4.277 46.181 1.00 34.09 172 LEU A C 1
ATOM 1188 O O . LEU A 1 172 ? -43.291 3.159 45.920 1.00 34.09 172 LEU A O 1
ATOM 1192 N N . ALA A 1 173 ? -41.654 4.531 46.691 1.00 35.69 173 ALA A N 1
ATOM 1193 C CA . ALA A 1 173 ? -40.473 3.699 47.006 1.00 35.69 173 ALA A CA 1
ATOM 1194 C C . ALA A 1 173 ? -40.637 2.843 48.307 1.00 35.69 173 ALA A C 1
ATOM 1196 O O . ALA A 1 173 ? -41.739 2.888 48.854 1.00 35.69 173 ALA A O 1
ATOM 1197 N N . PRO A 1 174 ? -39.615 2.159 48.909 1.00 44.78 174 PRO A N 1
ATOM 1198 C CA . PRO A 1 174 ? -38.173 2.074 48.594 1.00 44.78 174 PRO A CA 1
ATOM 1199 C C . PRO A 1 174 ? -37.501 0.671 48.726 1.00 44.78 174 PRO A C 1
ATOM 1201 O O . PRO A 1 174 ? -38.096 -0.300 49.173 1.00 44.78 174 PRO A O 1
ATOM 1204 N N . GLU A 1 175 ? -36.220 0.621 48.339 1.00 43.97 175 GLU A N 1
ATOM 1205 C CA . GLU A 1 175 ? -35.159 -0.322 48.754 1.00 43.97 175 GLU A CA 1
ATOM 1206 C C . GLU A 1 175 ? -35.450 -1.836 48.810 1.00 43.97 175 GLU A C 1
ATOM 1208 O O . GLU A 1 175 ? -35.756 -2.416 49.848 1.00 43.97 175 GLU A O 1
ATOM 1213 N N . ALA A 1 176 ? -35.116 -2.509 47.709 1.00 36.88 176 ALA A N 1
ATOM 1214 C CA . ALA A 1 176 ? -34.465 -3.811 47.762 1.00 36.88 176 ALA A CA 1
ATOM 1215 C C . ALA A 1 176 ? -33.293 -3.777 46.777 1.00 36.88 176 ALA A C 1
ATOM 1217 O O . ALA A 1 176 ? -33.481 -3.682 45.564 1.00 36.88 176 ALA A O 1
ATOM 1218 N N . THR A 1 177 ? -32.070 -3.797 47.300 1.00 43.53 177 THR A N 1
ATOM 1219 C CA . THR A 1 177 ? -30.879 -4.139 46.522 1.00 43.53 177 THR A CA 1
ATOM 1220 C C . THR A 1 177 ? -31.145 -5.471 45.816 1.00 43.53 177 THR A C 1
ATOM 1222 O O . THR A 1 177 ? -31.409 -6.463 46.502 1.00 43.53 177 THR A O 1
ATOM 1225 N N . PRO A 1 178 ? -31.107 -5.555 44.473 1.00 39.06 178 PRO A N 1
ATOM 1226 C CA . PRO A 1 178 ? -31.192 -6.848 43.829 1.00 39.06 178 PRO A CA 1
ATOM 1227 C C . PRO A 1 178 ? -29.911 -7.594 44.179 1.00 39.06 178 PRO A C 1
ATOM 1229 O O . PRO A 1 178 ? -28.806 -7.211 43.792 1.00 39.06 178 PRO A O 1
ATOM 1232 N N . VAL A 1 179 ? -30.085 -8.637 44.981 1.00 38.97 179 VAL A N 1
ATOM 1233 C CA . VAL A 1 179 ? -29.112 -9.692 45.217 1.00 38.97 179 VAL A CA 1
ATOM 1234 C C . VAL A 1 179 ? -28.566 -10.124 43.859 1.00 38.97 179 VAL A C 1
ATOM 1236 O O . VAL A 1 179 ? -29.330 -10.509 42.976 1.00 38.97 179 VAL A O 1
ATOM 1239 N N . MET A 1 180 ? -27.246 -10.020 43.701 1.00 39.75 180 MET A N 1
ATOM 1240 C CA . MET A 1 180 ? -26.497 -10.564 42.573 1.00 39.75 180 MET A CA 1
ATOM 1241 C C . MET A 1 180 ? -26.816 -12.057 42.465 1.00 39.75 180 MET A C 1
ATOM 1243 O O . MET A 1 180 ? -26.241 -12.876 43.182 1.00 39.75 180 MET A O 1
ATOM 1247 N N . ALA A 1 181 ? -27.769 -12.402 41.600 1.00 41.28 181 ALA A N 1
ATOM 1248 C CA . ALA A 1 181 ? -27.970 -13.770 41.168 1.00 41.28 181 ALA A CA 1
ATOM 1249 C C . ALA A 1 181 ? -26.682 -14.194 40.458 1.00 41.28 181 ALA A C 1
ATOM 1251 O O . ALA A 1 181 ? -26.264 -13.573 39.480 1.00 41.28 181 ALA A O 1
ATOM 1252 N N . GLY A 1 182 ? -26.016 -15.199 41.024 1.00 41.72 182 GLY A N 1
ATOM 1253 C CA . GLY A 1 182 ? -24.819 -15.790 40.455 1.00 41.72 182 GLY A CA 1
ATOM 1254 C C . GLY A 1 182 ? -25.102 -16.278 39.042 1.00 41.72 182 GLY A C 1
ATOM 1255 O O . GLY A 1 182 ? -25.806 -17.263 38.852 1.00 41.72 182 GLY A O 1
ATOM 1256 N N . LEU A 1 183 ? -24.535 -15.586 38.060 1.00 42.84 183 LEU A N 1
ATOM 1257 C CA . LEU A 1 183 ? -24.407 -16.076 36.695 1.00 42.84 183 LEU A CA 1
ATOM 1258 C C . LEU A 1 183 ? -23.149 -16.945 36.645 1.00 42.84 183 LEU A C 1
ATOM 1260 O O . LEU A 1 183 ? -22.086 -16.505 36.212 1.00 42.84 183 LEU A O 1
ATOM 1264 N N . ALA A 1 184 ? -23.269 -18.157 37.183 1.00 47.28 184 ALA A N 1
ATOM 1265 C CA . ALA A 1 184 ? -22.377 -19.247 36.840 1.00 47.28 184 ALA A CA 1
ATOM 1266 C C . ALA A 1 184 ? -23.073 -20.094 35.772 1.00 47.28 184 ALA A C 1
ATOM 1268 O O . ALA A 1 184 ? -24.064 -20.760 36.053 1.00 47.28 184 ALA A O 1
ATOM 1269 N N . ASP A 1 185 ? -22.473 -20.006 34.590 1.00 50.69 185 ASP A N 1
ATOM 1270 C CA . ASP A 1 185 ? -22.454 -20.950 33.482 1.00 50.69 185 ASP A CA 1
ATOM 1271 C C . ASP A 1 185 ? -23.707 -21.242 32.642 1.00 50.69 185 ASP A C 1
ATOM 1273 O O . ASP A 1 185 ? -24.817 -21.466 33.111 1.00 50.69 185 ASP A O 1
ATOM 1277 N N . ASP A 1 186 ? -23.380 -21.357 31.351 1.00 51.56 186 ASP A N 1
ATOM 1278 C CA . ASP A 1 186 ? -23.975 -22.268 30.372 1.00 51.56 186 ASP A CA 1
ATOM 1279 C C . ASP A 1 186 ? -25.109 -21.765 29.473 1.00 51.56 186 ASP A C 1
ATOM 1281 O O . ASP A 1 186 ? -26.033 -22.496 29.138 1.00 51.56 186 ASP A O 1
ATOM 1285 N N . ASP A 1 187 ? -24.976 -20.530 28.982 1.00 46.47 187 ASP A N 1
ATOM 1286 C CA . ASP A 1 187 ? -25.569 -20.139 27.691 1.00 46.47 187 ASP A CA 1
ATOM 1287 C C . ASP A 1 187 ? -24.517 -19.457 26.801 1.00 46.47 187 ASP A C 1
ATOM 1289 O O . ASP A 1 187 ? -24.722 -18.399 26.207 1.00 46.47 187 ASP A O 1
ATOM 1293 N N . ARG A 1 188 ? -23.310 -20.044 26.765 1.00 52.50 188 ARG A N 1
ATOM 1294 C CA . ARG A 1 188 ? -2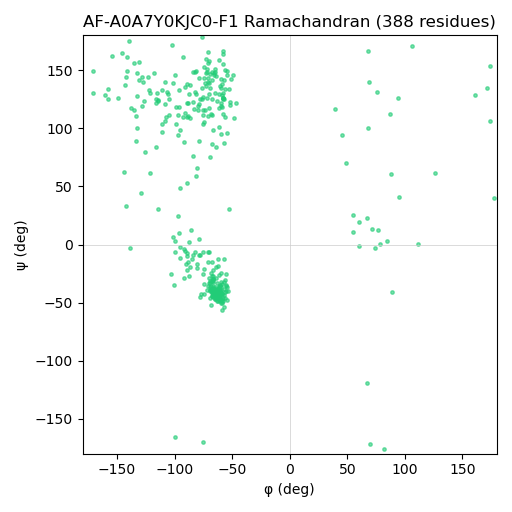2.402 -19.801 25.642 1.00 52.50 188 ARG A CA 1
ATOM 1295 C C . ARG A 1 188 ? -22.964 -20.605 24.485 1.00 52.50 188 ARG A C 1
ATOM 1297 O O . ARG A 1 188 ? -22.822 -21.822 24.446 1.00 52.50 188 ARG A O 1
ATOM 1304 N N . ASP A 1 189 ? -23.601 -19.889 23.580 1.00 56.81 189 ASP A N 1
ATOM 1305 C CA . ASP A 1 189 ? -24.224 -20.273 22.318 1.00 56.81 189 ASP A CA 1
ATOM 1306 C C . ASP A 1 189 ? -23.330 -21.059 21.337 1.00 56.81 189 ASP A C 1
ATOM 1308 O O . ASP A 1 189 ? -23.497 -20.933 20.138 1.00 56.81 189 ASP A O 1
ATOM 1312 N N . GLY A 1 190 ? -22.361 -21.870 21.772 1.00 52.78 190 GLY A N 1
ATOM 1313 C CA . GLY A 1 190 ? -21.564 -22.753 20.910 1.00 52.78 190 GLY A CA 1
ATOM 1314 C C . GLY A 1 190 ? -20.751 -22.062 19.802 1.00 52.78 190 GLY A C 1
ATOM 1315 O O . GLY A 1 190 ? -20.012 -22.739 19.093 1.00 52.78 190 GLY A O 1
ATOM 1316 N N . LEU A 1 191 ? -20.832 -20.735 19.666 1.00 57.03 191 LEU A N 1
ATOM 1317 C CA . LEU A 1 191 ? -20.163 -19.916 18.658 1.00 57.03 191 LEU A CA 1
ATOM 1318 C C . LEU A 1 191 ? -18.854 -19.360 19.219 1.00 57.03 191 LEU A C 1
ATOM 1320 O O . LEU A 1 191 ? -18.561 -18.167 19.126 1.00 57.03 191 LEU A O 1
ATOM 1324 N N . ALA A 1 192 ? -18.045 -20.229 19.826 1.00 60.25 192 ALA A N 1
ATOM 1325 C CA . ALA A 1 192 ? -16.667 -19.869 20.112 1.00 60.25 192 ALA A CA 1
ATOM 1326 C C . ALA A 1 192 ? -15.998 -19.513 18.775 1.00 60.25 192 ALA A C 1
ATOM 1328 O O . ALA A 1 192 ? -15.854 -20.371 17.909 1.00 60.25 192 ALA A O 1
ATOM 1329 N N . LEU A 1 193 ? -15.651 -18.236 18.588 1.00 70.31 193 LEU A N 1
ATOM 1330 C CA . LEU A 1 193 ? -14.942 -17.790 17.393 1.00 70.31 193 LEU A CA 1
ATOM 1331 C C . LEU A 1 193 ? -13.631 -18.569 17.284 1.00 70.31 193 LEU A C 1
ATOM 1333 O O . LEU A 1 193 ? -12.829 -18.560 18.223 1.00 70.31 193 LEU A O 1
ATOM 1337 N N . ASP A 1 194 ? -13.415 -19.216 16.140 1.00 79.19 194 ASP A N 1
ATOM 1338 C CA . ASP A 1 194 ? -12.168 -19.918 15.864 1.00 79.19 194 ASP A CA 1
ATOM 1339 C C . ASP A 1 194 ? -11.007 -18.925 15.950 1.00 79.19 194 ASP A C 1
ATOM 1341 O O . ASP A 1 194 ? -10.937 -17.933 15.216 1.00 79.19 194 ASP A O 1
ATOM 1345 N N . VAL A 1 195 ? -10.102 -19.182 16.894 1.00 87.19 195 VAL A N 1
ATOM 1346 C CA . VAL A 1 195 ? -8.901 -18.377 17.087 1.00 87.19 195 VAL A CA 1
ATOM 1347 C C . VAL A 1 195 ? -7.834 -18.858 16.111 1.00 87.19 195 VAL A C 1
ATOM 1349 O O . VAL A 1 195 ? -7.363 -19.992 16.197 1.00 87.19 195 VAL A O 1
ATOM 1352 N N . VAL A 1 196 ? -7.423 -17.982 15.195 1.00 90.81 196 VAL A N 1
ATOM 1353 C CA . VAL A 1 196 ? -6.420 -18.273 14.167 1.00 90.81 196 VAL A CA 1
ATOM 1354 C C . VAL A 1 196 ? -5.178 -17.426 14.398 1.00 90.81 196 VAL A C 1
ATOM 1356 O O . VAL A 1 196 ? -5.234 -16.198 14.418 1.00 90.81 196 VAL A O 1
ATOM 1359 N N . HIS A 1 197 ? -4.026 -18.081 14.517 1.00 89.62 197 HIS A N 1
ATOM 1360 C CA . HIS A 1 197 ? -2.731 -17.411 14.461 1.00 89.62 197 HIS A CA 1
ATOM 1361 C C . HIS A 1 197 ? -2.267 -17.349 13.008 1.00 89.62 197 HIS A C 1
ATOM 1363 O O . HIS A 1 197 ? -2.132 -18.381 12.353 1.00 89.62 197 HIS A O 1
ATOM 1369 N N . THR A 1 198 ? -2.025 -16.146 12.497 1.00 90.31 198 THR A N 1
ATOM 1370 C CA . THR A 1 198 ? -1.611 -15.938 11.107 1.00 90.31 198 THR A CA 1
ATOM 1371 C C . THR A 1 198 ? -0.566 -14.836 10.997 1.00 90.31 198 THR A C 1
ATOM 1373 O O . THR A 1 198 ? -0.400 -14.008 11.894 1.00 90.31 198 THR A O 1
ATOM 1376 N N . ALA A 1 199 ? 0.147 -14.812 9.879 1.00 91.75 199 ALA A N 1
ATOM 1377 C CA . ALA A 1 199 ? 1.031 -13.718 9.516 1.00 91.75 199 ALA A CA 1
ATOM 1378 C C . ALA A 1 199 ? 0.391 -12.908 8.379 1.00 91.75 199 ALA A C 1
ATOM 1380 O O . ALA A 1 199 ? -0.097 -13.442 7.389 1.00 91.75 199 ALA A O 1
ATOM 1381 N N . LEU A 1 200 ? 0.368 -11.589 8.533 1.00 92.00 200 LEU A N 1
ATOM 1382 C CA . LEU A 1 200 ? -0.146 -10.655 7.540 1.00 92.00 200 LEU A CA 1
ATOM 1383 C C . LEU A 1 200 ? 1.034 -9.952 6.865 1.00 92.00 200 LEU A C 1
ATOM 1385 O O . LEU A 1 200 ? 1.908 -9.398 7.539 1.00 92.00 200 LEU A O 1
ATOM 1389 N N . GLY A 1 201 ? 1.048 -9.947 5.533 1.00 91.38 201 GLY A N 1
ATOM 1390 C CA . GLY A 1 201 ? 2.162 -9.414 4.748 1.00 91.38 201 GLY A CA 1
ATOM 1391 C C . GLY A 1 201 ? 3.320 -10.412 4.586 1.00 91.38 201 GLY A C 1
ATOM 1392 O O . GLY A 1 201 ? 3.204 -11.568 4.981 1.00 91.38 201 GLY A O 1
ATOM 1393 N N . PRO A 1 202 ? 4.438 -10.011 3.955 1.00 92.12 202 PRO A N 1
ATOM 1394 C CA . PRO A 1 202 ? 4.765 -8.662 3.488 1.00 92.12 202 PRO A CA 1
ATOM 1395 C C . PRO A 1 202 ? 4.259 -8.349 2.070 1.00 92.12 202 PRO A C 1
ATOM 1397 O O . PRO A 1 202 ? 4.539 -7.272 1.553 1.00 92.12 202 PRO A O 1
ATOM 1400 N N . VAL A 1 203 ? 3.546 -9.281 1.429 1.00 92.06 203 VAL A N 1
ATOM 1401 C CA . VAL A 1 203 ? 3.151 -9.197 0.009 1.00 92.06 203 VAL A CA 1
ATOM 1402 C C . VAL A 1 203 ? 1.701 -8.759 -0.213 1.00 92.06 203 VAL A C 1
ATOM 1404 O O . VAL A 1 203 ? 1.219 -8.774 -1.341 1.00 92.06 203 VAL A O 1
ATOM 1407 N N . LEU A 1 204 ? 0.990 -8.373 0.852 1.00 91.06 204 LEU A N 1
ATOM 1408 C CA . LEU A 1 204 ? -0.394 -7.920 0.744 1.00 91.06 204 LEU A CA 1
ATOM 1409 C C . LEU A 1 204 ? -0.486 -6.596 -0.047 1.00 91.06 204 LEU A C 1
ATOM 1411 O O . LEU A 1 204 ? 0.383 -5.728 0.088 1.00 91.06 204 LEU A O 1
ATOM 1415 N N . PRO A 1 205 ? -1.564 -6.374 -0.822 1.00 89.62 205 PRO A N 1
ATOM 1416 C CA . PRO A 1 205 ? -1.763 -5.117 -1.535 1.00 89.62 205 PRO A CA 1
ATOM 1417 C C . PRO A 1 205 ? -1.743 -3.911 -0.596 1.00 89.62 205 PRO A C 1
ATOM 1419 O O . PRO A 1 205 ? -2.395 -3.909 0.455 1.00 89.62 205 PRO A O 1
ATOM 1422 N N . HIS A 1 206 ? -1.011 -2.868 -0.996 1.00 90.88 206 HIS A N 1
ATOM 1423 C CA . HIS A 1 206 ? -0.848 -1.622 -0.235 1.00 90.88 206 HIS A CA 1
ATOM 1424 C C . HIS A 1 206 ? -0.211 -1.793 1.155 1.00 90.88 206 HIS A C 1
ATOM 1426 O O . HIS A 1 206 ? -0.313 -0.898 1.998 1.00 90.88 206 HIS A O 1
ATOM 1432 N N . TRP A 1 207 ? 0.476 -2.911 1.388 1.00 94.00 207 TRP A N 1
ATOM 1433 C CA . TRP A 1 207 ? 1.160 -3.202 2.641 1.00 94.00 207 TRP A CA 1
ATOM 1434 C C . TRP A 1 207 ? 2.550 -2.543 2.717 1.00 94.00 207 TRP A C 1
ATOM 1436 O O . TRP A 1 207 ? 3.207 -2.370 1.686 1.00 94.00 207 TRP A O 1
ATOM 1446 N N . PRO A 1 208 ? 3.037 -2.149 3.911 1.00 94.44 208 PRO A N 1
ATOM 1447 C CA . PRO A 1 208 ? 4.394 -1.630 4.062 1.00 94.44 208 PRO A CA 1
ATOM 1448 C C . PRO A 1 208 ? 5.463 -2.666 3.677 1.00 94.44 208 PRO A C 1
ATOM 1450 O O . PRO A 1 208 ? 5.469 -3.791 4.173 1.00 94.44 208 PRO A O 1
ATOM 1453 N N . ALA A 1 209 ? 6.408 -2.265 2.825 1.00 92.88 209 ALA A N 1
ATOM 1454 C CA . ALA A 1 209 ? 7.456 -3.150 2.320 1.00 92.88 209 ALA A CA 1
ATOM 1455 C C . ALA A 1 209 ? 8.295 -3.773 3.453 1.00 92.88 209 ALA A C 1
ATOM 1457 O O . ALA A 1 209 ? 8.771 -3.069 4.354 1.00 92.88 209 ALA A O 1
ATOM 1458 N N . GLY A 1 210 ? 8.466 -5.097 3.388 1.00 92.94 210 GLY A N 1
ATOM 1459 C CA . GLY A 1 210 ? 9.216 -5.903 4.355 1.00 92.94 210 GLY A CA 1
ATOM 1460 C C . GLY A 1 210 ? 8.535 -6.134 5.711 1.00 92.94 210 GLY A C 1
ATOM 1461 O O . GLY A 1 210 ? 9.101 -6.851 6.532 1.00 92.94 210 GLY A O 1
ATOM 1462 N N . LEU A 1 211 ? 7.358 -5.554 5.971 1.00 95.75 211 LEU A N 1
ATOM 1463 C CA . LEU A 1 211 ? 6.646 -5.718 7.241 1.00 95.75 211 LEU A CA 1
ATOM 1464 C C . LEU A 1 211 ? 5.849 -7.023 7.268 1.00 95.75 211 LEU A C 1
ATOM 1466 O O . LEU A 1 211 ? 5.043 -7.273 6.379 1.00 95.75 211 LEU A O 1
ATOM 1470 N N . VAL A 1 212 ? 5.992 -7.791 8.338 1.00 95.75 212 VAL A N 1
ATOM 1471 C CA . VAL A 1 212 ? 5.113 -8.904 8.700 1.00 95.75 212 VAL A CA 1
ATOM 1472 C C . VAL A 1 212 ? 4.428 -8.547 10.012 1.00 95.75 212 VAL A C 1
ATOM 1474 O O . VAL A 1 212 ? 5.085 -8.129 10.965 1.00 95.75 212 VAL A O 1
ATOM 1477 N N . VAL A 1 213 ? 3.106 -8.682 10.067 1.00 95.19 213 VAL A N 1
ATOM 1478 C CA . VAL A 1 213 ? 2.352 -8.586 11.321 1.00 95.19 213 VAL A CA 1
ATOM 1479 C C . VAL A 1 213 ? 1.883 -9.982 11.690 1.00 95.19 213 VAL A C 1
ATOM 1481 O O . VAL A 1 213 ? 1.008 -10.538 11.039 1.00 95.19 213 VAL A O 1
ATOM 1484 N N . HIS A 1 214 ? 2.468 -10.540 12.743 1.00 94.12 214 HIS A N 1
ATOM 1485 C CA . HIS A 1 214 ? 1.992 -11.766 13.370 1.00 94.12 214 HIS A CA 1
ATOM 1486 C C . HIS A 1 214 ? 0.748 -11.410 14.178 1.00 94.12 214 HIS A C 1
ATOM 1488 O O . HIS A 1 214 ? 0.855 -10.683 15.166 1.00 94.12 214 HIS A O 1
ATOM 1494 N N . ALA A 1 215 ? -0.415 -11.886 13.743 1.00 92.69 215 ALA A N 1
ATOM 1495 C CA . ALA A 1 215 ? -1.706 -11.568 14.331 1.00 92.69 215 ALA A CA 1
ATOM 1496 C C . ALA A 1 215 ? -2.406 -12.814 14.887 1.00 92.69 215 ALA A C 1
ATOM 1498 O O . ALA A 1 215 ? -2.287 -13.911 14.340 1.00 92.69 215 ALA A O 1
ATOM 1499 N N . THR A 1 216 ? -3.174 -12.619 15.955 1.00 94.19 216 THR A N 1
ATOM 1500 C CA . THR A 1 216 ? -4.207 -13.564 16.389 1.00 94.19 216 THR A CA 1
ATOM 1501 C C . THR A 1 216 ? -5.561 -12.987 16.008 1.00 94.19 216 THR A C 1
ATOM 1503 O O . THR A 1 216 ? -5.858 -11.846 16.360 1.00 94.19 216 THR A O 1
ATOM 1506 N N . LEU A 1 217 ? -6.351 -13.755 15.265 1.00 92.44 217 LEU A N 1
ATOM 1507 C CA . LEU A 1 217 ? -7.678 -13.375 14.797 1.00 92.44 217 LEU A CA 1
ATOM 1508 C C . LEU A 1 217 ? -8.735 -14.210 15.518 1.00 92.44 217 LEU A C 1
ATOM 1510 O O . LEU A 1 217 ? -8.584 -15.424 15.609 1.00 92.44 217 LEU A O 1
ATOM 1514 N N . ALA A 1 218 ? -9.788 -13.569 16.016 1.00 90.69 218 ALA A N 1
ATOM 1515 C CA . ALA A 1 218 ? -11.023 -14.227 16.435 1.00 90.69 218 ALA A CA 1
ATOM 1516 C C . ALA A 1 218 ? -12.113 -13.814 15.438 1.00 90.69 218 ALA A C 1
ATOM 1518 O O . ALA A 1 218 ? -12.638 -12.704 15.517 1.00 90.69 218 ALA A O 1
ATOM 1519 N N . GLY A 1 219 ? -12.379 -14.661 14.439 1.00 90.06 219 GLY A N 1
ATOM 1520 C CA . GLY A 1 219 ? -13.081 -14.221 13.229 1.00 90.06 219 GLY A CA 1
ATOM 1521 C C . GLY A 1 219 ? -12.220 -13.236 12.429 1.00 90.06 219 GLY A C 1
ATOM 1522 O O . GLY A 1 219 ? -11.120 -13.579 12.000 1.00 90.06 219 GLY A O 1
ATOM 1523 N N . ASP A 1 220 ? -12.694 -12.006 12.239 1.00 90.75 220 ASP A N 1
ATOM 1524 C CA . ASP A 1 220 ? -11.943 -10.907 11.620 1.00 90.75 220 ASP A CA 1
ATOM 1525 C C . ASP A 1 220 ? -11.337 -9.924 12.637 1.00 90.75 220 ASP A C 1
ATOM 1527 O O . ASP A 1 220 ? -10.550 -9.056 12.250 1.00 90.75 220 ASP A O 1
ATOM 1531 N N . LEU A 1 221 ? -11.649 -10.072 13.928 1.00 93.81 221 LEU A N 1
ATOM 1532 C CA . LEU A 1 221 ? -11.142 -9.224 15.001 1.00 93.81 221 LEU A CA 1
ATOM 1533 C C . LEU A 1 221 ? -9.693 -9.576 15.347 1.00 93.81 221 LEU A C 1
ATOM 1535 O O . LEU A 1 221 ? -9.385 -10.708 15.722 1.00 93.81 221 LEU A O 1
ATOM 1539 N N . VAL A 1 222 ? -8.808 -8.583 15.314 1.00 93.75 222 VAL A N 1
ATOM 1540 C CA . VAL A 1 222 ? -7.414 -8.719 15.750 1.00 93.75 222 VAL A CA 1
ATOM 1541 C C . VAL A 1 222 ? -7.337 -8.643 17.276 1.00 93.75 222 VAL A C 1
ATOM 1543 O O . VAL A 1 222 ? -7.609 -7.601 17.869 1.00 93.75 222 VAL A O 1
ATOM 1546 N N . THR A 1 223 ? -6.921 -9.726 17.928 1.00 93.25 223 THR A N 1
ATOM 1547 C CA . THR A 1 223 ? -6.812 -9.817 19.397 1.00 93.25 223 THR A CA 1
ATOM 1548 C C . THR A 1 223 ? -5.376 -9.705 19.914 1.00 93.25 223 THR A C 1
ATOM 1550 O O . THR A 1 223 ? -5.164 -9.242 21.031 1.00 93.25 223 THR A O 1
ATOM 1553 N N . ASP A 1 224 ? -4.382 -10.061 19.098 1.00 92.31 224 ASP A N 1
ATOM 1554 C CA . ASP A 1 224 ? -2.954 -9.816 19.349 1.00 92.31 224 ASP A CA 1
ATOM 1555 C C . ASP A 1 224 ? -2.275 -9.453 18.028 1.00 92.31 224 ASP A C 1
ATOM 1557 O O . ASP A 1 224 ? -2.635 -10.001 16.985 1.00 92.31 224 ASP A O 1
ATOM 1561 N N . ALA A 1 225 ? -1.295 -8.550 18.055 1.00 92.69 225 ALA A N 1
ATOM 1562 C CA . ALA A 1 225 ? -0.578 -8.124 16.856 1.00 92.69 225 ALA A CA 1
ATOM 1563 C C . ALA A 1 225 ? 0.868 -7.731 17.169 1.00 92.69 225 ALA A C 1
ATOM 1565 O O . ALA A 1 225 ? 1.140 -6.865 18.002 1.00 92.69 225 ALA A O 1
ATOM 1566 N N . ARG A 1 226 ? 1.818 -8.339 16.454 1.00 92.50 226 ARG A N 1
ATOM 1567 C CA . ARG A 1 226 ? 3.257 -8.128 16.654 1.00 92.50 226 ARG A CA 1
ATOM 1568 C C . ARG A 1 226 ? 3.954 -7.899 15.325 1.00 92.50 226 ARG A C 1
ATOM 1570 O O . ARG A 1 226 ? 3.821 -8.694 14.400 1.00 92.50 226 ARG A O 1
ATOM 1577 N N . ALA A 1 227 ? 4.719 -6.817 15.236 1.00 93.50 227 ALA A N 1
ATOM 1578 C CA . ALA A 1 227 ? 5.460 -6.487 14.027 1.00 93.50 227 ALA A CA 1
ATOM 1579 C C . ALA A 1 227 ? 6.824 -7.172 13.990 1.00 93.50 227 ALA A C 1
ATOM 1581 O O . ALA A 1 227 ? 7.591 -7.105 14.948 1.00 93.50 227 ALA A O 1
ATOM 1582 N N . GLU A 1 228 ? 7.162 -7.686 12.822 1.00 93.56 228 GLU A N 1
ATOM 1583 C CA . GLU A 1 228 ? 8.494 -8.108 12.428 1.00 93.56 228 GLU A CA 1
ATOM 1584 C C . GLU A 1 228 ? 8.840 -7.428 11.100 1.00 93.56 228 GLU A C 1
ATOM 1586 O O . GLU A 1 228 ? 7.986 -7.312 10.224 1.00 93.56 228 GLU A O 1
ATOM 1591 N N . VAL A 1 229 ? 10.081 -6.969 10.920 1.00 93.94 229 VAL A N 1
ATOM 1592 C CA . VAL A 1 229 ? 10.521 -6.480 9.603 1.00 93.94 229 VAL A CA 1
ATOM 1593 C C . VAL A 1 229 ? 11.639 -7.363 9.076 1.00 93.94 229 VAL A C 1
ATOM 1595 O O . VAL A 1 229 ? 12.681 -7.507 9.716 1.00 93.94 229 VAL A O 1
ATOM 1598 N N . LEU A 1 230 ? 11.414 -7.948 7.902 1.00 92.62 230 LEU A N 1
ATOM 1599 C CA . LEU A 1 230 ? 12.325 -8.911 7.295 1.00 92.62 230 LEU A CA 1
ATOM 1600 C C . LEU A 1 230 ? 13.608 -8.241 6.801 1.00 92.62 230 LEU A C 1
ATOM 1602 O O . LEU A 1 230 ? 13.575 -7.154 6.226 1.00 92.62 230 LEU A O 1
ATOM 1606 N N . ASP A 1 231 ? 14.729 -8.936 7.009 1.00 90.19 231 ASP A N 1
ATOM 1607 C CA . ASP A 1 231 ? 16.057 -8.600 6.482 1.00 90.19 231 ASP A CA 1
ATOM 1608 C C . ASP A 1 231 ? 16.554 -7.179 6.816 1.00 90.19 231 ASP A C 1
ATOM 1610 O O . ASP A 1 231 ? 17.402 -6.618 6.120 1.00 90.19 231 ASP A O 1
ATOM 1614 N N . VAL A 1 232 ? 16.055 -6.588 7.909 1.00 86.25 232 VAL A N 1
ATOM 1615 C CA . VAL A 1 232 ? 16.557 -5.305 8.412 1.00 86.25 232 VAL A CA 1
ATOM 1616 C C . VAL A 1 232 ? 17.792 -5.543 9.287 1.00 86.25 232 VAL A C 1
ATOM 1618 O O . VAL A 1 232 ? 17.684 -6.238 10.300 1.00 86.25 232 VAL A O 1
ATOM 1621 N N . PRO A 1 233 ? 18.952 -4.935 8.962 1.00 79.56 233 PRO A N 1
ATOM 1622 C CA . PRO A 1 233 ? 20.174 -5.065 9.756 1.00 79.56 233 PRO A CA 1
ATOM 1623 C C . PRO A 1 233 ? 20.001 -4.616 11.214 1.00 79.56 233 PRO A C 1
ATOM 1625 O O . PRO A 1 233 ? 19.052 -3.906 11.566 1.00 79.56 233 PRO A O 1
ATOM 1628 N N . GLY A 1 234 ? 20.952 -4.949 12.086 1.00 76.75 234 GLY A N 1
ATOM 1629 C CA . GLY A 1 234 ? 20.947 -4.458 13.470 1.00 76.75 234 GLY A CA 1
ATOM 1630 C C . GLY A 1 234 ? 21.051 -2.919 13.559 1.00 76.75 234 GLY A C 1
ATOM 1631 O O . GLY A 1 234 ? 21.530 -2.279 12.620 1.00 76.75 234 GLY A O 1
ATOM 1632 N N . PRO A 1 235 ? 20.644 -2.276 14.676 1.00 74.00 235 PRO A N 1
ATOM 1633 C CA . PRO A 1 235 ? 20.690 -0.812 14.814 1.00 74.00 235 PRO A CA 1
ATOM 1634 C C . PRO A 1 235 ? 22.077 -0.198 14.570 1.00 74.00 235 PRO A C 1
ATOM 1636 O O . PRO A 1 235 ? 22.183 0.878 13.988 1.00 74.00 235 PRO A O 1
ATOM 1639 N N . ARG A 1 236 ? 23.146 -0.903 14.969 1.00 71.81 236 ARG A N 1
ATOM 1640 C CA . ARG A 1 236 ? 24.538 -0.460 14.775 1.00 71.81 236 ARG A CA 1
ATOM 1641 C C . ARG A 1 236 ? 24.942 -0.427 13.300 1.00 71.81 236 ARG A C 1
ATOM 1643 O O . ARG A 1 236 ? 25.546 0.540 12.857 1.00 71.81 236 ARG A O 1
ATOM 1650 N N . GLU A 1 237 ? 24.563 -1.446 12.536 1.00 69.69 237 GLU A N 1
ATOM 1651 C CA . GLU A 1 237 ? 24.856 -1.548 11.099 1.00 69.69 237 GLU A CA 1
ATOM 1652 C C . GLU A 1 237 ? 24.049 -0.534 10.277 1.00 69.69 237 GLU A C 1
ATOM 1654 O O . GLU A 1 237 ? 24.504 -0.058 9.237 1.00 69.69 237 GLU A O 1
ATOM 1659 N N . ARG A 1 238 ? 22.862 -0.152 10.765 1.00 73.19 238 ARG A N 1
ATOM 1660 C CA . ARG A 1 238 ? 22.024 0.890 10.156 1.00 73.19 238 ARG A CA 1
ATOM 1661 C C . ARG A 1 238 ? 22.595 2.294 10.299 1.00 73.19 238 ARG A C 1
ATOM 1663 O O . ARG A 1 238 ? 22.409 3.091 9.389 1.00 73.19 238 ARG A O 1
ATOM 1670 N N . ALA A 1 239 ? 23.296 2.604 11.389 1.00 66.62 239 ALA A N 1
ATOM 1671 C CA . ALA A 1 239 ? 23.837 3.946 11.627 1.00 66.62 239 ALA A CA 1
ATOM 1672 C C . ALA A 1 239 ? 24.825 4.408 10.534 1.00 66.62 239 ALA A C 1
ATOM 1674 O O . ALA A 1 239 ? 24.979 5.607 10.312 1.00 66.62 239 ALA A O 1
ATOM 1675 N N . GLY A 1 240 ? 25.462 3.466 9.825 1.00 64.06 240 GLY A N 1
ATOM 1676 C CA . GLY A 1 240 ? 26.330 3.749 8.677 1.00 64.06 240 GLY A CA 1
ATOM 1677 C C . GLY A 1 240 ? 25.599 3.906 7.338 1.00 64.06 240 GLY A C 1
ATOM 1678 O O . GLY A 1 240 ? 26.197 4.378 6.372 1.00 64.06 240 GLY A O 1
ATOM 1679 N N . ARG A 1 241 ? 24.315 3.534 7.253 1.00 69.00 241 ARG A N 1
ATOM 1680 C CA . ARG A 1 241 ? 23.516 3.630 6.025 1.00 69.00 241 ARG A CA 1
ATOM 1681 C C . ARG A 1 241 ? 22.869 5.010 5.954 1.00 69.00 241 ARG A C 1
ATOM 1683 O O . ARG A 1 241 ? 21.975 5.334 6.734 1.00 69.00 241 ARG A O 1
ATOM 1690 N N . ARG A 1 242 ? 23.330 5.842 5.019 1.00 62.09 242 ARG A N 1
ATOM 1691 C CA . ARG A 1 242 ? 22.706 7.143 4.751 1.00 62.09 242 ARG A CA 1
ATOM 1692 C C . ARG A 1 242 ? 21.398 6.941 3.986 1.00 62.09 242 ARG A C 1
ATOM 1694 O O . ARG A 1 242 ? 21.286 6.030 3.168 1.00 62.09 242 ARG A O 1
ATOM 1701 N N . ARG A 1 243 ? 20.415 7.778 4.321 1.00 69.56 243 ARG A N 1
ATOM 1702 C CA . ARG A 1 243 ? 19.165 7.935 3.582 1.00 69.56 243 ARG A CA 1
ATOM 1703 C C . ARG A 1 243 ? 19.053 9.385 3.155 1.00 69.56 243 ARG A C 1
ATOM 1705 O O . ARG A 1 243 ? 19.179 10.281 3.991 1.00 69.56 243 ARG A O 1
ATOM 1712 N N . THR A 1 244 ? 18.776 9.608 1.885 1.00 68.19 244 THR A N 1
ATOM 1713 C CA . THR A 1 244 ? 18.326 10.895 1.372 1.00 68.19 244 THR A CA 1
ATOM 1714 C C . THR A 1 244 ? 16.871 11.098 1.805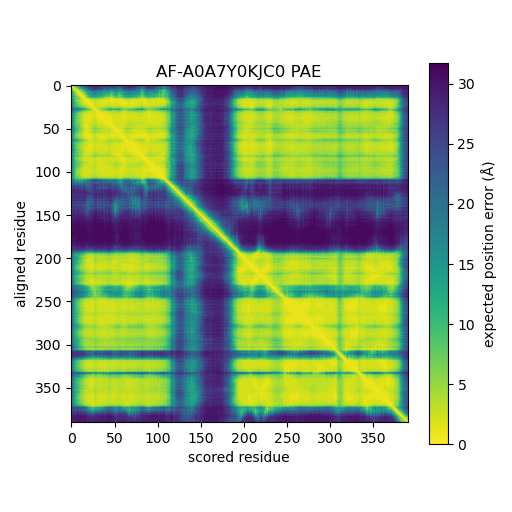 1.00 68.19 244 THR A C 1
ATOM 1716 O O . THR A 1 244 ? 15.990 10.309 1.443 1.00 68.19 244 THR A O 1
ATOM 1719 N N . PRO A 1 245 ? 16.576 12.107 2.648 1.00 67.06 245 PRO A N 1
ATOM 1720 C CA . PRO A 1 245 ? 15.205 12.373 3.049 1.00 67.06 245 PRO A CA 1
ATOM 1721 C C . PRO A 1 245 ? 14.400 12.767 1.814 1.00 67.06 245 PRO A C 1
ATOM 1723 O O . PRO A 1 245 ? 14.738 13.730 1.126 1.00 67.06 245 PRO A O 1
ATOM 1726 N N . ARG A 1 246 ? 13.315 12.042 1.533 1.00 78.38 246 ARG A N 1
ATOM 1727 C CA . ARG A 1 246 ? 12.327 12.527 0.568 1.00 78.38 246 ARG A CA 1
ATOM 1728 C C . ARG A 1 246 ? 11.551 13.685 1.175 1.00 78.38 246 ARG A C 1
ATOM 1730 O O . ARG A 1 246 ? 11.317 13.724 2.384 1.00 78.38 246 ARG A O 1
ATOM 1737 N N . GLY A 1 247 ? 11.132 14.608 0.313 1.00 86.88 247 GLY A N 1
ATOM 1738 C CA . GLY A 1 247 ? 10.293 15.728 0.713 1.00 86.88 247 GLY A CA 1
ATOM 1739 C C . GLY A 1 247 ? 9.027 15.254 1.442 1.00 86.88 247 GLY A C 1
ATOM 1740 O O . GLY A 1 247 ? 8.512 14.165 1.162 1.00 86.88 247 GLY A O 1
ATOM 1741 N N . PRO A 1 248 ? 8.497 16.057 2.374 1.00 91.00 248 PRO A N 1
ATOM 1742 C CA . PRO A 1 248 ? 7.400 15.640 3.242 1.00 91.00 248 PRO A CA 1
ATOM 1743 C C . PRO A 1 248 ? 6.109 15.345 2.456 1.00 91.00 248 PRO A C 1
ATOM 1745 O O . PRO A 1 248 ? 5.348 14.456 2.835 1.00 91.00 248 PRO A O 1
ATOM 1748 N N . ASP A 1 249 ? 5.906 16.003 1.313 1.00 93.94 249 ASP A N 1
ATOM 1749 C CA . ASP A 1 249 ? 4.767 15.750 0.425 1.00 93.94 249 ASP A CA 1
ATOM 1750 C C . ASP A 1 249 ? 4.841 14.390 -0.262 1.00 93.94 249 ASP A C 1
ATOM 1752 O O . ASP A 1 249 ? 3.815 13.735 -0.425 1.00 93.94 249 ASP A O 1
ATOM 1756 N N . HIS A 1 250 ? 6.041 13.899 -0.572 1.00 92.12 250 HIS A N 1
ATOM 1757 C CA . HIS A 1 250 ? 6.195 12.553 -1.110 1.00 92.12 250 HIS A CA 1
ATOM 1758 C C . HIS A 1 250 ? 5.761 11.496 -0.085 1.00 92.12 250 HIS A C 1
ATOM 1760 O O . HIS A 1 250 ? 5.087 10.530 -0.438 1.00 92.12 250 HIS A O 1
ATOM 1766 N N . LEU A 1 251 ? 6.121 11.670 1.193 1.00 90.94 251 LEU A N 1
ATOM 1767 C CA . LEU A 1 251 ? 5.693 10.763 2.266 1.00 90.94 251 LEU A CA 1
ATOM 1768 C C . LEU A 1 251 ? 4.169 10.802 2.452 1.00 90.94 251 LEU A C 1
ATOM 1770 O O . LEU A 1 251 ? 3.531 9.757 2.555 1.00 90.94 251 LEU A O 1
ATOM 1774 N N . ARG A 1 252 ? 3.572 12.001 2.425 1.00 94.88 252 ARG A N 1
ATOM 1775 C CA . ARG A 1 252 ? 2.112 12.170 2.493 1.00 94.88 252 ARG A CA 1
ATOM 1776 C C . ARG A 1 252 ? 1.406 11.489 1.333 1.00 94.88 252 ARG A C 1
ATOM 1778 O O . ARG A 1 252 ? 0.442 10.765 1.559 1.00 94.88 252 ARG A O 1
ATOM 1785 N N . LEU A 1 253 ? 1.871 11.711 0.105 1.00 96.12 253 LEU A N 1
ATOM 1786 C CA . LEU A 1 253 ? 1.263 11.128 -1.086 1.00 96.12 253 LEU A CA 1
ATOM 1787 C C . LEU A 1 253 ? 1.389 9.604 -1.089 1.00 96.12 253 LEU A C 1
ATOM 1789 O O . LEU A 1 253 ? 0.418 8.939 -1.421 1.00 96.12 253 LEU A O 1
ATOM 1793 N N . ASP A 1 254 ? 2.520 9.038 -0.665 1.00 93.94 254 ASP A N 1
ATOM 1794 C CA . ASP A 1 254 ? 2.696 7.582 -0.604 1.00 93.94 254 ASP A CA 1
ATOM 1795 C C . ASP A 1 254 ? 1.780 6.905 0.437 1.00 93.94 254 ASP A C 1
ATOM 1797 O O . ASP A 1 254 ? 1.231 5.830 0.178 1.00 93.94 254 ASP A O 1
ATOM 1801 N N . ALA A 1 255 ? 1.553 7.546 1.588 1.00 95.19 255 ALA A N 1
ATOM 1802 C CA . ALA A 1 255 ? 0.557 7.099 2.567 1.00 95.19 255 ALA A CA 1
ATOM 1803 C C . ALA A 1 255 ? -0.880 7.255 2.028 1.00 95.19 255 ALA A C 1
ATOM 1805 O O . ALA A 1 255 ? -1.690 6.329 2.116 1.00 95.19 255 ALA A O 1
ATOM 1806 N N . LEU A 1 256 ? -1.184 8.397 1.395 1.00 97.56 256 LEU A N 1
ATOM 1807 C CA . LEU A 1 256 ? -2.488 8.664 0.781 1.00 97.56 256 LEU A CA 1
ATOM 1808 C C . LEU A 1 256 ? -2.814 7.672 -0.342 1.00 97.56 256 LEU A C 1
ATOM 1810 O O . LEU A 1 256 ? -3.942 7.202 -0.411 1.00 97.56 256 LEU A O 1
ATOM 1814 N N . VAL A 1 257 ? -1.850 7.304 -1.191 1.00 96.69 257 VAL A N 1
ATOM 1815 C CA . VAL A 1 257 ? -2.036 6.284 -2.237 1.00 96.69 257 VAL A CA 1
ATOM 1816 C C . VAL A 1 257 ? -2.550 4.976 -1.635 1.00 96.69 257 VAL A C 1
ATOM 1818 O O . VAL A 1 257 ? -3.516 4.415 -2.147 1.00 96.69 257 VAL A O 1
ATOM 1821 N N . ARG A 1 258 ? -1.930 4.504 -0.546 1.00 95.69 258 ARG A N 1
ATOM 1822 C CA . ARG A 1 258 ? -2.282 3.231 0.097 1.00 95.69 258 ARG A CA 1
ATOM 1823 C C . ARG A 1 258 ? -3.661 3.277 0.748 1.00 95.69 258 ARG A C 1
ATOM 1825 O O . ARG A 1 258 ? -4.497 2.430 0.448 1.00 95.69 258 ARG A O 1
ATOM 1832 N N . VAL A 1 259 ? -3.923 4.277 1.592 1.00 97.31 259 VAL A N 1
ATOM 1833 C CA . VAL A 1 259 ? -5.211 4.380 2.302 1.00 97.31 259 VAL A CA 1
ATOM 1834 C C . VAL A 1 259 ? -6.377 4.656 1.347 1.00 97.31 259 VAL A C 1
ATOM 1836 O O . VAL A 1 259 ? -7.443 4.077 1.516 1.00 97.31 259 VAL A O 1
ATOM 1839 N N . LEU A 1 260 ? -6.185 5.480 0.307 1.00 97.81 260 LEU A N 1
ATOM 1840 C CA . LEU A 1 260 ? -7.232 5.760 -0.682 1.00 97.81 260 LEU A CA 1
ATOM 1841 C C . LEU A 1 260 ? -7.564 4.520 -1.515 1.00 97.81 260 LEU A C 1
ATOM 1843 O O . LEU A 1 260 ? -8.735 4.300 -1.802 1.00 97.81 260 LEU A O 1
ATOM 1847 N N . ALA A 1 261 ? -6.566 3.712 -1.884 1.00 95.00 261 ALA A N 1
ATOM 1848 C CA . ALA A 1 261 ? -6.805 2.477 -2.626 1.00 95.00 261 ALA A CA 1
ATOM 1849 C C . ALA A 1 261 ? -7.541 1.432 -1.771 1.00 95.00 261 ALA A C 1
ATOM 1851 O O . ALA A 1 261 ? -8.499 0.821 -2.233 1.00 95.00 261 ALA A O 1
ATOM 1852 N N . LEU A 1 262 ? -7.162 1.279 -0.497 1.00 95.69 262 LEU A N 1
ATOM 1853 C CA . LEU A 1 262 ? -7.867 0.388 0.434 1.00 95.69 262 LEU A CA 1
ATOM 1854 C C . LEU A 1 262 ? -9.291 0.866 0.753 1.00 95.69 262 LEU A C 1
ATOM 1856 O O . LEU A 1 262 ? -10.173 0.044 0.967 1.00 95.69 262 LEU A O 1
ATOM 1860 N N . ALA A 1 263 ? -9.534 2.178 0.742 1.00 95.94 263 ALA A N 1
ATOM 1861 C CA . ALA A 1 263 ? -10.865 2.760 0.912 1.00 95.94 263 ALA A CA 1
ATOM 1862 C C . ALA A 1 263 ? -11.732 2.714 -0.368 1.00 95.94 263 ALA A C 1
ATOM 1864 O O . ALA A 1 263 ? -12.805 3.314 -0.391 1.00 95.94 263 ALA A O 1
ATOM 1865 N N . GLY A 1 264 ? -11.265 2.078 -1.453 1.00 94.38 264 GLY A N 1
ATOM 1866 C CA . GLY A 1 264 ? -11.979 1.998 -2.737 1.00 94.38 264 GLY A CA 1
ATOM 1867 C C . GLY A 1 264 ? -12.027 3.315 -3.526 1.00 94.38 264 GLY A C 1
ATOM 1868 O O . GLY A 1 264 ? -12.783 3.459 -4.486 1.00 94.38 264 GLY A O 1
ATOM 1869 N N . ALA A 1 265 ? -11.225 4.313 -3.148 1.00 95.69 265 ALA A N 1
ATOM 1870 C CA . ALA A 1 265 ? -11.140 5.609 -3.816 1.00 95.69 265 ALA A CA 1
ATOM 1871 C C . ALA A 1 265 ? -10.091 5.596 -4.949 1.00 95.69 265 ALA A C 1
ATOM 1873 O O . ALA A 1 265 ? -9.222 6.472 -5.018 1.00 95.69 265 ALA A O 1
ATOM 1874 N N . ASP A 1 266 ? -10.185 4.631 -5.868 1.00 92.69 266 ASP A N 1
ATOM 1875 C CA . ASP A 1 266 ? -9.138 4.300 -6.853 1.00 92.69 266 ASP A CA 1
ATOM 1876 C C . ASP A 1 266 ? -8.694 5.483 -7.717 1.00 92.69 266 ASP A C 1
ATOM 1878 O O . ASP A 1 266 ? -7.503 5.689 -7.950 1.00 92.69 266 ASP A O 1
ATOM 1882 N N . ARG A 1 267 ? -9.636 6.330 -8.152 1.00 94.44 267 ARG A N 1
ATOM 1883 C CA . ARG A 1 267 ? -9.312 7.542 -8.929 1.00 94.44 267 ARG A CA 1
ATOM 1884 C C . ARG A 1 267 ? -8.474 8.533 -8.121 1.00 94.44 267 ARG A C 1
ATOM 1886 O O . ARG A 1 267 ? -7.577 9.174 -8.667 1.00 94.44 267 ARG A O 1
ATOM 1893 N N . ALA A 1 268 ? -8.769 8.676 -6.830 1.00 96.81 268 ALA A N 1
ATOM 1894 C CA . ALA A 1 268 ? -8.007 9.544 -5.942 1.00 96.81 268 ALA A CA 1
ATOM 1895 C C . ALA A 1 268 ? -6.630 8.938 -5.637 1.00 96.81 268 ALA A C 1
ATOM 1897 O O . ALA A 1 268 ? -5.644 9.671 -5.654 1.00 96.81 268 ALA A O 1
ATOM 1898 N N . ALA A 1 269 ? -6.543 7.617 -5.450 1.00 96.12 269 ALA A N 1
ATOM 1899 C CA . ALA A 1 269 ? -5.277 6.905 -5.286 1.00 96.12 269 ALA A CA 1
ATOM 1900 C C . ALA A 1 269 ? -4.381 7.030 -6.533 1.00 96.12 269 ALA A C 1
ATOM 1902 O O . ALA A 1 269 ? -3.209 7.387 -6.422 1.00 96.12 269 ALA A O 1
ATOM 1903 N N . ALA A 1 270 ? -4.936 6.829 -7.733 1.00 94.25 270 ALA A N 1
ATOM 1904 C CA . ALA A 1 270 ? -4.224 7.013 -8.997 1.00 94.25 270 ALA A CA 1
ATOM 1905 C C . ALA A 1 270 ? -3.735 8.458 -9.172 1.00 94.25 270 ALA A C 1
ATOM 1907 O O . ALA A 1 270 ? -2.602 8.690 -9.591 1.00 94.25 270 ALA A O 1
ATOM 1908 N N . ARG A 1 271 ? -4.557 9.443 -8.787 1.00 96.94 271 ARG A N 1
ATOM 1909 C CA . ARG A 1 271 ? -4.157 10.853 -8.814 1.00 96.94 271 ARG A CA 1
ATOM 1910 C C . ARG A 1 271 ? -3.053 11.172 -7.805 1.00 96.94 271 ARG A C 1
ATOM 1912 O O . ARG A 1 271 ? -2.128 11.894 -8.162 1.00 96.94 271 ARG A O 1
ATOM 1919 N N . ALA A 1 272 ? -3.129 10.642 -6.584 1.00 97.12 272 ALA A N 1
ATOM 1920 C CA . ALA A 1 272 ? -2.072 10.788 -5.583 1.00 97.12 272 ALA A CA 1
ATOM 1921 C C . ALA A 1 272 ? -0.748 10.197 -6.089 1.00 97.12 272 ALA A C 1
ATOM 1923 O O . ALA A 1 272 ? 0.293 10.831 -5.944 1.00 97.12 272 ALA A O 1
ATOM 1924 N N . ARG A 1 273 ? -0.800 9.035 -6.756 1.00 95.06 273 ARG A N 1
ATOM 1925 C CA . ARG A 1 273 ? 0.365 8.399 -7.383 1.00 95.06 273 ARG A CA 1
ATOM 1926 C C . ARG A 1 273 ? 0.963 9.277 -8.484 1.00 95.06 273 ARG A C 1
ATOM 1928 O O . ARG A 1 273 ? 2.149 9.566 -8.446 1.00 95.06 273 ARG A O 1
ATOM 1935 N N . ALA A 1 274 ? 0.137 9.800 -9.390 1.00 94.94 274 ALA A N 1
ATOM 1936 C CA . ALA A 1 274 ? 0.601 10.707 -10.443 1.00 94.94 274 ALA A CA 1
ATOM 1937 C C . ALA A 1 274 ? 1.232 12.004 -9.895 1.00 94.94 274 ALA A C 1
ATOM 1939 O O . ALA A 1 274 ? 2.177 12.521 -10.479 1.00 94.94 274 ALA A O 1
ATOM 1940 N N . LEU A 1 275 ? 0.724 12.532 -8.774 1.00 96.19 275 LEU A N 1
ATOM 1941 C CA . LEU A 1 275 ? 1.340 13.668 -8.077 1.00 96.19 275 LEU A CA 1
ATOM 1942 C C . LEU A 1 275 ? 2.675 13.287 -7.425 1.00 96.19 275 LEU A C 1
ATOM 1944 O O . LEU A 1 275 ? 3.601 14.087 -7.449 1.00 96.19 275 LEU A O 1
ATOM 1948 N N . ARG A 1 276 ? 2.768 12.086 -6.840 1.00 94.31 276 ARG A N 1
ATOM 1949 C CA . ARG A 1 276 ? 3.976 11.580 -6.167 1.00 94.31 276 ARG A CA 1
ATOM 1950 C C . ARG A 1 276 ? 5.118 11.365 -7.154 1.00 94.31 276 ARG A C 1
ATOM 1952 O O . ARG A 1 276 ? 6.252 11.709 -6.846 1.00 94.31 276 ARG A O 1
ATOM 1959 N N . ASP A 1 277 ? 4.791 10.795 -8.309 1.00 92.06 277 ASP A N 1
ATOM 1960 C CA . ASP A 1 277 ? 5.757 10.378 -9.329 1.00 92.06 277 ASP A CA 1
ATOM 1961 C C . ASP A 1 277 ? 6.068 11.511 -10.334 1.00 92.06 277 ASP A C 1
ATOM 1963 O O . ASP A 1 277 ? 6.974 11.392 -11.156 1.00 92.06 277 ASP A O 1
ATOM 1967 N N . GLY A 1 278 ? 5.306 12.609 -10.287 1.00 91.56 278 GLY A N 1
ATOM 1968 C CA . GLY A 1 278 ? 5.488 13.796 -11.119 1.00 91.56 278 GLY A CA 1
ATOM 1969 C C . GLY A 1 278 ? 6.221 14.937 -10.406 1.00 91.56 278 GLY A C 1
ATOM 1970 O O . GLY A 1 278 ? 6.799 14.779 -9.336 1.0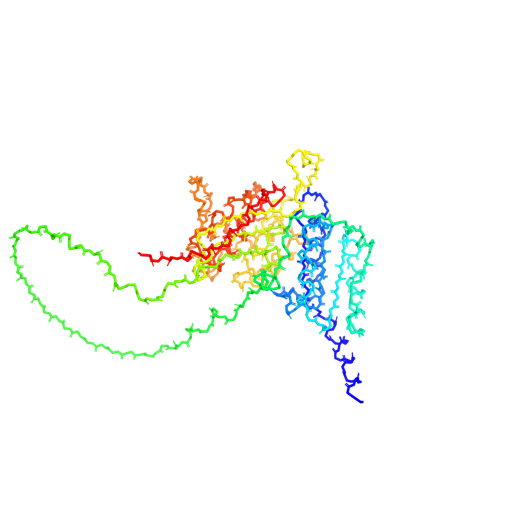0 91.56 278 GLY A O 1
ATOM 1971 N N . HIS A 1 279 ? 6.146 16.131 -10.996 1.00 90.50 279 HIS A N 1
ATOM 1972 C CA . HIS A 1 279 ? 6.715 17.363 -10.435 1.00 90.50 279 HIS A CA 1
ATOM 1973 C C . HIS A 1 279 ? 5.617 18.421 -10.230 1.00 90.50 279 HIS A C 1
ATOM 1975 O O . HIS A 1 279 ? 5.630 19.458 -10.900 1.00 90.50 279 HIS A O 1
ATOM 1981 N N . PRO A 1 280 ? 4.605 18.154 -9.382 1.00 93.75 280 PRO A N 1
ATOM 1982 C CA . PRO A 1 280 ? 3.469 19.051 -9.235 1.00 93.75 280 PRO A CA 1
ATOM 1983 C C . PRO A 1 280 ? 3.863 20.361 -8.554 1.00 93.75 280 PRO A C 1
ATOM 1985 O O . PRO A 1 280 ? 4.690 20.399 -7.641 1.00 93.75 280 PRO A O 1
ATOM 1988 N N . GLY A 1 281 ? 3.204 21.446 -8.956 1.00 94.12 281 GLY A N 1
ATOM 1989 C CA . GLY A 1 281 ? 3.330 22.723 -8.260 1.00 94.12 281 GLY A CA 1
ATOM 1990 C C . GLY A 1 281 ? 2.645 22.695 -6.879 1.00 94.12 281 GLY A C 1
ATOM 1991 O O . GLY A 1 281 ? 1.666 21.965 -6.689 1.00 94.12 281 GLY A O 1
ATOM 1992 N N . PRO A 1 282 ? 3.051 23.551 -5.920 1.00 94.00 282 PRO A N 1
ATOM 1993 C CA . PRO A 1 282 ? 2.435 23.616 -4.586 1.00 94.00 282 PRO A CA 1
ATOM 1994 C C . PRO A 1 282 ? 0.914 23.851 -4.605 1.00 94.00 282 PRO A C 1
ATOM 1996 O O . PRO A 1 282 ? 0.168 23.290 -3.800 1.00 94.00 282 PRO A O 1
ATOM 1999 N N . GLY A 1 283 ? 0.423 24.646 -5.564 1.00 96.19 283 GLY A N 1
ATOM 2000 C CA . GLY A 1 283 ? -1.010 24.902 -5.735 1.00 96.19 283 GLY A CA 1
ATOM 2001 C C . GLY A 1 283 ? -1.803 23.664 -6.167 1.00 96.19 283 GLY A C 1
ATOM 2002 O O . GLY A 1 283 ? -2.925 23.460 -5.704 1.00 96.19 283 GLY A O 1
ATOM 2003 N N . GLU A 1 284 ? -1.211 22.807 -7.000 1.00 96.75 284 GLU A N 1
ATOM 2004 C CA . GLU A 1 284 ? -1.819 21.554 -7.456 1.00 96.75 284 GLU A CA 1
ATOM 2005 C C . GLU A 1 284 ? -1.961 20.561 -6.294 1.00 96.75 284 GLU A C 1
ATOM 2007 O O . GLU A 1 284 ? -3.033 19.983 -6.090 1.00 96.75 284 GLU A O 1
ATOM 2012 N N . LEU A 1 285 ? -0.908 20.440 -5.482 1.00 97.25 285 LEU A N 1
ATOM 2013 C CA . LEU A 1 285 ? -0.890 19.637 -4.259 1.00 97.25 285 LEU A CA 1
ATOM 2014 C C . LEU A 1 285 ? -1.926 20.129 -3.242 1.00 97.25 285 LEU A C 1
ATOM 2016 O O . LEU A 1 285 ? -2.734 19.340 -2.747 1.00 97.25 285 LEU A O 1
ATOM 2020 N N . THR A 1 286 ? -1.976 21.442 -3.005 1.00 96.88 286 THR A N 1
ATOM 2021 C CA . THR A 1 286 ? -2.954 22.064 -2.100 1.00 96.88 286 THR A CA 1
ATOM 2022 C C . THR A 1 286 ? -4.389 21.817 -2.577 1.00 96.88 286 THR A C 1
ATOM 2024 O O . THR A 1 286 ? -5.279 21.487 -1.788 1.00 96.88 286 THR A O 1
ATOM 2027 N N . ALA A 1 287 ? -4.647 21.962 -3.881 1.00 97.19 287 ALA A N 1
ATOM 2028 C CA . ALA A 1 287 ? -5.965 21.727 -4.464 1.00 97.19 287 ALA A CA 1
ATOM 2029 C C . ALA A 1 287 ? -6.399 20.259 -4.323 1.00 97.19 287 ALA A C 1
ATOM 2031 O O . ALA A 1 287 ? -7.562 19.987 -4.006 1.00 97.19 287 ALA A O 1
ATOM 2032 N N . PHE A 1 288 ? -5.469 19.319 -4.511 1.00 98.19 288 PHE A N 1
ATOM 2033 C CA . PHE A 1 288 ? -5.717 17.898 -4.288 1.00 98.19 288 PHE A CA 1
ATOM 2034 C C . PHE A 1 288 ? -6.016 17.595 -2.813 1.00 98.19 288 PHE A C 1
ATOM 2036 O O . PHE A 1 288 ? -7.036 16.967 -2.520 1.00 98.19 288 PHE A O 1
ATOM 2043 N N . GLY A 1 289 ? -5.215 18.128 -1.886 1.00 97.06 289 GLY A N 1
ATOM 2044 C CA . GLY A 1 289 ? -5.448 18.006 -0.445 1.00 97.06 289 GLY A CA 1
ATOM 2045 C C . GLY A 1 289 ? -6.828 18.517 -0.017 1.00 97.06 289 GLY A C 1
ATOM 2046 O O . GLY A 1 289 ? -7.579 17.817 0.666 1.00 97.06 289 GLY A O 1
ATOM 2047 N N . ARG A 1 290 ? -7.241 19.693 -0.513 1.00 96.56 290 ARG A N 1
ATOM 2048 C CA . ARG A 1 290 ? -8.591 20.244 -0.274 1.00 96.56 290 ARG A CA 1
ATOM 2049 C C . ARG A 1 290 ? -9.703 19.350 -0.822 1.00 96.56 290 ARG A C 1
ATOM 2051 O O . ARG A 1 290 ? -10.769 19.274 -0.217 1.00 96.56 290 ARG A O 1
ATOM 2058 N N . ARG A 1 291 ? -9.488 18.692 -1.965 1.00 97.19 291 ARG A N 1
ATOM 2059 C CA . ARG A 1 291 ? -10.473 17.770 -2.551 1.00 97.19 291 ARG A CA 1
ATOM 2060 C C . ARG A 1 291 ? -10.668 16.535 -1.676 1.00 97.19 291 ARG A C 1
ATOM 2062 O O . ARG A 1 291 ? -11.813 16.163 -1.439 1.00 97.19 291 ARG A O 1
ATOM 2069 N N . ILE A 1 292 ? -9.581 15.953 -1.164 1.00 96.50 292 ILE A N 1
ATOM 2070 C CA . ILE A 1 292 ? -9.638 14.836 -0.208 1.00 96.50 292 ILE A CA 1
ATOM 2071 C C . ILE A 1 292 ? -10.410 15.263 1.044 1.00 96.50 292 ILE A C 1
ATOM 2073 O O . ILE A 1 292 ? -11.371 14.601 1.425 1.00 96.50 292 ILE A O 1
ATOM 2077 N N . ALA A 1 293 ? -10.052 16.408 1.635 1.00 91.94 293 ALA A N 1
ATOM 20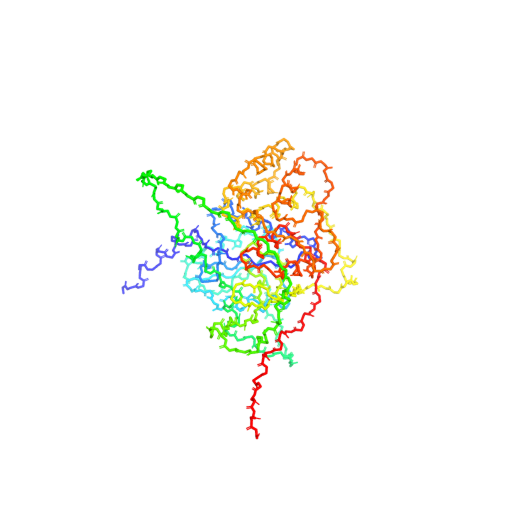78 C CA . ALA A 1 293 ? -10.665 16.894 2.871 1.00 91.94 293 ALA A CA 1
ATOM 2079 C C . ALA A 1 293 ? -12.177 17.176 2.756 1.00 91.94 293 ALA A C 1
ATOM 2081 O O . ALA A 1 293 ? -12.889 17.114 3.756 1.00 91.94 293 ALA A O 1
ATOM 2082 N N . ARG A 1 294 ? -12.673 17.487 1.551 1.00 94.31 294 ARG A N 1
ATOM 2083 C CA . ARG A 1 294 ? -14.099 17.744 1.273 1.00 94.31 294 ARG A CA 1
ATOM 2084 C C . ARG A 1 294 ? -14.885 16.496 0.865 1.00 94.31 294 ARG A C 1
ATOM 2086 O O . ARG A 1 294 ? -16.098 16.584 0.679 1.00 94.31 294 ARG A O 1
ATOM 2093 N N . SER A 1 295 ? -14.228 15.351 0.693 1.00 95.88 295 SER A N 1
ATOM 2094 C CA . SER A 1 295 ? -14.890 14.119 0.269 1.00 95.88 295 SER A CA 1
ATOM 2095 C C . SER A 1 295 ? -15.704 13.521 1.417 1.00 95.88 295 SER A C 1
ATOM 2097 O O . SER A 1 295 ? -15.153 12.927 2.343 1.00 95.88 295 SER A O 1
ATOM 2099 N N . ARG A 1 296 ? -17.035 13.662 1.351 1.00 94.25 296 ARG A N 1
ATOM 2100 C CA . ARG A 1 296 ? -17.952 13.104 2.361 1.00 94.25 296 ARG A CA 1
ATOM 2101 C C . ARG A 1 296 ? -17.954 11.580 2.360 1.00 94.25 296 ARG A C 1
ATOM 2103 O O . ARG A 1 296 ? -17.968 10.995 3.433 1.00 94.25 296 ARG A O 1
ATOM 2110 N N . THR A 1 297 ? -17.900 10.956 1.183 1.00 94.06 297 THR A N 1
ATOM 2111 C CA . THR A 1 297 ? -17.838 9.494 1.053 1.00 94.06 297 THR A CA 1
ATOM 2112 C C . THR A 1 297 ? -16.589 8.948 1.730 1.00 94.06 297 THR A C 1
ATOM 2114 O O . THR A 1 297 ? -16.694 8.056 2.556 1.00 94.06 297 THR A O 1
ATOM 2117 N N . LEU A 1 298 ? -15.423 9.555 1.474 1.00 93.62 298 LEU A N 1
ATOM 2118 C CA . LEU A 1 298 ? -14.177 9.144 2.123 1.00 93.62 298 LEU A CA 1
ATOM 2119 C C . LEU A 1 298 ? -14.229 9.369 3.638 1.00 93.62 298 LEU A C 1
ATOM 2121 O O . LEU A 1 298 ? -13.838 8.494 4.401 1.00 93.62 298 LEU A O 1
ATOM 2125 N N . ALA A 1 299 ? -14.727 10.527 4.079 1.00 92.56 299 ALA A N 1
ATOM 2126 C CA . ALA A 1 299 ? -14.879 10.803 5.503 1.00 92.56 299 ALA A CA 1
ATOM 2127 C C . ALA A 1 299 ? -15.804 9.785 6.184 1.00 92.56 299 ALA A C 1
ATOM 2129 O O . ALA A 1 299 ? -15.541 9.409 7.315 1.00 92.56 299 ALA A O 1
ATOM 2130 N N . TRP A 1 300 ? -16.857 9.327 5.502 1.00 93.75 300 TRP A N 1
ATOM 2131 C CA . TRP A 1 300 ? -17.760 8.298 6.008 1.00 93.75 300 TRP A CA 1
ATOM 2132 C C . TRP A 1 300 ? -17.077 6.926 6.090 1.00 93.75 300 TRP A C 1
ATOM 2134 O O . TRP A 1 300 ? -17.138 6.301 7.141 1.00 93.75 300 TRP A O 1
ATOM 2144 N N . THR A 1 301 ? -16.347 6.508 5.050 1.00 94.19 301 THR A N 1
ATOM 2145 C CA . THR A 1 301 ? -15.609 5.229 5.022 1.00 94.19 301 THR A CA 1
ATOM 2146 C C . THR A 1 301 ? -14.532 5.128 6.105 1.00 94.19 301 THR A C 1
ATOM 2148 O O . THR A 1 301 ? -14.296 4.053 6.639 1.00 94.19 301 THR A O 1
ATOM 2151 N N . LEU A 1 302 ? -13.852 6.232 6.425 1.00 95.00 302 LEU A N 1
ATOM 2152 C CA . LEU A 1 302 ? -12.748 6.242 7.396 1.00 95.00 302 LEU A CA 1
ATOM 2153 C C . LEU A 1 302 ? -13.196 6.560 8.831 1.00 95.00 302 LEU A C 1
ATOM 2155 O O . LEU A 1 302 ? -12.366 6.598 9.747 1.00 95.00 302 LEU A O 1
ATOM 2159 N N . ARG A 1 303 ? -14.482 6.867 9.021 1.00 93.38 303 ARG A N 1
ATOM 2160 C CA . ARG A 1 303 ? -15.025 7.315 10.301 1.00 93.38 303 ARG A CA 1
ATOM 2161 C C . ARG A 1 303 ? -14.974 6.186 11.323 1.00 93.38 303 ARG A C 1
ATOM 2163 O O . ARG A 1 303 ? -15.276 5.043 11.014 1.00 93.38 303 ARG A O 1
ATOM 2170 N N . GLY A 1 304 ? -14.658 6.537 12.566 1.00 89.38 304 GLY A N 1
ATOM 2171 C CA . GLY A 1 304 ? -14.774 5.615 13.697 1.00 89.38 304 GLY A CA 1
ATOM 2172 C C . GLY A 1 304 ? -13.642 4.597 13.828 1.00 89.38 304 GLY A C 1
ATOM 2173 O O . GLY A 1 304 ? -13.670 3.837 14.783 1.00 89.38 304 GLY A O 1
ATOM 2174 N N . ILE A 1 305 ? -12.634 4.606 12.946 1.00 93.12 305 ILE A N 1
ATOM 2175 C CA . ILE A 1 305 ? -11.456 3.735 13.073 1.00 93.12 305 ILE A CA 1
ATOM 2176 C C . ILE A 1 305 ? -10.410 4.424 13.968 1.00 93.12 305 ILE A C 1
ATOM 2178 O O . ILE A 1 305 ? -9.817 5.425 13.532 1.00 93.12 305 ILE A O 1
ATOM 2182 N N . PRO A 1 306 ? -10.176 3.944 15.205 1.00 92.00 306 PRO A N 1
ATOM 2183 C CA . PRO A 1 306 ? -9.187 4.525 16.103 1.00 92.00 306 PRO A CA 1
ATOM 2184 C C . PRO A 1 306 ? -7.758 4.165 15.674 1.00 92.00 306 PRO A C 1
ATOM 2186 O O . PRO A 1 306 ? -7.506 3.133 15.062 1.00 92.00 306 PRO A O 1
ATOM 2189 N N . LEU A 1 307 ? -6.810 5.035 16.017 1.00 88.12 307 LEU A N 1
ATOM 2190 C CA . LEU A 1 307 ? -5.366 4.828 15.860 1.00 88.12 307 LEU A CA 1
ATOM 2191 C C . LEU A 1 307 ? -4.664 4.750 17.224 1.00 88.12 307 LEU A C 1
ATOM 2193 O O . LEU A 1 307 ? -3.523 5.179 17.371 1.00 88.12 307 LEU A O 1
ATOM 2197 N N . THR A 1 308 ? -5.350 4.262 18.254 1.00 74.75 308 THR A N 1
ATOM 2198 C CA . THR A 1 308 ? -4.815 4.204 19.616 1.00 74.75 308 THR A CA 1
ATOM 2199 C C . THR A 1 308 ? -3.797 3.079 19.747 1.00 74.75 308 THR A C 1
ATOM 2201 O O . THR A 1 308 ? -4.149 1.909 19.642 1.00 74.75 308 THR A O 1
ATOM 2204 N N . ALA A 1 309 ? -2.538 3.422 20.021 1.00 61.47 309 ALA A N 1
ATOM 2205 C CA . ALA A 1 309 ? -1.586 2.443 20.530 1.00 61.47 309 ALA A CA 1
ATOM 2206 C C . ALA A 1 309 ? -1.974 2.077 21.972 1.00 61.47 309 ALA A C 1
ATOM 2208 O O . ALA A 1 309 ? -2.313 2.961 22.763 1.00 61.47 309 ALA A O 1
ATOM 2209 N N . THR A 1 310 ? -1.878 0.797 22.326 1.00 53.09 310 THR A N 1
ATOM 2210 C CA . THR A 1 310 ? -2.143 0.263 23.676 1.00 53.09 310 THR A CA 1
ATOM 2211 C C . THR A 1 310 ? -1.286 0.896 24.783 1.00 53.09 310 THR A C 1
ATOM 2213 O O . THR A 1 310 ? -1.619 0.770 25.955 1.00 53.09 310 THR A O 1
ATOM 2216 N N . ASP A 1 311 ? -0.235 1.646 24.435 1.00 52.62 311 ASP A N 1
ATOM 2217 C CA . ASP A 1 311 ? 0.766 2.158 25.383 1.00 52.62 311 ASP A CA 1
ATOM 2218 C C . ASP A 1 311 ? 0.532 3.615 25.842 1.00 52.62 311 ASP A C 1
ATOM 2220 O O . ASP A 1 311 ? 1.477 4.304 26.222 1.00 52.62 311 ASP A O 1
ATOM 2224 N N . HIS A 1 312 ? -0.705 4.124 25.791 1.00 50.16 312 HIS A N 1
ATOM 2225 C CA . HIS A 1 312 ? -1.101 5.452 26.309 1.00 50.16 312 HIS A CA 1
ATOM 2226 C C . HIS A 1 312 ? -0.314 6.675 25.783 1.00 50.16 312 HIS A C 1
ATOM 2228 O O . HIS A 1 312 ? -0.484 7.783 26.292 1.00 50.16 312 HIS A O 1
ATOM 2234 N N . VAL A 1 313 ? 0.515 6.530 24.745 1.00 53.12 313 VAL A N 1
ATOM 2235 C CA . VAL A 1 313 ? 1.140 7.672 24.065 1.00 53.12 313 VAL A CA 1
ATOM 2236 C C . VAL A 1 313 ? 0.099 8.290 23.129 1.00 53.12 313 VAL A C 1
ATOM 2238 O O . VAL A 1 313 ? -0.371 7.593 22.226 1.00 53.12 313 VAL A O 1
ATOM 2241 N N . PRO A 1 314 ? -0.262 9.577 23.291 1.00 56.72 314 PRO A N 1
ATOM 2242 C CA . PRO A 1 314 ? -1.230 10.218 22.414 1.00 56.72 314 PRO A CA 1
ATOM 2243 C C . PRO A 1 314 ? -0.731 10.181 20.969 1.00 56.72 314 PRO A C 1
ATOM 2245 O O . PRO A 1 314 ? 0.325 10.732 20.648 1.00 56.72 314 PRO A O 1
ATOM 2248 N N . VAL A 1 315 ? -1.490 9.533 20.086 1.00 64.56 315 VAL A N 1
ATOM 2249 C CA . VAL A 1 315 ? -1.293 9.700 18.645 1.00 64.56 315 VAL A CA 1
ATOM 2250 C C . VAL A 1 315 ? -1.872 11.070 18.280 1.00 64.56 315 VAL A C 1
ATOM 2252 O O . VAL A 1 315 ? -3.018 11.334 18.649 1.00 64.56 315 VAL A O 1
ATOM 2255 N N . PRO A 1 316 ? -1.113 11.961 17.605 1.00 72.94 316 PRO A N 1
ATOM 2256 C CA . PRO A 1 316 ? -1.568 13.326 17.321 1.00 72.94 316 PRO A CA 1
ATOM 2257 C C . PRO A 1 316 ? -2.916 13.355 16.597 1.00 72.94 316 PRO A C 1
ATOM 2259 O O . PRO A 1 316 ? -3.765 14.200 16.870 1.00 72.94 316 PRO A O 1
ATOM 2262 N N . GLU A 1 317 ? -3.122 12.389 15.704 1.00 85.44 317 GLU A N 1
ATOM 2263 C CA . GLU A 1 317 ? -4.388 12.139 15.039 1.00 85.44 317 GLU A CA 1
ATOM 2264 C C . GLU A 1 317 ? -4.989 10.814 15.543 1.00 85.44 317 GLU A C 1
ATOM 2266 O O . GLU A 1 317 ? -4.539 9.745 15.127 1.00 85.44 317 GLU A O 1
ATOM 2271 N N . PRO A 1 318 ? -6.006 10.845 16.424 1.00 86.69 318 PRO A N 1
ATOM 2272 C CA . PRO A 1 318 ? -6.487 9.650 17.121 1.00 86.69 318 PRO A CA 1
ATOM 2273 C C . PRO A 1 318 ? -7.331 8.711 16.248 1.00 86.69 318 PRO A C 1
ATOM 2275 O O . PRO A 1 318 ? -7.697 7.630 16.700 1.00 86.69 318 PRO A O 1
ATOM 2278 N N . THR A 1 319 ? -7.662 9.104 15.015 1.00 93.69 319 THR A N 1
ATOM 2279 C CA . THR A 1 319 ? -8.467 8.306 14.079 1.00 93.69 319 THR A CA 1
ATOM 2280 C C . THR A 1 319 ? -7.875 8.319 12.676 1.00 93.69 319 THR A C 1
ATOM 2282 O O . THR A 1 319 ? -7.185 9.268 12.287 1.00 93.69 319 THR A O 1
ATOM 2285 N N . VAL A 1 320 ? -8.197 7.295 11.880 1.00 95.31 320 VAL A N 1
ATOM 2286 C CA . VAL A 1 320 ? -7.791 7.212 10.466 1.00 95.31 320 VAL A CA 1
ATOM 2287 C C . VAL A 1 320 ? -8.289 8.427 9.682 1.00 95.31 320 VAL A C 1
ATOM 2289 O O . VAL A 1 320 ? -7.526 9.031 8.929 1.00 95.31 320 VAL A O 1
ATOM 2292 N N . GLU A 1 321 ? -9.536 8.847 9.902 1.00 95.75 321 GLU A N 1
ATOM 2293 C CA . GLU A 1 321 ? -10.106 10.047 9.282 1.00 95.75 321 GLU A CA 1
ATOM 2294 C C . GLU A 1 321 ? -9.287 11.313 9.601 1.00 95.75 321 GLU A C 1
ATOM 2296 O O . GLU A 1 321 ? -8.943 12.082 8.696 1.00 95.75 321 GLU A O 1
ATOM 2301 N N . ALA A 1 322 ? -8.947 11.535 10.878 1.00 93.50 322 ALA A N 1
ATOM 2302 C CA . ALA A 1 322 ? -8.151 12.686 11.299 1.00 93.50 322 ALA A CA 1
ATOM 2303 C C . ALA A 1 322 ? -6.744 12.646 10.690 1.00 93.50 322 ALA A C 1
ATOM 2305 O O . ALA A 1 322 ? -6.258 13.661 10.185 1.00 93.50 322 ALA A O 1
ATOM 2306 N N . ARG A 1 323 ? -6.131 11.458 10.655 1.00 94.44 323 ARG A N 1
ATOM 2307 C CA . ARG A 1 323 ? -4.806 11.235 10.077 1.00 94.44 323 ARG A CA 1
ATOM 2308 C C . ARG A 1 323 ? -4.779 11.528 8.582 1.00 94.44 323 ARG A C 1
ATOM 2310 O O . ARG A 1 323 ? -3.926 12.283 8.120 1.00 94.44 323 ARG A O 1
ATOM 2317 N N . VAL A 1 324 ? -5.740 11.003 7.824 1.00 96.19 324 VAL A N 1
ATOM 2318 C CA . VAL A 1 324 ? -5.860 11.262 6.379 1.00 96.19 324 VAL A CA 1
ATOM 2319 C C . VAL A 1 324 ? -6.096 12.745 6.101 1.00 96.19 324 VAL A C 1
ATOM 2321 O O . VAL A 1 324 ? -5.483 13.303 5.188 1.00 96.19 324 VAL A O 1
ATOM 2324 N N . ARG A 1 325 ? -6.919 13.419 6.914 1.00 94.69 325 ARG A N 1
ATOM 2325 C CA . ARG A 1 325 ? -7.131 14.869 6.808 1.00 94.69 325 ARG A CA 1
ATOM 2326 C C . ARG A 1 325 ? -5.848 15.658 7.072 1.00 94.69 325 ARG A C 1
ATOM 2328 O O . ARG A 1 325 ? -5.576 16.593 6.324 1.00 94.69 325 ARG A O 1
ATOM 2335 N N . ALA A 1 326 ? -5.055 15.282 8.075 1.00 93.38 326 ALA A N 1
ATOM 2336 C CA . ALA A 1 326 ? -3.782 15.933 8.385 1.00 93.38 326 ALA A CA 1
ATOM 2337 C C . ALA A 1 326 ? -2.746 15.741 7.263 1.00 93.38 326 ALA A C 1
ATOM 2339 O O . ALA A 1 326 ? -2.113 16.706 6.829 1.00 93.38 326 ALA A O 1
ATOM 2340 N N . LEU A 1 327 ? -2.630 14.520 6.726 1.00 95.00 327 LEU A N 1
ATOM 2341 C CA . LEU A 1 327 ? -1.785 14.233 5.563 1.00 95.00 327 LEU A CA 1
ATOM 2342 C C . LEU A 1 327 ? -2.203 15.079 4.354 1.00 95.00 327 LEU A C 1
ATOM 2344 O O . LEU A 1 327 ? -1.355 15.701 3.723 1.00 95.00 327 LEU A O 1
ATOM 2348 N N . ALA A 1 328 ? -3.502 15.154 4.059 1.00 95.88 328 ALA A N 1
ATOM 2349 C CA . ALA A 1 328 ? -4.027 15.939 2.946 1.00 95.88 328 ALA A CA 1
ATOM 2350 C C . ALA A 1 328 ? -3.848 17.455 3.142 1.00 95.88 328 ALA A C 1
ATOM 2352 O O . ALA A 1 328 ? -3.508 18.157 2.192 1.00 95.88 328 ALA A O 1
ATOM 2353 N N . ALA A 1 329 ? -4.058 17.965 4.358 1.00 93.94 329 ALA A N 1
ATOM 2354 C CA . ALA A 1 329 ? -3.913 19.385 4.678 1.00 93.94 329 ALA A CA 1
ATOM 2355 C C . ALA A 1 329 ? -2.460 19.873 4.579 1.00 93.94 329 ALA A C 1
ATOM 2357 O O . ALA A 1 329 ? -2.236 21.051 4.313 1.00 93.94 329 ALA A O 1
ATOM 2358 N N . GLY A 1 330 ? -1.485 18.979 4.773 1.00 93.75 330 GLY A N 1
ATOM 2359 C CA . GLY A 1 330 ? -0.069 19.313 4.659 1.00 93.75 330 GLY A CA 1
ATOM 2360 C C . GLY A 1 330 ? 0.503 19.320 3.246 1.00 93.75 330 GLY A C 1
ATOM 2361 O O . GLY A 1 330 ? 1.656 19.710 3.097 1.00 93.75 330 GLY A O 1
ATOM 2362 N N . LEU A 1 331 ? -0.261 18.902 2.232 1.00 95.75 331 LEU A N 1
ATOM 2363 C CA . LEU A 1 331 ? 0.189 18.891 0.839 1.00 95.75 331 LEU A CA 1
ATOM 2364 C C . LEU A 1 331 ? 0.345 20.307 0.275 1.00 95.75 331 LEU A C 1
ATOM 2366 O O . LEU A 1 331 ? -0.571 21.123 0.386 1.00 95.75 331 LEU A O 1
ATOM 2370 N N . GLY A 1 332 ? 1.456 20.568 -0.421 1.00 90.75 332 GLY A N 1
ATOM 2371 C CA . GLY A 1 332 ? 1.682 21.846 -1.100 1.00 90.75 332 GLY A CA 1
ATOM 2372 C C . GLY A 1 332 ? 2.084 22.983 -0.160 1.00 90.75 332 GLY A C 1
ATOM 2373 O O . GLY A 1 332 ? 2.085 24.143 -0.568 1.00 90.75 332 GLY A O 1
ATOM 2374 N N . GLY A 1 333 ? 2.432 22.655 1.086 1.00 85.25 333 GLY A N 1
ATOM 2375 C CA . GLY A 1 333 ? 2.980 23.573 2.075 1.00 85.25 333 GLY A CA 1
ATOM 2376 C C . GLY A 1 333 ? 4.232 22.995 2.732 1.00 85.25 333 GLY A C 1
ATOM 2377 O O . GLY A 1 333 ? 4.427 21.784 2.796 1.00 85.25 333 GLY A O 1
ATOM 2378 N N . SER A 1 334 ? 5.083 23.863 3.278 1.00 70.31 334 SER A N 1
ATOM 2379 C CA . SER A 1 334 ? 6.274 23.450 4.030 1.00 70.31 334 SER A CA 1
ATOM 2380 C C . SER A 1 334 ? 5.914 23.080 5.475 1.00 70.31 334 SER A C 1
ATOM 2382 O O . SER A 1 334 ? 6.397 23.696 6.424 1.00 70.31 334 SER A O 1
ATOM 2384 N N . LEU A 1 335 ? 5.028 22.098 5.661 1.00 82.25 335 LEU A N 1
ATOM 2385 C CA . LEU A 1 335 ? 4.804 21.503 6.979 1.00 82.25 335 LEU A CA 1
ATOM 2386 C C . LEU A 1 335 ? 5.881 20.460 7.281 1.00 82.25 335 LEU A C 1
ATOM 2388 O O . LEU A 1 335 ? 6.347 19.760 6.375 1.00 82.25 335 LEU A O 1
ATOM 2392 N N . ALA A 1 336 ? 6.209 20.307 8.567 1.00 85.44 336 ALA A N 1
ATOM 2393 C CA . ALA A 1 336 ? 7.123 19.273 9.047 1.00 85.44 336 ALA A CA 1
ATOM 2394 C C . ALA A 1 336 ? 6.738 17.885 8.493 1.00 85.44 336 ALA A C 1
ATOM 2396 O O . ALA A 1 336 ? 5.545 17.625 8.301 1.00 85.44 336 ALA A O 1
ATOM 2397 N N . PRO A 1 337 ? 7.706 16.994 8.209 1.00 85.00 337 PRO A N 1
ATOM 2398 C CA . PRO A 1 337 ? 7.413 15.646 7.732 1.00 85.00 337 PRO A CA 1
ATOM 2399 C C . PRO A 1 337 ? 6.400 14.919 8.626 1.00 85.00 337 PRO A C 1
ATOM 2401 O O . PRO A 1 337 ? 6.448 15.081 9.848 1.00 85.00 337 PRO A O 1
ATOM 2404 N N . PRO A 1 338 ? 5.483 14.120 8.047 1.00 86.75 338 PRO A N 1
ATOM 2405 C CA . PRO A 1 338 ? 4.547 13.345 8.850 1.00 86.75 338 PRO A CA 1
ATOM 2406 C C . PRO A 1 338 ? 5.311 12.379 9.762 1.00 86.75 338 PRO A C 1
ATOM 2408 O O . PRO A 1 338 ? 6.255 11.713 9.331 1.00 86.75 338 PRO A O 1
ATOM 2411 N N . VAL A 1 339 ? 4.894 12.291 11.026 1.00 86.44 339 VAL A N 1
ATOM 2412 C CA . VAL A 1 339 ? 5.499 11.372 11.998 1.00 86.44 339 VAL A CA 1
ATOM 2413 C C . VAL A 1 339 ? 5.136 9.942 11.619 1.00 86.44 339 VAL A C 1
ATOM 2415 O O . VAL A 1 339 ? 3.960 9.587 11.645 1.00 86.44 339 VAL A O 1
ATOM 2418 N N . ARG A 1 340 ? 6.132 9.117 11.292 1.00 89.69 340 ARG A N 1
ATOM 2419 C CA . ARG A 1 340 ? 5.953 7.695 10.971 1.00 89.69 340 ARG A CA 1
ATOM 2420 C C . ARG A 1 340 ? 6.295 6.861 12.209 1.00 89.69 340 ARG A C 1
ATOM 2422 O O . ARG A 1 340 ? 7.425 6.960 12.693 1.00 89.69 340 ARG A O 1
ATOM 2429 N N . PRO A 1 341 ? 5.352 6.090 12.773 1.00 90.25 341 PRO A N 1
ATOM 2430 C CA . PRO A 1 341 ? 5.613 5.309 13.974 1.00 90.25 341 PRO A CA 1
ATOM 2431 C C . PRO A 1 341 ? 6.569 4.148 13.684 1.00 90.25 341 PRO A C 1
ATOM 2433 O O . PRO A 1 341 ? 6.691 3.673 12.553 1.00 90.25 341 PRO A O 1
ATOM 2436 N N . ALA A 1 342 ? 7.227 3.653 14.731 1.00 90.56 342 ALA A N 1
ATOM 2437 C CA . ALA A 1 342 ? 7.967 2.403 14.640 1.00 90.56 342 ALA A CA 1
ATOM 2438 C C . ALA A 1 342 ? 7.004 1.226 14.369 1.00 90.56 342 ALA A C 1
ATOM 2440 O O . ALA A 1 342 ? 5.872 1.253 14.865 1.00 90.56 342 ALA A O 1
ATOM 2441 N N . PRO A 1 343 ? 7.431 0.173 13.646 1.00 92.62 343 PRO A N 1
ATOM 2442 C CA . PRO A 1 343 ? 6.530 -0.904 13.231 1.00 92.62 343 PRO A CA 1
ATOM 2443 C C . PRO A 1 343 ? 5.793 -1.600 14.383 1.00 92.62 343 PRO A C 1
ATOM 2445 O O . PRO A 1 343 ? 4.605 -1.874 14.261 1.00 92.62 343 PRO A O 1
ATOM 2448 N N . HIS A 1 344 ? 6.452 -1.815 15.528 1.00 90.12 344 HIS A N 1
ATOM 2449 C CA . HIS A 1 344 ? 5.823 -2.429 16.706 1.00 90.12 344 HIS A CA 1
ATOM 2450 C C . HIS A 1 344 ? 4.655 -1.598 17.260 1.00 90.12 344 HIS A C 1
ATOM 2452 O O . HIS A 1 344 ? 3.628 -2.163 17.615 1.00 90.12 344 HIS A O 1
ATOM 2458 N N . ARG A 1 345 ? 4.763 -0.260 17.260 1.00 89.94 345 ARG A N 1
ATOM 2459 C CA . ARG A 1 345 ? 3.660 0.624 17.679 1.00 89.94 345 ARG A CA 1
ATOM 2460 C C . ARG A 1 345 ? 2.502 0.596 16.691 1.00 89.94 345 ARG A C 1
ATOM 2462 O O . ARG A 1 345 ? 1.353 0.674 17.103 1.00 89.94 345 ARG A O 1
ATOM 2469 N N . ALA A 1 346 ? 2.805 0.491 15.397 1.00 92.19 346 ALA A N 1
ATOM 2470 C CA . ALA A 1 346 ? 1.771 0.386 14.378 1.00 92.19 346 ALA A CA 1
ATOM 2471 C C . ALA A 1 346 ? 1.015 -0.946 14.462 1.00 92.19 346 ALA A C 1
ATOM 2473 O O . ALA A 1 346 ? -0.197 -0.935 14.306 1.00 92.19 346 ALA A O 1
ATOM 2474 N N . ALA A 1 347 ? 1.700 -2.059 14.757 1.00 92.50 347 ALA A N 1
ATOM 2475 C CA . ALA A 1 347 ? 1.047 -3.346 15.006 1.00 92.50 347 ALA A CA 1
ATOM 2476 C C . ALA A 1 347 ? 0.187 -3.323 16.278 1.00 92.50 347 ALA A C 1
ATOM 2478 O O . ALA A 1 347 ? -0.948 -3.781 16.239 1.00 92.50 347 ALA A O 1
ATOM 2479 N N . ALA A 1 348 ? 0.675 -2.724 17.369 1.00 90.56 348 ALA A N 1
ATOM 2480 C CA . ALA A 1 348 ? -0.096 -2.594 18.607 1.00 90.56 348 ALA A CA 1
ATOM 2481 C C . ALA A 1 348 ? -1.418 -1.825 18.412 1.00 90.56 348 ALA A C 1
ATOM 2483 O O . ALA A 1 348 ? -2.425 -2.162 19.023 1.00 90.56 348 ALA A O 1
ATOM 2484 N N . ALA A 1 349 ? -1.439 -0.833 17.515 1.00 91.25 349 ALA A N 1
ATOM 2485 C CA . ALA A 1 349 ? -2.647 -0.079 17.175 1.00 91.25 349 ALA A CA 1
ATOM 2486 C C . ALA A 1 349 ? -3.693 -0.881 16.372 1.00 91.25 349 ALA A C 1
ATOM 2488 O O . ALA A 1 349 ? -4.775 -0.363 16.111 1.00 91.25 349 ALA A O 1
ATOM 2489 N N . LEU A 1 350 ? -3.378 -2.111 15.947 1.00 93.50 350 LEU A N 1
ATOM 2490 C CA . LEU A 1 350 ? -4.317 -2.981 15.232 1.00 93.50 350 LEU A CA 1
ATOM 2491 C C . LEU A 1 350 ? -5.190 -3.806 16.180 1.00 93.50 350 LEU A C 1
ATOM 2493 O O . LEU A 1 350 ? -6.223 -4.309 15.753 1.00 93.50 350 LEU A O 1
ATOM 2497 N N . VAL A 1 351 ? -4.780 -3.962 17.442 1.00 93.06 351 VAL A N 1
ATOM 2498 C CA . VAL A 1 351 ? -5.513 -4.759 18.431 1.00 93.06 351 VAL A CA 1
ATOM 2499 C C . VAL A 1 351 ? -6.872 -4.117 18.712 1.00 93.06 351 VAL A C 1
ATOM 2501 O O . VAL A 1 351 ? -6.963 -2.921 18.983 1.00 93.06 351 VAL A O 1
ATOM 2504 N N . GLY A 1 352 ? -7.928 -4.925 18.651 1.00 92.75 352 GLY A N 1
ATOM 2505 C CA . GLY A 1 352 ? -9.316 -4.488 18.790 1.00 92.75 352 GLY A CA 1
ATOM 2506 C C . GLY A 1 352 ? -9.954 -3.980 17.494 1.00 92.75 352 GLY A C 1
ATOM 2507 O O . GLY A 1 352 ? -11.103 -3.549 17.531 1.00 92.75 352 GLY A O 1
ATOM 2508 N N . LEU A 1 353 ? -9.245 -4.021 16.359 1.00 94.00 353 LEU A N 1
ATOM 2509 C CA . LEU A 1 353 ? -9.801 -3.692 15.045 1.00 94.00 353 LEU A CA 1
ATOM 2510 C C . LEU A 1 353 ? -10.158 -4.957 14.263 1.00 94.00 353 LEU A C 1
ATOM 2512 O O . LEU A 1 353 ? -9.435 -5.951 14.305 1.00 94.00 353 LEU A O 1
ATOM 2516 N N . GLU A 1 354 ? -11.226 -4.883 13.474 1.00 94.19 354 GLU A N 1
ATOM 2517 C CA . GLU A 1 354 ? -11.482 -5.840 12.394 1.00 94.19 354 GLU A CA 1
ATOM 2518 C C . GLU A 1 354 ? -10.391 -5.735 11.317 1.00 94.19 354 GLU A C 1
ATOM 2520 O O . GLU A 1 354 ? -9.830 -4.659 11.076 1.00 94.19 354 GLU A O 1
ATOM 2525 N N . LEU A 1 355 ? -10.109 -6.829 10.609 1.00 93.12 355 LEU A N 1
ATOM 2526 C CA . LEU A 1 355 ? -9.009 -6.931 9.647 1.00 93.12 355 LEU A CA 1
ATOM 2527 C C . LEU A 1 355 ? -9.027 -5.823 8.575 1.00 93.12 355 LEU A C 1
ATOM 2529 O O . LEU A 1 355 ? -7.978 -5.273 8.227 1.00 93.12 355 LEU A O 1
ATOM 2533 N N . GLY A 1 356 ? -10.205 -5.452 8.065 1.00 93.38 356 GLY A N 1
ATOM 2534 C CA . GLY A 1 356 ? -10.350 -4.354 7.101 1.00 93.38 356 GLY A CA 1
ATOM 2535 C C . GLY A 1 356 ? -9.951 -2.994 7.688 1.00 93.38 356 GLY A C 1
ATOM 2536 O O . GLY A 1 356 ? -9.170 -2.249 7.084 1.00 93.38 356 GLY A O 1
ATOM 2537 N N . ALA A 1 357 ? -10.418 -2.700 8.903 1.00 95.69 357 ALA A N 1
ATOM 2538 C CA . ALA A 1 357 ? -10.069 -1.489 9.640 1.00 95.69 357 ALA A CA 1
ATOM 2539 C C . ALA A 1 357 ? -8.581 -1.469 10.028 1.00 95.69 357 ALA A C 1
ATOM 2541 O O . ALA A 1 357 ? -7.925 -0.436 9.883 1.00 95.69 357 ALA A O 1
ATOM 2542 N N . ALA A 1 358 ? -8.015 -2.616 10.415 1.00 95.38 358 ALA A N 1
ATOM 2543 C CA . ALA A 1 358 ? -6.594 -2.778 10.701 1.00 95.38 358 ALA A CA 1
ATOM 2544 C C . ALA A 1 358 ? -5.721 -2.450 9.476 1.00 95.38 358 ALA A C 1
ATOM 2546 O O . ALA A 1 358 ? -4.719 -1.738 9.589 1.00 95.38 358 ALA A O 1
ATOM 2547 N N . ARG A 1 359 ? -6.117 -2.886 8.272 1.00 96.19 359 ARG A N 1
ATOM 2548 C CA . ARG A 1 359 ? -5.405 -2.538 7.027 1.00 96.19 359 ARG A CA 1
ATOM 2549 C C . ARG A 1 359 ? -5.443 -1.037 6.736 1.00 96.19 359 ARG A C 1
ATOM 2551 O O . ARG A 1 359 ? -4.414 -0.466 6.368 1.00 96.19 359 ARG A O 1
ATOM 2558 N N . LEU A 1 360 ? -6.597 -0.391 6.918 1.00 96.88 360 LEU A N 1
ATOM 2559 C CA . LEU A 1 360 ? -6.737 1.063 6.762 1.00 96.88 360 LEU A CA 1
ATOM 2560 C C . LEU A 1 360 ? -5.896 1.829 7.792 1.00 96.88 360 LEU A C 1
ATOM 2562 O O . LEU A 1 360 ? -5.209 2.787 7.428 1.00 96.88 360 LEU A O 1
ATOM 2566 N N . ALA A 1 361 ? -5.900 1.380 9.049 1.00 95.62 361 ALA A N 1
ATOM 2567 C CA . ALA A 1 361 ? -5.090 1.943 10.122 1.00 95.62 361 ALA A CA 1
ATOM 2568 C C . ALA A 1 361 ? -3.594 1.853 9.801 1.00 95.62 361 ALA A C 1
ATOM 2570 O O . ALA A 1 361 ? -2.894 2.868 9.820 1.00 95.62 361 ALA A O 1
ATOM 2571 N N . LEU A 1 362 ? -3.108 0.671 9.410 1.00 95.56 362 LEU A N 1
ATOM 2572 C CA . LEU A 1 362 ? -1.705 0.459 9.056 1.00 95.56 362 LEU A CA 1
ATOM 2573 C C . LEU A 1 362 ? -1.267 1.323 7.862 1.00 95.56 362 LEU A C 1
ATOM 2575 O O . LEU A 1 362 ? -0.177 1.903 7.882 1.00 95.56 362 LEU A O 1
ATOM 2579 N N . ALA A 1 363 ? -2.120 1.450 6.841 1.00 96.19 363 ALA A N 1
ATOM 2580 C CA . ALA A 1 363 ? -1.857 2.291 5.675 1.00 96.19 363 ALA A CA 1
ATOM 2581 C C . ALA A 1 363 ? -1.806 3.789 6.016 1.00 96.19 363 ALA A C 1
ATOM 2583 O O . ALA A 1 363 ? -0.954 4.503 5.488 1.00 96.19 363 ALA A O 1
ATOM 2584 N N . ALA A 1 364 ? -2.685 4.265 6.904 1.00 95.19 364 ALA A N 1
ATOM 2585 C CA . ALA A 1 364 ? -2.719 5.662 7.338 1.00 95.19 364 ALA A CA 1
ATOM 2586 C C . ALA A 1 364 ? -1.577 6.026 8.307 1.00 95.19 364 ALA A C 1
ATOM 2588 O O . ALA A 1 364 ? -1.071 7.156 8.281 1.00 95.19 364 ALA A O 1
ATOM 2589 N N . LEU A 1 365 ? -1.165 5.081 9.159 1.00 94.06 365 LEU A N 1
ATOM 2590 C CA . LEU A 1 365 ? -0.015 5.237 10.050 1.00 94.06 365 LEU A CA 1
ATOM 2591 C C . LEU A 1 365 ? 1.297 5.292 9.265 1.00 94.06 365 LEU A C 1
ATOM 2593 O O . LEU A 1 365 ? 2.157 6.104 9.606 1.00 94.06 365 LEU A O 1
ATOM 2597 N N . ASP A 1 366 ? 1.420 4.465 8.220 1.00 93.38 366 ASP A N 1
ATOM 2598 C CA . ASP A 1 366 ? 2.627 4.304 7.405 1.00 93.38 366 ASP A CA 1
ATOM 2599 C C . ASP A 1 366 ? 3.895 4.096 8.264 1.00 93.38 366 ASP A C 1
ATOM 2601 O O . ASP A 1 366 ? 4.744 4.991 8.360 1.00 93.38 366 ASP A O 1
ATOM 2605 N N . PRO A 1 367 ? 4.038 2.932 8.929 1.00 93.44 367 PRO A N 1
ATOM 2606 C CA . PRO A 1 367 ? 5.174 2.681 9.810 1.00 93.44 367 PRO A CA 1
ATOM 2607 C C . PRO A 1 367 ? 6.515 2.765 9.078 1.00 93.44 367 PRO A C 1
ATOM 2609 O O . PRO A 1 367 ? 6.660 2.289 7.948 1.00 93.44 367 PRO A O 1
ATOM 2612 N N . ASP A 1 368 ? 7.538 3.307 9.746 1.00 91.75 368 ASP A N 1
ATOM 2613 C CA . ASP A 1 368 ? 8.888 3.335 9.183 1.00 91.75 368 ASP A CA 1
ATOM 2614 C C . ASP A 1 368 ? 9.580 1.976 9.330 1.00 91.75 368 ASP 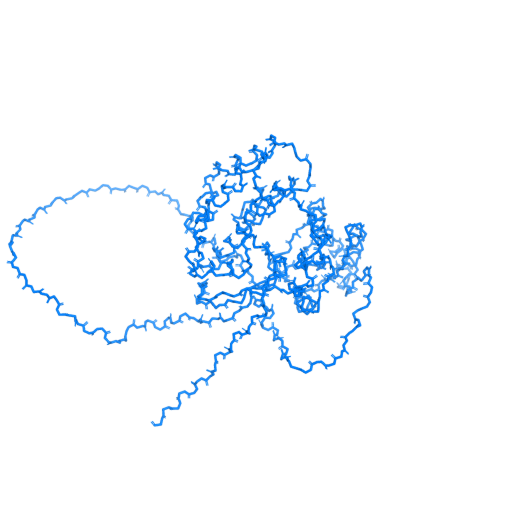A C 1
ATOM 2616 O O . ASP A 1 368 ? 10.282 1.706 10.305 1.00 91.75 368 ASP A O 1
ATOM 2620 N N . THR A 1 369 ? 9.395 1.111 8.331 1.00 91.62 369 THR A N 1
ATOM 2621 C CA . THR A 1 369 ? 9.982 -0.237 8.300 1.00 91.62 369 THR A CA 1
ATOM 2622 C C . THR A 1 369 ? 11.511 -0.232 8.279 1.00 91.62 369 THR A C 1
ATOM 2624 O O . THR A 1 369 ? 12.127 -1.203 8.709 1.00 91.62 369 THR A O 1
ATOM 2627 N N . ALA A 1 370 ? 12.155 0.881 7.915 1.00 88.56 370 ALA A N 1
ATOM 2628 C CA . ALA A 1 370 ? 13.610 1.016 8.007 1.00 88.56 370 ALA A CA 1
ATOM 2629 C C . ALA A 1 370 ? 14.134 1.010 9.458 1.00 88.56 370 ALA A C 1
ATOM 2631 O O . ALA A 1 370 ? 15.304 0.699 9.692 1.00 88.56 370 ALA A O 1
ATOM 2632 N N . LEU A 1 371 ? 13.283 1.326 10.445 1.00 86.25 371 LEU A N 1
ATOM 2633 C CA . LEU A 1 371 ? 13.634 1.231 11.867 1.00 86.25 371 LEU A CA 1
ATOM 2634 C C . LEU A 1 371 ? 13.750 -0.224 12.344 1.00 86.25 371 LEU A C 1
ATOM 2636 O O . LEU A 1 371 ? 14.343 -0.480 13.396 1.00 86.25 371 LEU A O 1
ATOM 2640 N N . GLY A 1 372 ? 13.234 -1.170 11.556 1.00 84.50 372 GLY A N 1
ATOM 2641 C CA . GLY A 1 372 ? 13.148 -2.578 11.905 1.00 84.50 372 GLY A CA 1
ATOM 2642 C C . GLY A 1 372 ? 12.159 -2.854 13.038 1.00 84.50 372 GLY A C 1
ATOM 2643 O O . GLY A 1 372 ? 11.716 -1.966 13.769 1.00 84.50 372 GLY A O 1
ATOM 2644 N N . ALA A 1 373 ? 11.835 -4.126 13.195 1.00 80.94 373 ALA A N 1
ATOM 2645 C CA . ALA A 1 373 ? 11.237 -4.687 14.395 1.00 80.94 373 ALA A CA 1
ATOM 2646 C C . ALA A 1 373 ? 11.848 -6.074 14.570 1.00 80.94 373 ALA A C 1
ATOM 2648 O O . ALA A 1 373 ? 12.091 -6.756 13.572 1.00 80.94 373 ALA A O 1
ATOM 2649 N N . GLY A 1 374 ? 12.203 -6.410 15.813 1.00 70.75 374 GLY A N 1
ATOM 2650 C CA . GLY A 1 374 ? 12.943 -7.629 16.127 1.00 70.75 374 GLY A CA 1
ATOM 2651 C C . GLY A 1 374 ? 12.215 -8.888 15.652 1.00 70.75 374 GLY A C 1
ATOM 2652 O O . GLY A 1 374 ? 11.018 -8.826 15.365 1.00 70.75 374 GLY A O 1
ATOM 2653 N N . PRO A 1 375 ? 12.922 -10.027 15.572 1.00 65.62 375 PRO A N 1
ATOM 2654 C CA . PRO A 1 375 ? 12.262 -11.287 15.294 1.00 65.62 375 PRO A CA 1
ATOM 2655 C C . PRO A 1 375 ? 11.206 -11.523 16.369 1.00 65.62 375 PRO A C 1
ATOM 2657 O O . PRO A 1 375 ? 11.488 -11.455 17.569 1.00 65.62 375 PRO A O 1
ATOM 2660 N N . VAL A 1 376 ? 9.978 -11.753 15.929 1.00 69.31 376 VAL A N 1
ATOM 2661 C CA . VAL A 1 376 ? 8.887 -12.114 16.823 1.00 69.31 376 VAL A CA 1
ATOM 2662 C C . VAL A 1 376 ? 8.933 -13.628 16.954 1.00 69.31 376 VAL A C 1
ATOM 2664 O O . VAL A 1 376 ? 9.012 -14.335 15.951 1.00 69.31 376 VAL A O 1
ATOM 2667 N N . ALA A 1 377 ? 8.926 -14.138 18.186 1.00 61.31 377 ALA A N 1
ATOM 2668 C CA . ALA A 1 377 ? 8.764 -15.571 18.386 1.00 61.31 377 ALA A CA 1
ATOM 2669 C C . ALA A 1 377 ? 7.436 -15.993 17.731 1.00 61.31 377 ALA A C 1
ATOM 2671 O O . ALA A 1 377 ? 6.416 -15.367 18.043 1.00 61.31 377 ALA A O 1
ATOM 2672 N N . PRO A 1 378 ? 7.428 -16.998 16.833 1.00 56.88 378 PRO A N 1
ATOM 2673 C CA . PRO A 1 378 ? 6.194 -17.455 16.210 1.00 56.88 378 PRO A CA 1
ATOM 2674 C C . PRO A 1 378 ? 5.183 -17.816 17.299 1.00 56.88 378 PRO A C 1
ATOM 2676 O O . PRO A 1 378 ? 5.571 -18.286 18.377 1.00 56.88 378 PRO A O 1
ATOM 2679 N N . PHE A 1 379 ? 3.895 -17.576 17.034 1.00 53.16 379 PHE A N 1
ATOM 2680 C CA . PHE A 1 379 ? 2.846 -18.042 17.933 1.00 53.16 379 PHE A CA 1
ATOM 2681 C C . PHE A 1 379 ? 3.067 -19.529 18.173 1.00 53.16 379 PHE A C 1
ATOM 2683 O O . PHE A 1 379 ? 3.176 -20.315 17.231 1.00 53.16 379 PHE A O 1
ATOM 2690 N N . LYS A 1 380 ? 3.216 -19.907 19.444 1.00 43.84 380 LYS A N 1
ATOM 2691 C CA . LYS A 1 380 ? 3.315 -21.314 19.801 1.00 43.84 380 LYS A CA 1
ATOM 2692 C C . LYS A 1 380 ? 2.009 -21.944 19.308 1.00 43.84 380 LYS A C 1
ATOM 2694 O O . LYS A 1 380 ? 0.961 -21.450 19.729 1.00 43.84 380 LYS A O 1
ATOM 2699 N N . PRO A 1 381 ? 2.038 -22.957 18.422 1.00 42.69 381 PRO A N 1
ATOM 2700 C CA . PRO A 1 381 ? 0.809 -23.634 18.039 1.00 42.69 381 PRO A CA 1
ATOM 2701 C C . PRO A 1 381 ? 0.129 -24.069 19.331 1.00 42.69 381 PRO A C 1
ATOM 2703 O O . PRO A 1 381 ? 0.823 -24.537 20.245 1.00 42.69 381 PRO A O 1
ATOM 2706 N N . ALA A 1 382 ? -1.179 -23.824 19.440 1.00 43.69 382 ALA A N 1
ATOM 2707 C CA . ALA A 1 382 ? -1.956 -24.232 20.598 1.00 43.69 382 ALA A CA 1
ATOM 2708 C C . ALA A 1 382 ? -1.618 -25.700 20.864 1.00 43.69 382 ALA A C 1
ATOM 2710 O O . ALA A 1 382 ? -1.908 -26.576 20.049 1.00 43.69 382 ALA A O 1
ATOM 2711 N N . GLY A 1 383 ? -0.883 -25.951 21.951 1.00 33.94 383 GLY A N 1
ATOM 2712 C CA . GLY A 1 383 ? -0.572 -27.309 22.348 1.00 33.94 383 GLY A CA 1
ATOM 2713 C C . GLY A 1 383 ? -1.911 -27.994 22.515 1.00 33.94 383 GLY A C 1
ATOM 2714 O O . GLY A 1 383 ? -2.764 -27.466 23.226 1.00 33.94 383 GLY A O 1
ATOM 2715 N N . SER A 1 384 ? -2.108 -29.113 21.826 1.00 35.53 384 SER A N 1
ATOM 2716 C CA . SER A 1 384 ? -3.242 -29.997 22.036 1.00 35.53 384 SER A CA 1
ATOM 2717 C C . SER A 1 384 ? -3.219 -30.429 23.500 1.00 35.53 384 SER A C 1
ATOM 2719 O O . SER A 1 384 ? -2.585 -31.419 23.866 1.00 35.53 384 SER A O 1
ATOM 2721 N N . GLY A 1 385 ? -3.845 -29.627 24.358 1.00 33.25 385 GLY A N 1
ATOM 2722 C CA . GLY A 1 385 ? -4.112 -29.956 25.738 1.00 33.25 385 GLY A CA 1
ATOM 2723 C C . GLY A 1 385 ? -5.121 -31.082 25.712 1.00 33.25 385 GLY A C 1
ATOM 2724 O O . GLY A 1 385 ? -6.324 -30.848 25.719 1.00 33.25 385 GLY A O 1
ATOM 2725 N N . HIS A 1 386 ? -4.634 -32.317 25.616 1.00 34.25 386 HIS A N 1
ATOM 2726 C CA . HIS A 1 386 ? -5.404 -33.468 26.041 1.00 34.25 386 HIS A CA 1
ATOM 2727 C C . HIS A 1 386 ? -5.702 -33.264 27.523 1.00 34.25 386 HIS A C 1
ATOM 2729 O O . HIS A 1 386 ? -4.882 -33.561 28.391 1.00 34.25 386 HIS A O 1
ATOM 2735 N N . HIS A 1 387 ? -6.880 -32.712 27.801 1.00 34.22 387 HIS A N 1
ATOM 2736 C CA . HIS A 1 387 ? -7.523 -32.842 29.092 1.00 34.22 387 HIS A CA 1
ATOM 2737 C C . HIS A 1 387 ? -7.841 -34.326 29.288 1.00 34.22 387 HIS A C 1
ATOM 2739 O O . HIS A 1 387 ? -8.939 -34.790 28.998 1.00 34.22 387 HIS A O 1
ATOM 2745 N N . HIS A 1 388 ? -6.858 -35.088 29.765 1.00 33.59 388 HIS A N 1
ATOM 2746 C CA . HIS A 1 388 ? -7.128 -36.341 30.448 1.00 33.59 388 HIS A CA 1
ATOM 2747 C C . HIS A 1 388 ? -7.849 -35.989 31.751 1.00 33.59 388 HIS A C 1
ATOM 2749 O O . HIS A 1 388 ? -7.224 -35.571 32.722 1.00 33.59 388 HIS A O 1
ATOM 2755 N N . HIS A 1 389 ? -9.177 -36.103 31.740 1.00 33.91 389 HIS A N 1
ATOM 2756 C CA . HIS A 1 389 ? -9.931 -36.335 32.965 1.00 33.91 389 HIS A CA 1
ATOM 2757 C C . HIS A 1 389 ? -9.583 -37.750 33.437 1.00 33.91 389 HIS A C 1
ATOM 2759 O O . HIS A 1 389 ? -9.869 -38.723 32.736 1.00 33.91 389 HIS A O 1
ATOM 2765 N N . GLY A 1 390 ? -8.880 -37.825 34.565 1.00 38.25 390 GLY A N 1
ATOM 2766 C CA . GLY A 1 390 ? -8.710 -39.035 35.365 1.00 38.25 390 GLY A CA 1
ATOM 2767 C C . GLY A 1 390 ? -9.669 -39.029 36.539 1.00 38.25 390 GLY A C 1
ATOM 2768 O O . GLY A 1 390 ? -10.049 -37.912 36.963 1.00 38.25 390 GLY A O 1
#

Solvent-accessible surface area (backbone atoms only — not comparable to full-atom values): 22496 Å² total; per-residue (Å²): 126,77,76,68,63,54,50,64,52,34,45,57,51,31,72,55,42,23,33,34,74,41,41,49,34,50,62,40,64,59,38,52,51,18,41,52,44,48,53,51,53,30,58,76,68,68,32,48,72,26,71,31,44,76,57,23,32,30,42,38,32,22,25,80,64,42,74,63,49,47,50,51,51,53,55,48,58,70,58,33,46,84,50,27,35,36,39,53,32,74,46,58,82,52,43,63,62,52,52,56,50,43,33,60,36,30,35,75,53,25,82,55,73,51,74,77,66,83,81,98,78,80,91,70,94,74,87,86,73,82,79,83,50,76,70,59,57,50,58,29,42,65,69,84,80,76,78,83,78,83,80,89,88,77,85,91,81,84,88,87,89,87,87,86,90,85,88,86,89,86,84,86,87,82,90,75,81,80,72,83,75,81,86,75,84,87,82,77,80,83,71,75,60,64,74,44,79,47,49,43,40,45,70,36,70,68,48,61,40,20,35,30,36,45,32,32,24,47,68,55,34,23,73,40,44,41,27,26,27,46,72,54,72,57,76,76,67,44,73,74,45,66,65,83,82,72,58,40,51,47,58,35,26,58,28,46,24,29,31,28,43,74,70,68,37,49,72,60,13,53,49,30,45,54,48,53,78,49,85,69,54,46,67,58,35,34,53,49,15,52,52,59,67,66,33,61,68,58,50,58,73,32,51,92,40,59,40,58,36,84,78,78,60,83,47,95,44,55,26,40,40,52,36,52,40,52,42,26,68,39,24,48,53,97,52,80,60,78,83,52,43,50,30,48,53,47,26,37,27,26,44,81,26,41,54,71,56,29,53,42,38,45,18,55,48,42,46,38,41,56,74,33,28,62,89,64,81,73,80,74,71,80,70,82,75,76,78,75,84,127